Protein 4ROP (pdb70)

Foldseek 3Di:
DQQFWADKAKDWDAFLVRFTAIKIWTAGNVRQIFIDTAFDDAQDDDQFQHADFQCPCVPRNRRTRVQLRVLLVVLCVQRGGPGLLPLVVSLVSLCVSCPDQNSNRNGLRSLANCSRRSLRSNCVVVVHDSLCSQAPDLLFAFAFEFAWAEADFPQADAQEQFGTKTKTQLQDQALVVRLVLQLLLNVLLLVVCVVVVWDADATLQRYDYTHDNYNVRVLVSSCSSSVSSPHDEQNGMDMETERQQQSQADPCWGQHNNDIDHLVRLLVVVVVCVVVGRYQYYECSDHLPPLVSLLVSCVPCVVPHFYEYCSVCLLGQVSVVVCLVSSGTQEYEQRCSRNRHPVSSLVSLVSSVVSNHQYEHEDDSGAHLGQVSLSVCSSSVSNHYYQYHSDDNSRVSNSVVSVVSNVVCPPSHGYSSVVVSHSD

B-factor: mean 38.68, std 9.66, range [23.88, 93.46]

Solvent-accessible surface area: 15626 Å² total; per-residue (Å²): 108,27,29,72,2,32,78,5,51,17,92,46,37,85,8,30,88,42,106,1,2,0,18,0,28,0,44,4,108,76,56,12,63,2,72,0,12,1,16,8,22,31,60,100,30,125,91,30,7,36,15,41,25,12,112,54,118,99,73,97,61,7,92,0,0,92,109,0,33,129,34,2,62,41,0,40,112,43,0,90,38,77,39,0,76,78,21,78,25,2,0,114,30,0,53,78,77,6,62,36,136,34,7,50,92,12,0,0,2,0,0,0,0,0,0,3,0,0,1,41,0,0,4,78,27,86,133,64,54,10,13,99,41,37,28,24,114,112,3,16,0,0,0,0,1,4,0,2,0,0,10,0,27,71,80,29,142,28,99,4,38,0,22,6,0,1,0,0,0,23,38,2,95,28,0,133,43,0,27,110,22,0,28,60,0,10,113,18,0,27,131,20,0,86,104,130,70,47,72,52,61,66,34,68,12,0,1,5,36,0,110,5,44,30,3,87,80,0,0,80,8,1,35,62,0,0,109,71,28,62,24,109,40,22,116,37,1,0,0,1,1,3,0,7,0,29,110,30,60,126,126,32,73,0,65,1,74,80,84,64,33,122,22,79,29,0,4,28,40,0,26,90,10,29,99,108,6,40,9,22,2,0,2,4,1,1,30,60,94,16,44,92,39,0,112,56,0,22,84,103,16,18,115,91,12,6,0,1,0,14,51,0,0,15,1,22,50,102,29,0,68,38,0,42,123,78,33,0,3,33,0,0,2,1,23,11,7,10,18,0,0,0,13,29,0,47,109,0,5,74,20,0,84,172,42,60,20,71,3,0,0,5,8,33,39,0,8,3,117,18,30,2,14,0,3,0,0,0,7,30,77,8,0,0,0,10,1,1,0,16,31,73,83,21,0,41,21,2,0,55,48,0,55,133,2,23,80,78,26,39,180,98,27,68,6,0,25,70,74,46,42,4,17,102

Radius of gyration: 21.02 Å; Cα contacts (8 Å, |Δi|>4): 1043; chains: 1; bounding box: 64×45×50 Å

CATH classification: 3.30.390.10 (+1 more: 3.20.20.120)

InterPro domains:
  IPR000941 Enolase [MF_00318] (7-413)
  IPR000941 Enolase [PIRSF001400] (8-421)
  IPR000941 Enolase [PR00148] (42-56)
  IPR000941 Enolase [PR00148] (111-127)
  IPR000941 Enolase [PR00148] (165-178)
  IPR000941 Enolase [PR00148] (313-324)
  IPR000941 Enolase [PR00148] (336-350)
  IPR000941 Enolase [PR00148] (365-382)
  IPR000941 Enolase [PTHR11902] (8-422)
  IPR000941 Enolase [SFLDF00002] (9-413)
  IPR000941 Enolase [TIGR01060] (9-422)
  IPR000941 Enolase [cd03313] (11-410)
  IPR020809 Enolase, conserved site [PS00164] (336-349)
  IPR020810 Enolase, C-terminal TIM barrel domain [PF00113] (144-422)
  IPR020810 Enolase, C-terminal TIM barrel domain [SM01192] (143-427)
  IPR020811 Enolase, N-terminal [PF03952] (9-138)
  IPR020811 Enolase, N-terminal [SM01193] (9-138)
  IPR029017 Enolase-like, N-terminal [G3DSA:3.30.390.10] (8-131)
  IPR029017 Enolase-like, N-terminal [SSF54826] (8-142)
  IPR036849 Enolase-like, C-terminal domain superfamily [G3DSA:3.20.20.120] (132-429)

Sequence (424 aa):
YGTQIAEITARREILDSRRGRPTVEAEVHLEDGSVGLAQVPSGASTGTFEAHELRDDDPSRYGGKGVQKAVENVSAIEDALIGLSALDQEGLDKAMIALDGTPNNKKNLGANAILAVSLATAHAAATSLNLPLYRYLGGPLANVLPVPMMNVINGGAHADNNVDFQEFMIMPVGAPSFKEALRWGAEVFHALAKVLKDKGLATGVGDEGGFAPNLGSNKEALELLLTAIEAAGYKPGEQVALAMDVASSEFYKNGLYTCDGVSHEPAGMIGILADLVSQYPIVSIEDGLQEDDWSNWKTLTQQLGSTVQLVGDDLFVTNPDRLQSGIEQGVGNAVLIKLNQIGTLTETLRTIDLATRSGYRSVISHRSGETEDTTIADLAVATRAGQIKTGSLSRSERIAKYNRLLRIEAALGENALYAGAIGLGPK

Structure (mmCIF, N/CA/C/O backbone):
data_4ROP
#
_entry.id   4ROP
#
_cell.length_a   164.282
_cell.length_b   164.282
_cell.length_c   75.500
_cell.angle_alpha   90.00
_cell.angle_beta   90.00
_cell.angle_gamma   90.00
#
_symmetry.space_group_name_H-M   'I 4 2 2'
#
loop_
_entity.id
_entity.type
_entity.pdbx_description
1 polymer Enolase
2 non-polymer 'CALCIUM ION'
3 water water
#
loop_
_atom_site.group_PDB
_atom_site.id
_atom_site.type_symbol
_atom_site.label_atom_id
_atom_site.label_alt_id
_atom_site.label_comp_id
_atom_site.label_asym_id
_atom_site.label_entity_id
_atom_site.label_seq_id
_atom_site.pdbx_PDB_ins_code
_atom_site.Cartn_x
_atom_site.Cartn_y
_atom_site.Cartn_z
_atom_site.occupancy
_atom_site.B_iso_or_equiv
_atom_site.auth_seq_id
_atom_site.auth_comp_id
_atom_site.auth_asym_id
_atom_site.auth_atom_id
_atom_site.pdbx_PDB_model_num
ATOM 1 N N . TYR A 1 1 ? -7.440 9.742 27.171 1.00 59.71 5 TYR A N 1
ATOM 2 C CA . TYR A 1 1 ? -8.007 8.748 26.204 1.00 55.31 5 TYR A CA 1
ATOM 3 C C . TYR A 1 1 ? -9.246 8.076 26.827 1.00 50.23 5 TYR A C 1
ATOM 4 O O . TYR A 1 1 ? -10.178 7.768 26.071 1.00 46.59 5 TYR A O 1
ATOM 6 N N . GLY A 1 2 ? -9.252 7.915 28.162 1.00 41.15 6 GLY A N 1
ATOM 7 C CA . GLY A 1 2 ? -10.154 7.047 28.934 1.00 43.27 6 GLY A CA 1
ATOM 8 C C . GLY A 1 2 ? -11.609 7.445 28.787 1.00 39.95 6 GLY A C 1
ATOM 9 O O . GLY A 1 2 ? -12.448 6.533 28.780 1.00 38.93 6 GLY A O 1
ATOM 10 N N . THR A 1 3 ? -11.912 8.745 28.694 1.00 35.46 7 THR A N 1
ATOM 11 C CA . THR A 1 3 ? -13.312 9.232 28.593 1.00 35.59 7 THR A CA 1
ATOM 12 C C . THR A 1 3 ? -13.764 9.183 27.132 1.00 36.74 7 THR A C 1
ATOM 13 O O . THR A 1 3 ? -14.927 9.504 26.881 1.00 36.45 7 THR A O 1
ATOM 17 N N . GLN A 1 4 ? -12.900 8.786 26.199 1.00 36.22 8 GLN A N 1
ATOM 18 C CA . GLN A 1 4 ? -13.304 8.718 24.772 1.00 41.62 8 GLN A CA 1
ATOM 19 C C . GLN A 1 4 ? -14.334 7.605 24.569 1.00 37.37 8 GLN A C 1
ATOM 20 O O . GLN A 1 4 ? -14.207 6.550 25.195 1.00 38.91 8 GLN A O 1
ATOM 26 N N . ILE A 1 5 ? -15.320 7.851 23.706 1.00 36.16 9 ILE A N 1
ATOM 27 C CA . ILE A 1 5 ? -16.370 6.856 23.363 1.00 35.63 9 ILE A CA 1
ATOM 28 C C . ILE A 1 5 ? -15.738 5.760 22.513 1.00 37.53 9 ILE A C 1
ATOM 29 O O . ILE A 1 5 ? -15.154 6.070 21.448 1.00 35.20 9 ILE A O 1
ATOM 34 N N . ALA A 1 6 ? -15.918 4.533 22.991 1.00 38.01 10 ALA A N 1
ATOM 35 C CA . ALA A 1 6 ? -15.428 3.279 22.383 1.00 39.13 10 ALA A CA 1
ATOM 36 C C . ALA A 1 6 ? -16.591 2.595 21.669 1.00 38.52 10 ALA A C 1
ATOM 37 O O . ALA A 1 6 ? -16.399 2.099 20.572 1.00 40.22 10 ALA A O 1
ATOM 39 N N . GLU A 1 7 ? -17.771 2.595 22.269 1.00 39.77 11 GLU A N 1
ATOM 40 C CA . GLU A 1 7 ? -18.917 1.858 21.696 1.00 40.93 11 GLU A CA 1
ATOM 41 C C . GLU A 1 7 ? -20.225 2.532 22.089 1.00 34.58 11 GLU A C 1
ATOM 42 O O . GLU A 1 7 ? -20.363 2.914 23.250 1.00 34.90 11 GLU A O 1
ATOM 48 N N . ILE A 1 8 ? -21.178 2.547 21.174 1.00 33.56 12 ILE A N 1
ATOM 49 C CA . ILE A 1 8 ? -22.580 2.978 21.454 1.00 38.18 12 ILE A CA 1
ATOM 50 C C . ILE A 1 8 ? -23.530 1.944 20.853 1.00 38.62 12 ILE A C 1
ATOM 51 O O . ILE A 1 8 ? -23.572 1.841 19.627 1.00 43.01 12 ILE A O 1
ATOM 56 N N . THR A 1 9 ? -24.291 1.263 21.702 1.00 37.83 13 THR A N 1
ATOM 57 C CA . THR A 1 9 ? -25.292 0.230 21.331 1.00 41.58 13 THR A CA 1
ATOM 58 C C . THR A 1 9 ? -26.696 0.711 21.713 1.00 36.14 13 THR A C 1
ATOM 59 O O . THR A 1 9 ? -26.822 1.430 22.691 1.00 36.43 13 THR A O 1
ATOM 63 N N . ALA A 1 10 ? -27.726 0.279 20.997 1.00 33.89 14 ALA A N 1
ATOM 64 C CA . ALA A 1 10 ? -29.121 0.506 21.421 1.00 36.27 14 ALA A CA 1
ATOM 65 C C . ALA A 1 10 ? -29.924 -0.780 21.244 1.00 32.22 14 ALA A C 1
ATOM 66 O O . ALA A 1 10 ? -29.502 -1.647 20.510 1.00 32.57 14 ALA A O 1
ATOM 68 N N A ARG A 1 11 ? -30.998 -0.953 22.005 0.70 33.63 15 ARG A N 1
ATOM 69 N N B ARG A 1 11 ? -31.056 -0.857 21.943 0.30 31.82 15 ARG A N 1
ATOM 70 C CA A ARG A 1 11 ? -31.965 -2.045 21.740 0.70 36.75 15 ARG A CA 1
ATOM 71 C CA B ARG A 1 11 ? -31.953 -2.038 21.975 0.30 31.99 15 ARG A CA 1
ATOM 72 C C A ARG A 1 11 ? -33.378 -1.547 22.024 0.70 32.21 15 ARG A C 1
ATOM 73 C C B ARG A 1 11 ? -33.400 -1.556 22.096 0.30 31.06 15 ARG A C 1
ATOM 74 O O A ARG A 1 11 ? -33.551 -0.477 22.630 0.70 33.84 15 ARG A O 1
ATOM 75 O O B ARG A 1 11 ? -33.630 -0.509 22.729 0.30 31.91 15 ARG A O 1
ATOM 90 N N . GLU A 1 12 ? -34.329 -2.286 21.481 1.00 32.63 16 GLU A N 1
ATOM 91 C CA . GLU A 1 12 ? -35.778 -2.104 21.668 1.00 31.17 16 GLU A CA 1
ATOM 92 C C . GLU A 1 12 ? -36.152 -2.793 22.982 1.00 34.85 16 GLU A C 1
ATOM 93 O O . GLU A 1 12 ? -35.960 -3.994 23.041 1.00 34.20 16 GLU A O 1
ATOM 99 N N . ILE A 1 13 ? -36.639 -2.040 23.969 1.00 30.56 17 ILE A N 1
ATOM 100 C CA . ILE A 1 13 ? -37.179 -2.557 25.251 1.00 28.61 17 ILE A CA 1
ATOM 101 C C . ILE A 1 13 ? -38.639 -2.118 25.331 1.00 30.77 17 ILE A C 1
ATOM 102 O O . ILE A 1 13 ? -39.142 -1.513 24.331 1.00 30.83 17 ILE A O 1
ATOM 107 N N . LEU A 1 14 ? -39.251 -2.319 26.501 1.00 26.95 18 LEU A N 1
ATOM 108 C CA . LEU A 1 14 ? -40.636 -1.939 26.788 1.00 27.60 18 LEU A CA 1
ATOM 109 C C . LEU A 1 14 ? -40.652 -0.895 27.893 1.00 29.27 18 LEU A C 1
ATOM 110 O O . LEU A 1 14 ? -39.865 -0.971 28.829 1.00 25.96 18 LEU A O 1
ATOM 115 N N . ASP A 1 15 ? -41.565 0.059 27.747 1.00 29.27 19 ASP A N 1
ATOM 116 C CA . ASP A 1 15 ? -41.902 1.047 28.778 1.00 29.72 19 ASP A CA 1
ATOM 117 C C . ASP A 1 15 ? -42.952 0.436 29.695 1.00 28.17 19 ASP A C 1
ATOM 118 O O . ASP A 1 15 ? -43.384 -0.682 29.425 1.00 26.73 19 ASP A O 1
ATOM 123 N N . SER A 1 16 ? -43.373 1.229 30.675 1.00 30.55 20 SER A N 1
ATOM 124 C CA . SER A 1 16 ? -44.306 0.879 31.770 1.00 29.96 20 SER A CA 1
ATOM 125 C C . SER A 1 16 ? -45.713 0.586 31.230 1.00 31.32 20 SER A C 1
ATOM 126 O O . SER A 1 16 ? -46.536 0.118 32.026 1.00 30.17 20 SER A O 1
ATOM 129 N N . ARG A 1 17 ? -45.991 0.871 29.957 1.00 30.24 21 ARG A N 1
ATOM 130 C CA A ARG A 1 17 ? -47.328 0.592 29.356 0.60 33.63 21 ARG A CA 1
ATOM 131 C CA B ARG A 1 17 ? -47.314 0.627 29.315 0.40 32.54 21 ARG A CA 1
ATOM 132 C C . ARG A 1 17 ? -47.239 -0.597 28.395 1.00 32.09 21 ARG A C 1
ATOM 133 O O . ARG A 1 17 ? -48.217 -0.881 27.721 1.00 32.48 21 ARG A O 1
ATOM 148 N N . GLY A 1 18 ? -46.100 -1.267 28.344 1.00 32.77 22 GLY A N 1
ATOM 149 C CA . GLY A 1 18 ? -45.912 -2.409 27.442 1.00 31.04 22 GLY A CA 1
ATOM 150 C C . GLY A 1 18 ? -45.760 -1.970 25.994 1.00 33.36 22 GLY A C 1
ATOM 151 O O . GLY A 1 18 ? -46.053 -2.805 25.120 1.00 33.38 22 GLY A O 1
ATOM 152 N N . ARG A 1 19 ? -45.192 -0.779 25.739 1.00 32.25 23 ARG A N 1
ATOM 153 C CA . ARG A 1 19 ? -44.957 -0.284 24.356 1.00 32.12 23 ARG A CA 1
ATOM 154 C C . ARG A 1 19 ? -43.474 -0.154 24.098 1.00 28.58 23 ARG A C 1
ATOM 155 O O . ARG A 1 19 ? -42.728 0.265 24.975 1.00 29.80 23 ARG A O 1
ATOM 163 N N . PRO A 1 20 ? -42.980 -0.443 22.880 1.00 28.88 24 PRO A N 1
ATOM 164 C CA . PRO A 1 20 ? -41.549 -0.309 22.630 1.00 29.69 24 PRO A CA 1
ATOM 165 C C . PRO A 1 20 ? -41.019 1.088 22.980 1.00 30.23 24 PRO A C 1
ATOM 166 O O . PRO A 1 20 ? -41.733 2.091 22.854 1.00 33.75 24 PRO A O 1
ATOM 170 N N . THR A 1 21 ? -39.770 1.116 23.446 1.00 30.13 25 THR A N 1
ATOM 171 C CA . THR A 1 21 ? -38.931 2.334 23.503 1.00 27.09 25 THR A CA 1
ATOM 172 C C . THR A 1 21 ? -37.450 1.953 23.370 1.00 27.40 25 THR A C 1
ATOM 173 O O . THR A 1 21 ? -37.132 0.761 23.282 1.00 27.31 25 THR A O 1
ATOM 177 N N . VAL A 1 22 ? -36.584 2.966 23.345 1.00 30.14 26 VAL A N 1
ATOM 178 C CA . VAL A 1 22 ? -35.134 2.856 23.088 1.00 28.59 26 VAL A CA 1
ATOM 179 C C . VAL A 1 22 ? -34.378 2.897 24.427 1.00 32.22 26 VAL A C 1
ATOM 180 O O . VAL A 1 22 ? -34.671 3.754 25.299 1.00 28.07 26 VAL A O 1
ATOM 184 N N . GLU A 1 23 ? -33.369 2.043 24.536 1.00 28.37 27 GLU A N 1
ATOM 185 C CA . GLU A 1 23 ? -32.285 2.225 25.505 1.00 32.80 27 GLU A CA 1
ATOM 186 C C . GLU A 1 23 ? -30.981 2.210 24.735 1.00 31.09 27 GLU A C 1
ATOM 187 O O . GLU A 1 23 ? -30.867 1.482 23.719 1.00 32.55 27 GLU A O 1
ATOM 193 N N . ALA A 1 24 ? -30.030 2.977 25.238 1.00 31.21 28 ALA A N 1
ATOM 194 C CA . ALA A 1 24 ? -28.674 3.087 24.672 1.00 32.87 28 ALA A CA 1
ATOM 195 C C . ALA A 1 24 ? -27.659 2.763 25.774 1.00 32.95 28 ALA A C 1
ATOM 196 O O . ALA A 1 24 ? -27.899 3.013 26.993 1.00 30.15 28 ALA A O 1
ATOM 198 N N . GLU A 1 25 ? -26.538 2.243 25.337 1.00 30.08 29 GLU A N 1
ATOM 199 C CA . GLU A 1 25 ? -25.448 1.832 26.224 1.00 34.55 29 GLU A CA 1
ATOM 200 C C . GLU A 1 25 ? -24.180 2.421 25.618 1.00 33.83 29 GLU A C 1
ATOM 201 O O . GLU A 1 25 ? -23.939 2.230 24.406 1.00 32.73 29 GLU A O 1
ATOM 207 N N . VAL A 1 26 ? -23.468 3.212 26.405 1.00 31.97 30 VAL A N 1
ATOM 208 C CA . VAL A 1 26 ? -22.230 3.896 25.962 1.00 31.97 30 VAL A CA 1
ATOM 209 C C . VAL A 1 26 ? -21.092 3.320 26.803 1.00 33.26 30 VAL A C 1
ATOM 210 O O . VAL A 1 26 ? -21.237 3.249 28.064 1.00 30.69 30 VAL A O 1
ATOM 214 N N . HIS A 1 27 ? -20.077 2.809 26.109 1.00 30.08 31 HIS A N 1
ATOM 215 C CA . HIS A 1 27 ? -18.812 2.302 26.683 1.00 34.12 31 HIS A CA 1
ATOM 216 C C . HIS A 1 27 ? -17.716 3.322 26.373 1.00 31.75 31 HIS A C 1
ATOM 217 O O . HIS A 1 27 ? -17.556 3.690 25.189 1.00 33.90 31 HIS A O 1
ATOM 224 N N . LEU A 1 28 ? -16.951 3.699 27.391 1.00 30.58 32 LEU A N 1
ATOM 225 C CA . LEU A 1 28 ? -15.760 4.566 27.254 1.00 31.55 32 LEU A CA 1
ATOM 226 C C . LEU A 1 28 ? -14.506 3.687 27.202 1.00 35.23 32 LEU A C 1
ATOM 227 O O . LEU A 1 28 ? -14.560 2.543 27.688 1.00 36.05 32 LEU A O 1
ATOM 232 N N . GLU A 1 29 ? -13.392 4.234 26.712 1.00 37.00 33 GLU A N 1
ATOM 233 C CA . GLU A 1 29 ? -12.121 3.480 26.599 1.00 36.82 33 GLU A CA 1
ATOM 234 C C . GLU A 1 29 ? -11.715 3.026 28.003 1.00 38.51 33 GLU A C 1
ATOM 235 O O . GLU A 1 29 ? -11.087 1.991 28.076 1.00 38.87 33 GLU A O 1
ATOM 241 N N . ASP A 1 30 ? -12.086 3.717 29.088 1.00 34.63 34 ASP A N 1
ATOM 242 C CA . ASP A 1 30 ? -11.674 3.282 30.458 1.00 33.76 34 ASP A CA 1
ATOM 243 C C . ASP A 1 30 ? -12.614 2.205 31.030 1.00 33.27 34 ASP A C 1
ATOM 244 O O . ASP A 1 30 ? -12.477 1.914 32.231 1.00 40.70 34 ASP A O 1
ATOM 249 N N . GLY A 1 31 ? -13.556 1.645 30.254 1.00 35.21 35 GLY A N 1
ATOM 250 C CA . GLY A 1 31 ? -14.474 0.585 30.724 1.00 36.01 35 GLY A CA 1
ATOM 251 C C . GLY A 1 31 ? -15.759 1.107 31.370 1.00 37.21 35 GLY A C 1
ATOM 252 O O . GLY A 1 31 ? -16.592 0.266 31.717 1.00 38.10 35 GLY A O 1
ATOM 253 N N . SER A 1 32 ? -15.894 2.424 31.580 1.00 34.63 36 SER A N 1
ATOM 254 C CA . SER A 1 32 ? -17.130 3.089 32.077 1.00 33.59 36 SER A CA 1
ATOM 255 C C . SER A 1 32 ? -18.293 2.727 31.157 1.00 31.81 36 SER A C 1
ATOM 256 O O . SER A 1 32 ? -18.138 2.878 29.927 1.00 32.04 36 SER A O 1
ATOM 259 N N . VAL A 1 33 ? -19.422 2.295 31.719 1.00 31.78 37 VAL A N 1
ATOM 260 C CA . VAL A 1 33 ? -20.658 2.030 30.928 1.00 32.99 37 VAL A CA 1
ATOM 261 C C . VAL A 1 33 ? -21.764 2.948 31.441 1.00 31.28 37 VAL A C 1
ATOM 262 O O . VAL A 1 33 ? -21.921 3.094 32.643 1.00 31.47 37 VAL A O 1
ATOM 266 N N . GLY A 1 34 ? -22.436 3.634 30.544 1.00 29.79 38 GLY A N 1
ATOM 267 C CA . GLY A 1 34 ? -23.650 4.383 30.880 1.00 28.89 38 GLY A CA 1
ATOM 268 C C . GLY A 1 34 ? -24.798 3.748 30.140 1.00 30.69 38 GLY A C 1
ATOM 269 O O . GLY A 1 34 ? -24.627 3.382 28.933 1.00 28.62 38 GLY A O 1
ATOM 270 N N . LEU A 1 35 ? -25.884 3.507 30.857 1.00 28.36 39 LEU A N 1
ATOM 271 C CA . LEU A 1 35 ? -27.120 2.962 30.245 1.00 33.89 39 LEU A CA 1
ATOM 272 C C . LEU A 1 35 ? -28.248 3.949 30.530 1.00 33.26 39 LEU A C 1
ATOM 273 O O . LEU A 1 35 ? -28.320 4.410 31.663 1.00 35.65 39 LEU A O 1
ATOM 278 N N . ALA A 1 36 ? -29.029 4.292 29.521 1.00 27.65 40 ALA A N 1
ATOM 279 C CA . ALA A 1 36 ? -30.226 5.131 29.665 1.00 29.58 40 ALA A CA 1
ATOM 280 C C . ALA A 1 36 ? -31.364 4.574 28.807 1.00 29.23 40 ALA A C 1
ATOM 281 O O . ALA A 1 36 ? -31.104 4.128 27.661 1.00 29.90 40 ALA A O 1
ATOM 283 N N . GLN A 1 37 ? -32.584 4.699 29.341 1.00 28.33 41 GLN A N 1
ATOM 284 C CA . GLN A 1 37 ? -33.850 4.438 28.630 1.00 33.86 41 GLN A CA 1
ATOM 285 C C . GLN A 1 37 ? -34.654 5.716 28.493 1.00 33.54 41 GLN A C 1
ATOM 286 O O . GLN A 1 37 ? -34.659 6.548 29.413 1.00 33.45 41 GLN A O 1
ATOM 292 N N . VAL A 1 38 ? -35.377 5.776 27.397 1.00 31.73 42 VAL A N 1
ATOM 293 C CA . VAL A 1 38 ? -36.200 6.941 27.006 1.00 35.32 42 VAL A CA 1
ATOM 294 C C . VAL A 1 38 ? -37.660 6.622 27.287 1.00 30.89 42 VAL A C 1
ATOM 295 O O . VAL A 1 38 ? -38.136 5.536 26.976 1.00 33.58 42 VAL A O 1
ATOM 299 N N . PRO A 1 39 ? -38.432 7.566 27.861 1.00 32.36 43 PRO A N 1
ATOM 300 C CA . PRO A 1 39 ? -39.880 7.386 27.995 1.00 33.91 43 PRO A CA 1
ATOM 301 C C . PRO A 1 39 ? -40.586 7.658 26.652 1.00 37.32 43 PRO A C 1
ATOM 302 O O . PRO A 1 39 ? -39.939 8.216 25.817 1.00 34.81 43 PRO A O 1
ATOM 306 N N . SER A 1 40 ? -41.848 7.215 26.523 1.00 43.90 44 SER A N 1
ATOM 307 C CA . SER A 1 40 ? -42.869 7.482 25.471 1.00 47.13 44 SER A CA 1
ATOM 308 C C . SER A 1 40 ? -42.862 8.956 25.128 1.00 48.51 44 SER A C 1
ATOM 309 O O . SER A 1 40 ? -42.887 9.741 26.068 1.00 46.66 44 SER A O 1
ATOM 312 N N . GLY A 1 41 ? -42.917 9.293 23.843 1.00 51.75 45 GLY A N 1
ATOM 313 C CA . GLY A 1 41 ? -42.935 10.697 23.382 1.00 53.54 45 GLY A CA 1
ATOM 314 C C . GLY A 1 41 ? -44.114 10.959 22.475 1.00 53.34 45 GLY A C 1
ATOM 315 O O . GLY A 1 41 ? -45.201 10.411 22.737 1.00 55.81 45 GLY A O 1
ATOM 316 N N . ALA A 1 42 ? -43.913 11.787 21.456 1.00 53.18 46 ALA A N 1
ATOM 317 C CA . ALA A 1 42 ? -44.883 12.006 20.359 1.00 56.48 46 ALA A CA 1
ATOM 318 C C . ALA A 1 42 ? -44.138 12.018 19.014 1.00 54.23 46 ALA A C 1
ATOM 319 O O . ALA A 1 42 ? -42.958 12.457 18.949 1.00 50.01 46 ALA A O 1
ATOM 321 N N . SER A 1 43 ? -44.804 11.531 17.972 1.00 54.93 47 SER A N 1
ATOM 322 C CA . SER A 1 43 ? -44.269 11.472 16.589 1.00 61.49 47 SER A CA 1
ATOM 323 C C . SER A 1 43 ? -44.751 12.710 15.823 1.00 58.37 47 SER A C 1
ATOM 324 O O . SER A 1 43 ? -44.522 12.789 14.611 1.00 57.89 47 SER A O 1
ATOM 327 N N . THR A 1 44 ? -45.360 13.659 16.537 1.00 65.62 48 THR A N 1
ATOM 328 C CA . THR A 1 44 ? -46.174 14.757 15.956 1.00 64.71 48 THR A CA 1
ATOM 329 C C . THR A 1 44 ? -46.059 15.990 16.868 1.00 59.07 48 THR A C 1
ATOM 330 O O . THR A 1 44 ? -45.808 15.815 18.080 1.00 53.32 48 THR A O 1
ATOM 334 N N . GLY A 1 45 ? -46.230 17.186 16.297 1.00 56.05 49 GLY A N 1
ATOM 335 C CA . GLY A 1 45 ? -46.268 18.461 17.035 1.00 54.07 49 GLY A CA 1
ATOM 336 C C . GLY A 1 45 ? -45.195 19.408 16.545 1.00 55.46 49 GLY A C 1
ATOM 337 O O . GLY A 1 45 ? -44.023 18.983 16.415 1.00 66.29 49 GLY A O 1
ATOM 338 N N . THR A 1 46 ? -45.559 20.667 16.333 1.00 48.61 50 THR A N 1
ATOM 339 C CA . THR A 1 46 ? -44.723 21.680 15.642 1.00 54.56 50 THR A CA 1
ATOM 340 C C . THR A 1 46 ? -43.448 21.996 16.449 1.00 50.21 50 THR A C 1
ATOM 341 O O . THR A 1 46 ? -42.356 22.131 15.860 1.00 47.92 50 THR A O 1
ATOM 345 N N . PHE A 1 47 ? -43.601 22.162 17.752 1.00 45.56 51 PHE A N 1
ATOM 346 C CA . PHE A 1 47 ? -42.541 22.665 18.660 1.00 53.83 51 PHE A CA 1
ATOM 347 C C . PHE A 1 47 ? -41.965 21.510 19.505 1.00 49.18 51 PHE A C 1
ATOM 348 O O . PHE A 1 47 ? -41.199 21.804 20.459 1.00 49.43 51 PHE A O 1
ATOM 356 N N . GLU A 1 48 ? -42.298 20.253 19.185 1.00 45.36 52 GLU A N 1
ATOM 357 C CA . GLU A 1 48 ? -41.797 19.069 19.938 1.00 45.67 52 GLU A CA 1
ATOM 358 C C . GLU A 1 48 ? -40.852 18.229 19.088 1.00 42.77 52 GLU A C 1
ATOM 359 O O . GLU A 1 48 ? -41.148 18.016 17.891 1.00 36.86 52 GLU A O 1
ATOM 365 N N . ALA A 1 49 ? -39.808 17.672 19.708 1.00 37.95 53 ALA A N 1
ATOM 366 C CA . ALA A 1 49 ? -38.953 16.650 19.068 1.00 38.26 53 ALA A CA 1
ATOM 367 C C . ALA A 1 49 ? -39.814 15.416 18.717 1.00 35.66 53 ALA A C 1
ATOM 368 O O . ALA A 1 49 ? -40.765 15.076 19.494 1.00 32.36 53 ALA A O 1
ATOM 370 N N . HIS A 1 50 ? -39.597 14.818 17.543 1.00 35.05 54 HIS A N 1
ATOM 371 C CA . HIS A 1 50 ? -40.440 13.699 17.041 1.00 35.90 54 HIS A CA 1
ATOM 372 C C . HIS A 1 50 ? -39.746 12.385 17.376 1.00 34.19 54 HIS A C 1
ATOM 373 O O . HIS A 1 50 ? -38.622 12.180 16.938 1.00 28.98 54 HIS A O 1
ATOM 380 N N . GLU A 1 51 ? -40.364 11.526 18.172 1.00 37.10 55 GLU A N 1
ATOM 381 C CA . GLU A 1 51 ? -39.775 10.178 18.343 1.00 40.48 55 GLU A CA 1
ATOM 382 C C . GLU A 1 51 ? -40.082 9.404 17.057 1.00 34.52 55 GLU A C 1
ATOM 383 O O . GLU A 1 51 ? -41.085 9.717 16.399 1.00 34.66 55 GLU A O 1
ATOM 389 N N . LEU A 1 52 ? -39.205 8.492 16.681 1.00 31.07 56 LEU A N 1
ATOM 390 C CA . LEU A 1 52 ? -39.334 7.682 15.439 1.00 32.33 56 LEU A CA 1
ATOM 391 C C . LEU A 1 52 ? -39.957 6.330 15.811 1.00 33.84 56 LEU A C 1
ATOM 392 O O . LEU A 1 52 ? -39.348 5.549 16.633 1.00 33.52 56 LEU A O 1
ATOM 397 N N . ARG A 1 53 ? -41.155 6.083 15.264 1.00 31.69 57 ARG A N 1
ATOM 398 C CA . ARG A 1 53 ? -41.874 4.796 15.339 1.00 31.51 57 ARG A CA 1
ATOM 399 C C . ARG A 1 53 ? -41.749 4.097 13.977 1.00 39.49 57 ARG A C 1
ATOM 400 O O . ARG A 1 53 ? -41.529 4.797 12.967 1.00 38.68 57 ARG A O 1
ATOM 408 N N . ASP A 1 54 ? -41.847 2.772 13.949 1.00 37.52 58 ASP A N 1
ATOM 409 C CA . ASP A 1 54 ? -41.608 1.966 12.722 1.00 42.31 58 ASP A CA 1
ATOM 410 C C . ASP A 1 54 ? -42.842 1.975 11.814 1.00 42.57 58 ASP A C 1
ATOM 411 O O . ASP A 1 54 ? -42.662 1.841 10.568 1.00 41.01 58 ASP A O 1
ATOM 416 N N . ASP A 1 55 ? -44.031 2.083 12.412 1.00 41.66 59 ASP A N 1
ATOM 417 C CA . ASP A 1 55 ? -45.324 2.177 11.700 1.00 49.57 59 ASP A CA 1
ATOM 418 C C . ASP A 1 55 ? -45.548 0.873 10.935 1.00 51.80 59 ASP A C 1
ATOM 419 O O . ASP A 1 55 ? -46.333 0.898 9.995 1.00 48.20 59 ASP A O 1
ATOM 424 N N . ASP A 1 56 ? -44.896 -0.215 11.355 1.00 50.22 60 ASP A N 1
ATOM 425 C CA . ASP A 1 56 ? -45.113 -1.576 10.805 1.00 49.36 60 ASP A CA 1
ATOM 426 C C . ASP A 1 56 ? -46.314 -2.198 11.519 1.00 51.55 60 ASP A C 1
ATOM 427 O O . ASP A 1 56 ? -46.186 -2.650 12.653 1.00 48.30 60 ASP A O 1
ATOM 432 N N . PRO A 1 57 ? -47.510 -2.293 10.883 1.00 56.82 61 PRO A N 1
ATOM 433 C CA . PRO A 1 57 ? -48.738 -2.649 11.606 1.00 54.49 61 PRO A CA 1
ATOM 434 C C . PRO A 1 57 ? -48.727 -4.083 12.156 1.00 49.48 61 PRO A C 1
ATOM 435 O O . PRO A 1 57 ? -49.505 -4.403 12.998 1.00 51.37 61 PRO A O 1
ATOM 439 N N . SER A 1 58 ? -47.838 -4.922 11.643 1.00 52.21 62 SER A N 1
ATOM 440 C CA . SER A 1 58 ? -47.693 -6.338 12.061 1.00 57.54 62 SER A CA 1
ATOM 441 C C . SER A 1 58 ? -46.705 -6.486 13.230 1.00 51.20 62 SER A C 1
ATOM 442 O O . SER A 1 58 ? -46.362 -7.628 13.530 1.00 48.95 62 SER A O 1
ATOM 445 N N . ARG A 1 59 ? -46.185 -5.397 13.807 1.00 44.39 63 ARG A N 1
ATOM 446 C CA . ARG A 1 59 ? -45.318 -5.458 15.020 1.00 41.82 63 ARG A CA 1
ATOM 447 C C . ARG A 1 59 ? -45.750 -4.367 15.981 1.00 35.51 63 ARG A C 1
ATOM 448 O O . ARG A 1 59 ? -45.579 -3.167 15.616 1.00 36.56 63 ARG A O 1
ATOM 456 N N . TYR A 1 60 ? -46.211 -4.763 17.172 1.00 34.74 64 TYR A N 1
ATOM 457 C CA . TYR A 1 60 ? -46.360 -3.859 18.332 1.00 33.12 64 TYR A CA 1
ATOM 458 C C . TYR A 1 60 ? -47.341 -2.773 17.918 1.00 35.29 64 TYR A C 1
ATOM 459 O O . TYR A 1 60 ? -47.149 -1.619 18.289 1.00 37.95 64 TYR A O 1
ATOM 468 N N . GLY A 1 61 ? -48.332 -3.150 17.103 1.00 40.15 65 GLY A N 1
ATOM 469 C CA . GLY A 1 61 ? -49.363 -2.231 16.590 1.00 39.06 65 GLY A CA 1
ATOM 470 C C . GLY A 1 61 ? -48.750 -1.019 15.919 1.00 35.36 65 GLY A C 1
ATOM 471 O O . GLY A 1 61 ? -49.307 0.044 16.085 1.00 38.73 65 GLY A O 1
ATOM 472 N N . GLY A 1 62 ? -47.625 -1.201 15.222 1.00 34.99 66 GLY A N 1
ATOM 473 C CA . GLY A 1 62 ? -46.855 -0.167 14.510 1.00 35.15 66 GLY A CA 1
ATOM 474 C C . GLY A 1 62 ? -46.027 0.718 15.422 1.00 37.10 66 GLY A C 1
ATOM 475 O O . GLY A 1 62 ? -45.539 1.739 14.921 1.00 36.60 66 GLY A O 1
ATOM 476 N N . LYS A 1 63 ? -45.861 0.387 16.712 1.00 37.03 67 LYS A N 1
ATOM 477 C CA . LYS A 1 63 ? -45.100 1.248 17.666 1.00 35.24 67 LYS A CA 1
ATOM 478 C C . LYS A 1 63 ? -43.673 0.702 17.887 1.00 32.37 67 LYS A C 1
ATOM 479 O O . LYS A 1 63 ? -43.018 1.098 18.888 1.00 35.40 67 LYS A O 1
ATOM 485 N N . GLY A 1 64 ? -43.200 -0.199 17.034 1.00 28.06 68 GLY A N 1
ATOM 486 C CA . GLY A 1 64 ? -41.822 -0.700 17.066 1.00 30.77 68 GLY A CA 1
ATOM 487 C C . GLY A 1 64 ? -40.853 0.463 16.992 1.00 31.38 68 GLY A C 1
ATOM 488 O O . GLY A 1 64 ? -41.281 1.573 16.586 1.00 31.54 68 GLY A O 1
ATOM 489 N N . VAL A 1 65 ? -39.626 0.276 17.468 1.00 30.58 69 VAL A N 1
ATOM 490 C CA . VAL A 1 65 ? -38.574 1.329 17.376 1.00 32.34 69 VAL A CA 1
ATOM 491 C C . VAL A 1 65 ? -37.301 0.706 16.808 1.00 29.09 69 VAL A C 1
ATOM 492 O O . VAL A 1 65 ? -36.217 1.194 17.133 1.00 31.29 69 VAL A O 1
ATOM 496 N N . GLN A 1 66 ? -37.427 -0.274 15.921 1.00 32.71 70 GLN A N 1
ATOM 497 C CA . GLN A 1 66 ? -36.262 -0.868 15.199 1.00 34.52 70 GLN A CA 1
ATOM 498 C C . GLN A 1 66 ? -35.507 0.210 14.409 1.00 29.22 70 GLN A C 1
ATOM 499 O O . GLN A 1 66 ? -34.262 0.190 14.451 1.00 27.67 70 GLN A O 1
ATOM 505 N N . LYS A 1 67 ? -36.194 1.171 13.797 1.00 31.75 71 LYS A N 1
ATOM 506 C CA . LYS A 1 67 ? -35.511 2.202 12.957 1.00 34.95 71 LYS A CA 1
ATOM 507 C C . LYS A 1 67 ? -34.681 3.142 13.826 1.00 31.98 71 LYS A C 1
ATOM 508 O O . LYS A 1 67 ? -33.517 3.412 13.454 1.00 30.64 71 LYS A O 1
ATOM 514 N N . ALA A 1 68 ? -35.236 3.578 14.958 1.00 30.84 72 ALA A N 1
ATOM 515 C CA . ALA A 1 68 ? -34.538 4.447 15.939 1.00 30.91 72 ALA A CA 1
ATOM 516 C C . ALA A 1 68 ? -33.313 3.693 16.458 1.00 31.31 72 ALA A C 1
ATOM 517 O O . ALA A 1 68 ? -32.188 4.275 16.502 1.00 29.34 72 ALA A O 1
ATOM 519 N N . VAL A 1 69 ? -33.516 2.425 16.832 1.00 31.57 73 VAL A N 1
ATOM 520 C CA . VAL A 1 69 ? -32.402 1.558 17.304 1.00 30.76 73 VAL A CA 1
ATOM 521 C C . VAL A 1 69 ? -31.347 1.460 16.191 1.00 34.23 73 VAL A C 1
ATOM 522 O O . VAL A 1 69 ? -30.164 1.702 16.479 1.00 30.07 73 VAL A O 1
ATOM 526 N N . GLU A 1 70 ? -31.738 1.270 14.930 1.00 35.78 74 GLU A N 1
ATOM 527 C CA . GLU A 1 70 ? -30.724 1.177 13.850 1.00 34.31 74 GLU A CA 1
ATOM 528 C C . GLU A 1 70 ? -29.987 2.519 13.716 1.00 33.59 74 GLU A C 1
ATOM 529 O O . GLU A 1 70 ? -28.752 2.481 13.583 1.00 31.29 74 GLU A O 1
ATOM 535 N N . ASN A 1 71 ? -30.679 3.661 13.838 1.00 30.86 75 ASN A N 1
ATOM 536 C CA . ASN A 1 71 ? -30.083 5.010 13.673 1.00 31.95 75 ASN A CA 1
ATOM 537 C C . ASN A 1 71 ? -28.958 5.237 14.703 1.00 36.49 75 ASN A C 1
ATOM 538 O O . ASN A 1 71 ? -28.027 6.067 14.451 1.00 32.34 75 ASN A O 1
ATOM 543 N N . VAL A 1 72 ? -29.015 4.557 15.847 1.00 30.80 76 VAL A N 1
ATOM 544 C CA . VAL A 1 72 ? -27.949 4.689 16.877 1.00 34.96 76 VAL A CA 1
ATOM 545 C C . VAL A 1 72 ? -26.615 4.208 16.302 1.00 35.28 76 VAL A C 1
ATOM 546 O O . VAL A 1 72 ? -25.588 4.713 16.761 1.00 33.23 76 VAL A O 1
ATOM 550 N N . SER A 1 73 ? -26.650 3.310 15.306 1.00 35.39 77 SER A N 1
ATOM 551 C CA . SER A 1 73 ? -25.457 2.817 14.581 1.00 38.26 77 SER A CA 1
ATOM 552 C C . SER A 1 73 ? -24.778 3.995 13.865 1.00 35.60 77 SER A C 1
ATOM 553 O O . SER A 1 73 ? -23.533 4.110 13.962 1.00 36.51 77 SER A O 1
ATOM 556 N N . ALA A 1 74 ? -25.566 4.873 13.231 1.00 36.90 78 ALA A N 1
ATOM 557 C CA . ALA A 1 74 ? -25.114 6.111 12.528 1.00 37.34 78 ALA A CA 1
ATOM 558 C C . ALA A 1 74 ? -24.594 7.165 13.529 1.00 36.05 78 ALA A C 1
ATOM 559 O O . ALA A 1 74 ? -23.598 7.857 13.256 1.00 35.65 78 ALA A O 1
ATOM 561 N N . ILE A 1 75 ? -25.200 7.247 14.705 1.00 32.43 79 ILE A N 1
ATOM 562 C CA . ILE A 1 75 ? -24.675 8.097 15.804 1.00 32.56 79 ILE A CA 1
ATOM 563 C C . ILE A 1 75 ? -23.333 7.527 16.276 1.00 32.13 79 ILE A C 1
ATOM 564 O O . ILE A 1 75 ? -22.385 8.321 16.500 1.00 34.08 79 ILE A O 1
ATOM 569 N N . GLU A 1 76 ? -23.208 6.215 16.424 1.00 34.54 80 GLU A N 1
ATOM 570 C CA . GLU A 1 76 ? -21.914 5.647 16.880 1.00 34.55 80 GLU A CA 1
ATOM 571 C C . GLU A 1 76 ? -20.809 6.051 15.879 1.00 36.24 80 GLU A C 1
ATOM 572 O O . GLU A 1 76 ? -19.743 6.489 16.330 1.00 34.39 80 GLU A O 1
ATOM 578 N N . ASP A 1 77 ? -21.067 5.948 14.570 1.00 37.55 81 ASP A N 1
ATOM 579 C CA . ASP A 1 77 ? -20.078 6.312 13.527 1.00 40.30 81 ASP A CA 1
ATOM 580 C C . ASP A 1 77 ? -19.649 7.754 13.770 1.00 39.82 81 ASP A C 1
ATOM 581 O O . ASP A 1 77 ? -18.457 8.006 13.672 1.00 38.42 81 ASP A O 1
ATOM 586 N N . ALA A 1 78 ? -20.589 8.641 14.111 1.00 39.27 82 ALA A N 1
ATOM 587 C CA . ALA A 1 78 ? -20.338 10.085 14.248 1.00 38.13 82 ALA A CA 1
ATOM 588 C C . ALA A 1 78 ? -19.586 10.377 15.548 1.00 39.42 82 ALA A C 1
ATOM 589 O O . ALA A 1 78 ? -18.816 11.321 15.555 1.00 45.72 82 ALA A O 1
ATOM 591 N N . LEU A 1 79 ? -19.760 9.597 16.610 1.00 38.79 83 LEU A N 1
ATOM 592 C CA . LEU A 1 79 ? -19.332 10.041 17.963 1.00 34.36 83 LEU A CA 1
ATOM 593 C C . LEU A 1 79 ? -18.155 9.214 18.473 1.00 39.32 83 LEU A C 1
ATOM 594 O O . LEU A 1 79 ? -17.564 9.594 19.529 1.00 38.93 83 LEU A O 1
ATOM 599 N N . ILE A 1 80 ? -17.844 8.085 17.842 1.00 38.57 84 ILE A N 1
ATOM 600 C CA . ILE A 1 80 ? -16.756 7.218 18.366 1.00 40.90 84 ILE A CA 1
ATOM 601 C C . ILE A 1 80 ? -15.479 8.071 18.436 1.00 39.21 84 ILE A C 1
ATOM 602 O O . ILE A 1 80 ? -15.211 8.832 17.507 1.00 38.18 84 ILE A O 1
ATOM 607 N N . GLY A 1 81 ? -14.763 8.038 19.549 1.00 37.92 85 GLY A N 1
ATOM 608 C CA . GLY A 1 81 ? -13.523 8.819 19.700 1.00 39.11 85 GLY A CA 1
ATOM 609 C C . GLY A 1 81 ? -13.711 10.139 20.430 1.00 41.35 85 GLY A C 1
ATOM 610 O O . GLY A 1 81 ? -12.703 10.621 20.967 1.00 43.56 85 GLY A O 1
ATOM 611 N N . LEU A 1 82 ? -14.922 10.713 20.476 1.00 35.42 86 LEU A N 1
ATOM 612 C CA . LEU A 1 82 ? -15.148 11.983 21.197 1.00 34.47 86 LEU A CA 1
ATOM 613 C C . LEU A 1 82 ? -15.144 11.700 22.709 1.00 34.41 86 LEU A C 1
ATOM 614 O O . LEU A 1 82 ? -15.603 10.631 23.129 1.00 31.62 86 LEU A O 1
ATOM 619 N N . SER A 1 83 ? -14.620 12.626 23.507 1.00 34.40 87 SER A N 1
ATOM 620 C CA . SER A 1 83 ? -14.729 12.607 24.988 1.00 36.42 87 SER A CA 1
ATOM 621 C C . SER A 1 83 ? -16.207 12.627 25.388 1.00 33.64 87 SER A C 1
ATOM 622 O O . SER A 1 83 ? -16.949 13.491 24.932 1.00 33.98 87 SER A O 1
ATOM 625 N N . ALA A 1 84 ? -16.614 11.707 26.241 1.00 33.75 88 ALA A N 1
ATOM 626 C CA . ALA A 1 84 ? -17.963 11.683 26.835 1.00 32.03 88 ALA A CA 1
ATOM 627 C C . ALA A 1 84 ? -18.168 12.892 27.764 1.00 30.54 88 ALA A C 1
ATOM 628 O O . ALA A 1 84 ? -19.314 13.178 28.087 1.00 31.38 88 ALA A O 1
ATOM 630 N N . LEU A 1 85 ? -17.097 13.579 28.181 1.00 33.95 89 LEU A N 1
ATOM 631 C CA . LEU A 1 85 ? -17.159 14.747 29.094 1.00 32.28 89 LEU A CA 1
ATOM 632 C C . LEU A 1 85 ? -17.761 15.948 28.345 1.00 32.27 89 LEU A C 1
ATOM 633 O O . LEU A 1 85 ? -18.321 16.830 28.998 1.00 28.70 89 LEU A O 1
ATOM 638 N N . ASP A 1 86 ? -17.644 15.974 27.016 1.00 30.00 90 ASP A N 1
ATOM 639 C CA . ASP A 1 86 ? -18.052 17.121 26.175 1.00 33.76 90 ASP A CA 1
ATOM 640 C C . ASP A 1 86 ? -19.509 16.928 25.741 1.00 34.32 90 ASP A C 1
ATOM 641 O O . ASP A 1 86 ? -19.784 16.624 24.525 1.00 28.44 90 ASP A O 1
ATOM 646 N N . GLN A 1 87 ? -20.402 17.040 26.714 1.00 29.70 91 GLN A N 1
ATOM 647 C CA . GLN A 1 87 ? -21.847 16.743 26.544 1.00 32.86 91 GLN A CA 1
ATOM 648 C C . GLN A 1 87 ? -22.397 17.633 25.427 1.00 30.89 91 GLN A C 1
ATOM 649 O O . GLN A 1 87 ? -23.108 17.124 24.534 1.00 28.02 91 GLN A O 1
ATOM 655 N N . GLU A 1 88 ? -22.069 18.920 25.474 1.00 31.34 92 GLU A N 1
ATOM 656 C CA . GLU A 1 88 ? -22.582 19.897 24.489 1.00 34.51 92 GLU A CA 1
ATOM 657 C C . GLU A 1 88 ? -22.066 19.535 23.089 1.00 32.97 92 GLU A C 1
ATOM 658 O O . GLU A 1 88 ? -22.886 19.555 22.145 1.00 31.54 92 GLU A O 1
ATOM 664 N N . GLY A 1 89 ? -20.782 19.189 22.944 1.00 31.73 93 GLY A N 1
ATOM 665 C CA . GLY A 1 89 ? -20.209 18.803 21.633 1.00 32.72 93 GLY A CA 1
ATOM 666 C C . GLY A 1 89 ? -20.901 17.575 21.069 1.00 31.55 93 GLY A C 1
ATOM 667 O O . GLY A 1 89 ? -21.271 17.534 19.885 1.00 30.70 93 GLY A O 1
ATOM 668 N N . LEU A 1 90 ? -21.112 16.599 21.939 1.00 31.75 94 LEU A N 1
ATOM 669 C CA . LEU A 1 90 ? -21.792 15.341 21.604 1.00 34.97 94 LEU A CA 1
ATOM 670 C C . LEU A 1 90 ? -23.213 15.664 21.145 1.00 34.18 94 LEU A C 1
ATOM 671 O O . LEU A 1 90 ? -23.606 15.175 20.063 1.00 34.52 94 LEU A O 1
ATOM 676 N N . ASP A 1 91 ? -23.959 16.462 21.923 1.00 30.17 95 ASP A N 1
ATOM 677 C CA . ASP A 1 91 ? -25.382 16.770 21.624 1.00 29.77 95 ASP A CA 1
ATOM 678 C C . ASP A 1 91 ? -25.467 17.546 20.299 1.00 30.09 95 ASP A C 1
ATOM 679 O O . ASP A 1 91 ? -26.372 17.245 19.506 1.00 28.66 95 ASP A O 1
ATOM 684 N N . LYS A 1 92 ? -24.559 18.501 20.061 1.00 31.98 96 LYS A N 1
ATOM 685 C CA . LYS A 1 92 ? -24.529 19.328 18.820 1.00 34.51 96 LYS A CA 1
ATOM 686 C C . LYS A 1 92 ? -24.201 18.418 17.641 1.00 32.79 96 LYS A C 1
ATOM 687 O O . LYS A 1 92 ? -24.837 18.603 16.613 1.00 38.46 96 LYS A O 1
ATOM 693 N N . ALA A 1 93 ? -23.269 17.459 17.818 1.00 32.35 97 ALA A N 1
ATOM 694 C CA . ALA A 1 93 ? -22.877 16.485 16.774 1.00 35.11 97 ALA A CA 1
ATOM 695 C C . ALA A 1 93 ? -24.111 15.693 16.347 1.00 38.12 97 ALA A C 1
ATOM 696 O O . ALA A 1 93 ? -24.294 15.521 15.132 1.00 35.36 97 ALA A O 1
ATOM 698 N N . MET A 1 94 ? -24.961 15.256 17.293 1.00 34.23 98 MET A N 1
ATOM 699 C CA . MET A 1 94 ? -26.163 14.465 16.927 1.00 32.67 98 MET A CA 1
ATOM 700 C C . MET A 1 94 ? -27.176 15.399 16.258 1.00 34.10 98 MET A C 1
ATOM 701 O O . MET A 1 94 ? -27.759 15.006 15.256 1.00 35.33 98 MET A O 1
ATOM 706 N N . ILE A 1 95 ? -27.347 16.615 16.757 1.00 33.35 99 ILE A N 1
ATOM 707 C CA . ILE A 1 95 ? -28.311 17.582 16.151 1.00 35.02 99 ILE A CA 1
ATOM 708 C C . ILE A 1 95 ? -27.923 17.800 14.667 1.00 37.57 99 ILE A C 1
ATOM 709 O O . ILE A 1 95 ? -28.817 17.764 13.783 1.00 36.53 99 ILE A O 1
ATOM 714 N N . ALA A 1 96 ? -26.636 17.980 14.371 1.00 37.77 100 ALA A N 1
ATOM 715 C CA . ALA A 1 96 ? -26.156 18.257 12.987 1.00 38.17 100 ALA A CA 1
ATOM 716 C C . ALA A 1 96 ? -26.323 17.001 12.138 1.00 40.04 100 ALA A C 1
ATOM 717 O O . ALA A 1 96 ? -26.840 17.133 11.004 1.00 43.38 100 ALA A O 1
ATOM 719 N N . LEU A 1 97 ? -25.964 15.831 12.683 1.00 38.97 101 LEU A N 1
ATOM 720 C CA . LEU A 1 97 ? -26.109 14.531 11.975 1.00 39.61 101 LEU A CA 1
ATOM 721 C C . LEU A 1 97 ? -27.568 14.356 11.549 1.00 38.96 101 LEU A C 1
ATOM 722 O O . LEU A 1 97 ? -27.815 13.858 10.431 1.00 40.53 101 LEU A O 1
ATOM 727 N N . ASP A 1 98 ? -28.507 14.736 12.412 1.00 37.51 102 ASP A N 1
ATOM 728 C CA . ASP A 1 98 ? -29.949 14.596 12.119 1.00 37.93 102 ASP A CA 1
ATOM 729 C C . ASP A 1 98 ? -30.340 15.629 11.053 1.00 38.33 102 ASP A C 1
ATOM 730 O O . ASP A 1 98 ? -31.127 15.278 10.179 1.00 36.84 102 ASP A O 1
ATOM 735 N N . GLY A 1 99 ? -29.893 16.871 11.239 1.00 39.01 103 GLY A N 1
ATOM 736 C CA . GLY A 1 99 ? -30.065 18.004 10.308 1.00 42.91 103 GLY A CA 1
ATOM 737 C C . GLY A 1 99 ? -31.501 18.473 10.152 1.00 41.98 103 GLY A C 1
ATOM 738 O O . GLY A 1 99 ? -31.753 19.168 9.188 1.00 44.61 103 GLY A O 1
ATOM 739 N N . THR A 1 100 ? -32.442 18.043 10.992 1.00 44.52 104 THR A N 1
ATOM 740 C CA . THR A 1 100 ? -33.847 18.524 10.942 1.00 43.38 104 THR A CA 1
ATOM 741 C C . THR A 1 100 ? -34.139 19.217 12.260 1.00 45.58 104 THR A C 1
ATOM 742 O O . THR A 1 100 ? -33.568 18.834 13.280 1.00 54.56 104 THR A O 1
ATOM 746 N N . PRO A 1 101 ? -35.041 20.222 12.287 1.00 44.47 105 PRO A N 1
ATOM 747 C CA . PRO A 1 101 ? -35.338 20.947 13.532 1.00 43.57 105 PRO A CA 1
ATOM 748 C C . PRO A 1 101 ? -35.964 20.092 14.657 1.00 42.90 105 PRO A C 1
ATOM 749 O O . PRO A 1 101 ? -35.604 20.282 15.805 1.00 45.40 105 PRO A O 1
ATOM 753 N N . ASN A 1 102 ? -36.832 19.133 14.307 1.00 38.92 106 ASN A N 1
ATOM 754 C CA A ASN A 1 102 ? -37.614 18.314 15.277 0.50 36.81 106 ASN A CA 1
ATOM 755 C CA B ASN A 1 102 ? -37.643 18.301 15.242 0.50 38.41 106 ASN A CA 1
ATOM 756 C C . ASN A 1 102 ? -37.028 16.893 15.383 1.00 37.23 106 ASN A C 1
ATOM 757 O O . ASN A 1 102 ? -37.756 15.962 15.844 1.00 34.71 106 ASN A O 1
ATOM 766 N N . LYS A 1 103 ? -35.784 16.711 14.935 1.00 38.51 107 LYS A N 1
ATOM 767 C CA . LYS A 1 103 ? -35.018 15.429 15.036 1.00 39.25 107 LYS A CA 1
ATOM 768 C C . LYS A 1 103 ? -35.825 14.273 14.403 1.00 38.98 107 LYS A C 1
ATOM 769 O O . LYS A 1 103 ? -35.746 13.130 14.936 1.00 34.23 107 LYS A O 1
ATOM 775 N N . LYS A 1 104 ? -36.563 14.549 13.307 1.00 37.89 108 LYS A N 1
ATOM 776 C CA . LYS A 1 104 ? -37.404 13.595 12.515 1.00 38.91 108 LYS A CA 1
ATOM 777 C C . LYS A 1 104 ? -36.534 12.509 11.874 1.00 37.78 108 LYS A C 1
ATOM 778 O O . LYS A 1 104 ? -37.016 11.438 11.571 1.00 42.72 108 LYS A O 1
ATOM 780 N N . ASN A 1 105 ? -35.277 12.786 11.635 1.00 38.75 109 ASN A N 1
ATOM 781 C CA . ASN A 1 105 ? -34.433 11.928 10.779 1.00 41.80 109 ASN A CA 1
ATOM 782 C C . ASN A 1 105 ? -33.939 10.716 11.581 1.00 41.78 109 ASN A C 1
ATOM 783 O O . ASN A 1 105 ? -34.313 9.576 11.234 1.00 41.75 109 ASN A O 1
ATOM 788 N N . LEU A 1 106 ? -33.129 10.957 12.615 1.00 38.83 110 LEU A N 1
ATOM 789 C CA . LEU A 1 106 ? -32.544 9.899 13.475 1.00 37.56 110 LEU A CA 1
ATOM 790 C C . LEU A 1 106 ? -33.610 9.442 14.474 1.00 35.07 110 LEU A C 1
ATOM 791 O O . LEU A 1 106 ? -33.620 8.259 14.805 1.00 31.54 110 LEU A O 1
ATOM 796 N N . GLY A 1 107 ? -34.496 10.355 14.877 1.00 31.70 111 GLY A N 1
ATOM 797 C CA . GLY A 1 107 ? -35.466 10.147 15.960 1.00 34.72 111 GLY A CA 1
ATOM 798 C C . GLY A 1 107 ? -34.982 10.810 17.244 1.00 28.62 111 GLY A C 1
ATOM 799 O O . GLY A 1 107 ? -33.798 10.559 17.647 1.00 31.15 111 GLY A O 1
ATOM 800 N N . ALA A 1 108 ? -35.867 11.561 17.894 1.00 28.95 112 ALA A N 1
ATOM 801 C CA . ALA A 1 108 ? -35.620 12.142 19.237 1.00 30.80 112 ALA A CA 1
ATOM 802 C C . ALA A 1 108 ? -35.286 11.027 20.251 1.00 28.80 112 ALA A C 1
ATOM 803 O O . ALA A 1 108 ? -34.494 11.264 21.218 1.00 34.44 112 ALA A O 1
ATOM 805 N N . ASN A 1 109 ? -35.903 9.865 20.066 1.00 28.85 113 ASN A N 1
ATOM 806 C CA . ASN A 1 109 ? -35.822 8.735 21.004 1.00 30.69 113 ASN A CA 1
ATOM 807 C C . ASN A 1 109 ? -34.401 8.153 20.887 1.00 31.39 113 ASN A C 1
ATOM 808 O O . ASN A 1 109 ? -33.775 7.949 21.946 1.00 32.74 113 ASN A O 1
ATOM 813 N N . ALA A 1 110 ? -33.856 8.033 19.670 1.00 27.91 114 ALA A N 1
ATOM 814 C CA . ALA A 1 110 ? -32.463 7.623 19.401 1.00 26.85 114 ALA A CA 1
ATOM 815 C C . ALA A 1 110 ? -31.481 8.646 19.955 1.00 27.36 114 ALA A C 1
ATOM 816 O O . ALA A 1 110 ? -30.528 8.258 20.644 1.00 29.95 114 ALA A O 1
ATOM 818 N N . ILE A 1 111 ? -31.709 9.919 19.671 1.00 27.91 115 ILE A N 1
ATOM 819 C CA . ILE A 1 111 ? -30.786 11.002 20.079 1.00 26.66 115 ILE A CA 1
ATOM 820 C C . ILE A 1 111 ? -30.833 11.116 21.602 1.00 27.81 115 ILE A C 1
ATOM 821 O O . ILE A 1 111 ? -29.747 11.175 22.209 1.00 26.21 115 ILE A O 1
ATOM 826 N N . LEU A 1 112 ? -32.014 11.151 22.212 1.00 29.01 116 LEU A N 1
ATOM 827 C CA . LEU A 1 112 ? -31.995 11.363 23.688 1.00 29.86 116 LEU A CA 1
ATOM 828 C C . LEU A 1 112 ? -31.355 10.138 24.352 1.00 29.49 116 LEU A C 1
ATOM 829 O O . LEU A 1 112 ? -30.642 10.330 25.370 1.00 27.58 116 LEU A O 1
ATOM 834 N N . ALA A 1 113 ? -31.538 8.928 23.810 1.00 28.89 117 ALA A N 1
ATOM 835 C CA . ALA A 1 113 ? -31.036 7.716 24.511 1.00 29.58 117 ALA A CA 1
ATOM 836 C C . ALA A 1 113 ? -29.503 7.820 24.633 1.00 26.52 117 ALA A C 1
ATOM 837 O O . ALA A 1 113 ? -28.922 7.660 25.736 1.00 25.29 117 ALA A O 1
ATOM 839 N N . VAL A 1 114 ? -28.853 8.214 23.551 1.00 26.56 118 VAL A N 1
ATOM 840 C CA . VAL A 1 114 ? -27.374 8.384 23.507 1.00 27.79 118 VAL A CA 1
ATOM 841 C C . VAL A 1 114 ? -26.956 9.577 24.376 1.00 25.72 118 VAL A C 1
ATOM 842 O O . VAL A 1 114 ? -25.947 9.479 25.084 1.00 27.97 118 VAL A O 1
ATOM 846 N N . SER A 1 115 ? -27.713 10.664 24.337 1.00 26.46 119 SER A N 1
ATOM 847 C CA . SER A 1 115 ? -27.458 11.887 25.112 1.00 26.93 119 SER A CA 1
ATOM 848 C C . SER A 1 115 ? -27.380 11.537 26.616 1.00 27.70 119 SER A C 1
ATOM 849 O O . SER A 1 115 ? -26.432 12.007 27.293 1.00 28.09 119 SER A O 1
ATOM 852 N N . LEU A 1 116 ? -28.345 10.793 27.145 1.00 25.98 120 LEU A N 1
ATOM 853 C CA . LEU A 1 116 ? -28.365 10.453 28.606 1.00 27.92 120 LEU A CA 1
ATOM 854 C C . LEU A 1 116 ? -27.301 9.385 28.917 1.00 27.36 120 LEU A C 1
ATOM 855 O O . LEU A 1 116 ? -26.638 9.505 29.956 1.00 30.02 120 LEU A O 1
ATOM 860 N N . ALA A 1 117 ? -27.163 8.363 28.068 1.00 29.99 121 ALA A N 1
ATOM 861 C CA . ALA A 1 117 ? -26.248 7.227 28.293 1.00 28.93 121 ALA A CA 1
ATOM 862 C C . ALA A 1 117 ? -24.809 7.765 28.328 1.00 29.05 121 ALA A C 1
ATOM 863 O O . ALA A 1 117 ? -24.024 7.335 29.198 1.00 27.45 121 ALA A O 1
ATOM 865 N N . THR A 1 118 ? -24.502 8.731 27.474 1.00 25.75 122 THR A N 1
ATOM 866 C CA . THR A 1 118 ? -23.202 9.419 27.497 1.00 27.86 122 THR A CA 1
ATOM 867 C C . THR A 1 118 ? -22.972 10.096 28.852 1.00 30.14 122 THR A C 1
ATOM 868 O O . THR A 1 118 ? -21.889 9.922 29.413 1.00 28.43 122 THR A O 1
ATOM 872 N N . ALA A 1 119 ? -23.958 10.839 29.360 1.00 30.20 123 ALA A N 1
ATOM 873 C CA . ALA A 1 119 ? -23.838 11.591 30.626 1.00 28.20 123 ALA A CA 1
ATOM 874 C C . ALA A 1 119 ? -23.616 10.612 31.793 1.00 28.72 123 ALA A C 1
ATOM 875 O O . ALA A 1 119 ? -22.806 10.935 32.697 1.00 26.57 123 ALA A O 1
ATOM 877 N N . HIS A 1 120 ? -24.361 9.499 31.822 1.00 26.81 124 HIS A N 1
ATOM 878 C CA . HIS A 1 120 ? -24.217 8.435 32.844 1.00 28.51 124 HIS A CA 1
ATOM 879 C C . HIS A 1 120 ? -22.800 7.855 32.722 1.00 28.26 124 HIS A C 1
ATOM 880 O O . HIS A 1 120 ? -22.123 7.716 33.745 1.00 31.51 124 HIS A O 1
ATOM 887 N N . ALA A 1 121 ? -22.332 7.590 31.506 1.00 28.27 125 ALA A N 1
ATOM 888 C CA . ALA A 1 121 ? -20.989 7.016 31.265 1.00 31.17 125 ALA A CA 1
ATOM 889 C C . ALA A 1 121 ? -19.926 7.943 31.879 1.00 32.24 125 ALA A C 1
ATOM 890 O O . ALA A 1 121 ? -18.984 7.439 32.513 1.00 33.13 125 ALA A O 1
ATOM 892 N N . ALA A 1 122 ? -20.073 9.251 31.670 1.00 32.28 126 ALA A N 1
ATOM 893 C CA . ALA A 1 122 ? -19.096 10.313 32.011 1.00 30.51 126 ALA A CA 1
ATOM 894 C C . ALA A 1 122 ? -19.049 10.494 33.520 1.00 29.77 126 ALA A C 1
ATOM 895 O O . ALA A 1 122 ? -17.971 10.533 34.073 1.00 29.14 126 ALA A O 1
ATOM 897 N N . ALA A 1 123 ? -20.199 10.580 34.161 1.00 30.88 127 ALA A N 1
ATOM 898 C CA . ALA A 1 123 ? -20.277 10.629 35.634 1.00 29.27 127 ALA A CA 1
ATOM 899 C C . ALA A 1 123 ? -19.614 9.368 36.234 1.00 31.52 127 ALA A C 1
ATOM 900 O O . ALA A 1 123 ? -18.813 9.517 37.189 1.00 30.06 127 ALA A O 1
ATOM 902 N N . THR A 1 124 ? -19.901 8.166 35.719 1.00 33.06 128 THR A N 1
ATOM 903 C CA . THR A 1 124 ? -19.227 6.921 36.192 1.00 35.09 128 THR A CA 1
ATOM 904 C C . THR A 1 124 ? -17.709 7.020 35.978 1.00 33.01 128 THR A C 1
ATOM 905 O O . THR A 1 124 ? -16.993 6.743 36.926 1.00 28.54 128 THR A O 1
ATOM 909 N N . SER A 1 125 ? -17.255 7.442 34.796 1.00 32.63 129 SER A N 1
ATOM 910 C CA . SER A 1 125 ? -15.827 7.727 34.509 1.00 34.94 129 SER A CA 1
ATOM 911 C C . SER A 1 125 ? -15.218 8.593 35.610 1.00 36.29 129 SER A C 1
ATOM 912 O O . SER A 1 125 ? -14.153 8.210 36.101 1.00 35.37 129 SER A O 1
ATOM 915 N N . LEU A 1 126 ? -15.868 9.689 36.012 1.00 33.50 130 LEU A N 1
ATOM 916 C CA . LEU A 1 126 ? -15.278 10.619 37.013 1.00 35.95 130 LEU A CA 1
ATOM 917 C C . LEU A 1 126 ? -15.579 10.116 38.422 1.00 32.17 130 LEU A C 1
ATOM 918 O O . LEU A 1 126 ? -15.123 10.763 39.343 1.00 35.02 130 LEU A O 1
ATOM 923 N N . ASN A 1 127 ? -16.298 8.995 38.558 1.00 32.63 131 ASN A N 1
ATOM 924 C CA . ASN A 1 127 ? -16.815 8.455 39.842 1.00 31.92 131 ASN A CA 1
ATOM 925 C C . ASN A 1 127 ? -17.661 9.507 40.579 1.00 34.88 131 ASN A C 1
ATOM 926 O O . ASN A 1 127 ? -17.569 9.589 41.846 1.00 30.50 131 ASN A O 1
ATOM 931 N N . LEU A 1 128 ? -18.493 10.259 39.851 1.00 30.78 132 LEU A N 1
ATOM 932 C CA . LEU A 1 128 ? -19.441 11.232 40.447 1.00 33.02 132 LEU A CA 1
ATOM 933 C C . LEU A 1 128 ? -20.869 10.745 40.254 1.00 30.42 132 LEU A C 1
ATOM 934 O O . LEU A 1 128 ? -21.212 10.184 39.218 1.00 39.29 132 LEU A O 1
ATOM 939 N N . PRO A 1 129 ? -21.756 10.947 41.237 1.00 30.41 133 PRO A N 1
ATOM 940 C CA . PRO A 1 129 ? -23.173 10.667 41.021 1.00 31.64 133 PRO A CA 1
ATOM 941 C C . PRO A 1 129 ? -23.647 11.673 39.963 1.00 28.68 133 PRO A C 1
ATOM 942 O O . PRO A 1 129 ? -23.002 12.684 39.804 1.00 27.60 133 PRO A O 1
ATOM 946 N N . LEU A 1 130 ? -24.673 11.322 39.198 1.00 27.86 134 LEU A N 1
ATOM 947 C CA . LEU A 1 130 ? -25.053 12.093 37.984 1.00 30.67 134 LEU A CA 1
ATOM 948 C C . LEU A 1 130 ? -25.469 13.518 38.399 1.00 30.66 134 LEU A C 1
ATOM 949 O O . LEU A 1 130 ? -25.132 14.472 37.664 1.00 26.10 134 LEU A O 1
ATOM 954 N N . TYR A 1 131 ? -26.149 13.675 39.543 1.00 27.23 135 TYR A N 1
ATOM 955 C CA . TYR A 1 131 ? -26.637 15.010 39.968 1.00 28.98 135 TYR A CA 1
ATOM 956 C C . TYR A 1 131 ? -25.436 15.967 40.136 1.00 30.01 135 TYR A C 1
ATOM 957 O O . TYR A 1 131 ? -25.580 17.129 39.807 1.00 29.76 135 TYR A O 1
ATOM 966 N N . ARG A 1 132 ? -24.318 15.470 40.676 1.00 3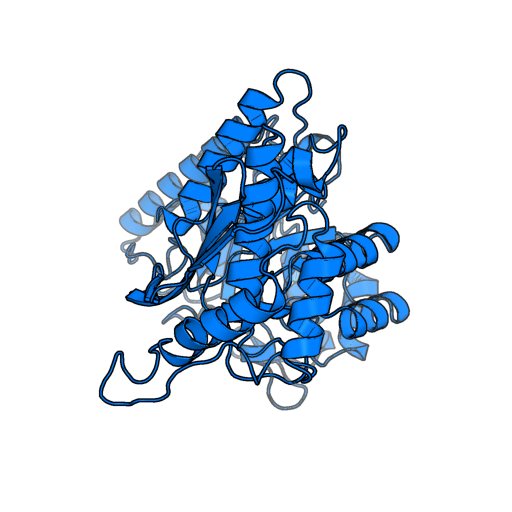0.47 136 ARG A N 1
ATOM 967 C CA . ARG A 1 132 ? -23.082 16.233 40.995 1.00 28.76 136 ARG A CA 1
ATOM 968 C C . ARG A 1 132 ? -22.352 16.461 39.676 1.00 28.65 136 ARG A C 1
ATOM 969 O O . ARG A 1 132 ? -22.017 17.583 39.391 1.00 25.61 136 ARG A O 1
ATOM 977 N N . TYR A 1 133 ? -22.221 15.434 38.851 1.00 32.47 137 TYR A N 1
ATOM 978 C CA . TYR A 1 133 ? -21.648 15.555 37.483 1.00 33.19 137 TYR A CA 1
ATOM 979 C C . TYR A 1 133 ? -22.294 16.741 36.748 1.00 33.94 137 TYR A C 1
ATOM 980 O O . TYR A 1 133 ? -21.554 17.550 36.162 1.00 35.63 137 TYR A O 1
ATOM 989 N N . LEU A 1 134 ? -23.622 16.830 36.746 1.00 30.32 138 LEU A N 1
ATOM 990 C CA . LEU A 1 134 ? -24.358 17.867 35.978 1.00 28.90 138 LEU A CA 1
ATOM 991 C C . LEU A 1 134 ? -24.429 19.188 36.744 1.00 28.83 138 LEU A C 1
ATOM 992 O O . LEU A 1 134 ? -24.369 20.216 36.078 1.00 30.43 138 LEU A O 1
ATOM 997 N N . GLY A 1 135 ? -24.469 19.201 38.083 1.00 28.06 139 GLY A N 1
ATOM 998 C CA . GLY A 1 135 ? -24.867 20.413 38.827 1.00 26.86 139 GLY A CA 1
ATOM 999 C C . GLY A 1 135 ? -23.744 21.074 39.601 1.00 31.19 139 GLY A C 1
ATOM 1000 O O . GLY A 1 135 ? -23.922 22.209 40.063 1.00 28.73 139 GLY A O 1
ATOM 1001 N N . GLY A 1 136 ? -22.599 20.424 39.735 1.00 31.08 140 GLY A N 1
ATOM 1002 C CA . GLY A 1 136 ? -21.485 21.006 40.482 1.00 31.12 140 GLY A CA 1
ATOM 1003 C C . GLY A 1 136 ? -21.773 20.945 41.977 1.00 31.43 140 GLY A C 1
ATOM 1004 O O . GLY A 1 136 ? -22.722 20.295 42.388 1.00 30.38 140 GLY A O 1
ATOM 1005 N N . PRO A 1 137 ? -20.897 21.530 42.817 1.00 32.51 141 PRO A N 1
ATOM 1006 C CA . PRO A 1 137 ? -20.957 21.310 44.262 1.00 36.39 141 PRO A CA 1
ATOM 1007 C C . PRO A 1 137 ? -22.132 21.905 45.045 1.00 37.25 141 PRO A C 1
ATOM 1008 O O . PRO A 1 137 ? -22.185 21.631 46.228 1.00 38.11 141 PRO A O 1
ATOM 1012 N N . LEU A 1 138 ? -22.970 22.737 44.424 1.00 36.10 142 LEU A N 1
ATOM 1013 C CA . LEU A 1 138 ? -24.209 23.258 45.067 1.00 39.29 142 LEU A CA 1
ATOM 1014 C C . LEU A 1 138 ? -25.433 22.413 44.666 1.00 36.21 142 LEU A C 1
ATOM 1015 O O . LEU A 1 138 ? -26.542 22.858 44.940 1.00 37.02 142 LEU A O 1
ATOM 1020 N N . ALA A 1 139 ? -25.291 21.296 43.955 1.00 35.05 143 ALA A N 1
ATOM 1021 C CA . ALA A 1 139 ? -26.451 20.447 43.584 1.00 34.27 143 ALA A CA 1
ATOM 1022 C C . ALA A 1 139 ? -26.921 19.684 44.840 1.00 31.79 143 ALA A C 1
ATOM 1023 O O . ALA A 1 139 ? -26.513 18.530 44.989 1.00 29.70 143 ALA A O 1
ATOM 1025 N N . ASN A 1 140 ? -27.722 20.314 45.714 1.00 29.06 144 ASN A N 1
ATOM 1026 C CA . ASN A 1 140 ? -27.978 19.799 47.087 1.00 32.75 144 ASN A CA 1
ATOM 1027 C C . ASN A 1 140 ? -29.457 19.936 47.467 1.00 31.94 144 ASN A C 1
ATOM 1028 O O . ASN A 1 140 ? -29.780 19.738 48.670 1.00 25.95 144 ASN A O 1
ATOM 1033 N N . VAL A 1 141 ? -30.334 20.224 46.496 1.00 30.70 145 VAL A N 1
ATOM 1034 C CA . VAL A 1 141 ? -31.777 20.503 46.772 1.00 30.86 145 VAL A CA 1
ATOM 1035 C C . VAL A 1 141 ? -32.649 19.341 46.273 1.00 29.75 145 VAL A C 1
ATOM 1036 O O . VAL A 1 141 ? -32.768 19.137 45.042 1.00 27.45 145 VAL A O 1
ATOM 1040 N N . LEU A 1 142 ? -33.311 18.679 47.216 1.00 29.01 146 LEU A N 1
ATOM 1041 C CA . LEU A 1 142 ? -34.333 17.639 46.972 1.00 27.15 146 LEU A CA 1
ATOM 1042 C C . LEU A 1 142 ? -35.614 18.348 46.584 1.00 29.04 146 LEU A C 1
ATOM 1043 O O . LEU A 1 142 ? -36.052 19.292 47.257 1.00 28.61 146 LEU A O 1
ATOM 1048 N N . PRO A 1 143 ? -36.260 17.935 45.474 1.00 31.47 147 PRO A N 1
ATOM 1049 C CA . PRO A 1 143 ? -37.486 18.591 45.038 1.00 30.98 147 PRO A CA 1
ATOM 1050 C C . PRO A 1 143 ? -38.709 18.174 45.871 1.00 31.25 147 PRO A C 1
ATOM 1051 O O . PRO A 1 143 ? -38.765 17.063 46.383 1.00 30.80 147 PRO A O 1
ATOM 1055 N N . VAL A 1 144 ? -39.658 19.105 45.988 1.00 32.43 148 VAL A N 1
ATOM 1056 C CA . VAL A 1 144 ? -41.068 18.831 46.357 1.00 29.99 148 VAL A CA 1
ATOM 1057 C C . VAL A 1 144 ? -41.696 18.021 45.231 1.00 30.32 148 VAL A C 1
ATOM 1058 O O . VAL A 1 144 ? -41.721 18.455 44.070 1.00 27.63 148 VAL A O 1
ATOM 1062 N N . PRO A 1 145 ? -42.171 16.805 45.571 1.00 28.45 149 PRO A N 1
ATOM 1063 C CA . PRO A 1 145 ? -42.843 15.936 44.609 1.00 31.68 149 PRO A CA 1
ATOM 1064 C C . PRO A 1 145 ? -44.296 16.368 44.398 1.00 35.25 149 PRO A C 1
ATOM 1065 O O . PRO A 1 145 ? -44.991 16.641 45.389 1.00 32.90 149 PRO A O 1
ATOM 1069 N N . MET A 1 146 ? -44.728 16.469 43.141 1.00 35.13 150 MET A N 1
ATOM 1070 C CA . MET A 1 146 ? -46.173 16.624 42.887 1.00 34.82 150 MET A CA 1
ATOM 1071 C C . MET A 1 146 ? -46.728 15.259 42.471 1.00 33.21 150 MET A C 1
ATOM 1072 O O . MET A 1 146 ? -46.371 14.730 41.418 1.00 32.22 150 MET A O 1
ATOM 1077 N N . MET A 1 147 ? -47.523 14.684 43.373 1.00 30.49 151 MET A N 1
ATOM 1078 C CA . MET A 1 147 ? -47.836 13.242 43.387 1.00 31.71 151 MET A CA 1
ATOM 1079 C C . MET A 1 147 ? -49.264 13.034 42.913 1.00 34.45 151 MET A C 1
ATOM 1080 O O . MET A 1 147 ? -50.195 13.439 43.620 1.00 32.45 151 MET A O 1
ATOM 1085 N N . ASN A 1 148 ? -49.394 12.425 41.744 1.00 31.33 152 ASN A N 1
ATOM 1086 C CA . ASN A 1 148 ? -50.693 12.055 41.154 1.00 34.28 152 ASN A CA 1
ATOM 1087 C C . ASN A 1 148 ? -51.498 11.237 42.181 1.00 35.96 152 ASN A C 1
ATOM 1088 O O . ASN A 1 148 ? -50.893 10.403 42.868 1.00 35.37 152 ASN A O 1
ATOM 1093 N N . VAL A 1 149 ? -52.794 11.505 42.362 1.00 34.10 153 VAL A N 1
ATOM 1094 C CA . VAL A 1 149 ? -53.675 10.551 43.098 1.00 33.56 153 VAL A CA 1
ATOM 1095 C C . VAL A 1 149 ? -55.035 10.385 42.413 1.00 32.62 153 VAL A C 1
ATOM 1096 O O . VAL A 1 149 ? -55.620 9.299 42.585 1.00 37.27 153 VAL A O 1
ATOM 1100 N N . ILE A 1 150 ? -55.577 11.383 41.719 1.00 32.23 154 ILE A N 1
ATOM 1101 C CA . ILE A 1 150 ? -56.913 11.227 41.073 1.00 37.11 154 ILE A CA 1
ATOM 1102 C C . ILE A 1 150 ? -56.824 11.764 39.650 1.00 34.69 154 ILE A C 1
ATOM 1103 O O . ILE A 1 150 ? -56.200 12.834 39.461 1.00 35.44 154 ILE A O 1
ATOM 1108 N N . ASN A 1 151 ? -57.446 11.052 38.719 1.00 31.28 155 ASN A N 1
ATOM 1109 C CA . ASN A 1 151 ? -57.388 11.356 37.268 1.00 33.86 155 ASN A CA 1
ATOM 1110 C C . ASN A 1 151 ? -58.788 11.609 36.720 1.00 34.78 155 ASN A C 1
ATOM 1111 O O . ASN A 1 151 ? -59.724 10.966 37.211 1.00 31.63 155 ASN A O 1
ATOM 1116 N N . GLY A 1 152 ? -58.890 12.498 35.725 1.00 33.31 156 GLY A N 1
ATOM 1117 C CA . GLY A 1 152 ? -60.151 12.853 35.052 1.00 36.65 156 GLY A CA 1
ATOM 1118 C C . GLY A 1 152 ? -59.905 13.099 33.574 1.00 36.20 156 GLY A C 1
ATOM 1119 O O . GLY A 1 152 ? -58.848 12.694 33.095 1.00 33.26 156 GLY A O 1
ATOM 1120 N N . GLY A 1 153 ? -60.848 13.751 32.888 1.00 36.69 157 GLY A N 1
ATOM 1121 C CA . GLY A 1 153 ? -60.668 14.192 31.494 1.00 36.43 157 GLY A CA 1
ATOM 1122 C C . GLY A 1 153 ? -60.280 13.017 30.633 1.00 37.47 157 GLY A C 1
ATOM 1123 O O . GLY A 1 153 ? -60.892 11.943 30.785 1.00 37.65 157 GLY A O 1
ATOM 1124 N N . ALA A 1 154 ? -59.256 13.163 29.802 1.00 39.96 158 ALA A N 1
ATOM 1125 C CA . ALA A 1 154 ? -58.917 12.134 28.792 1.00 41.25 158 ALA A CA 1
ATOM 1126 C C . ALA A 1 154 ? -58.205 10.951 29.472 1.00 45.43 158 ALA A C 1
ATOM 1127 O O . ALA A 1 154 ? -58.001 9.927 28.794 1.00 46.67 158 ALA A O 1
ATOM 1129 N N . HIS A 1 155 ? -57.891 11.046 30.769 1.00 42.80 159 HIS A N 1
ATOM 1130 C CA . HIS A 1 155 ? -57.095 10.018 31.501 1.00 41.27 159 HIS A CA 1
ATOM 1131 C C . HIS A 1 155 ? -58.034 9.165 32.367 1.00 43.18 159 HIS A C 1
ATOM 1132 O O . HIS A 1 155 ? -57.521 8.426 33.237 1.00 41.76 159 HIS A O 1
ATOM 1139 N N . ALA A 1 156 ? -59.355 9.265 32.161 1.00 40.73 160 ALA A N 1
ATOM 1140 C CA . ALA A 1 156 ? -60.376 8.555 32.969 1.00 44.78 160 ALA A CA 1
ATOM 1141 C C . ALA A 1 156 ? -61.653 8.280 32.160 1.00 48.99 160 ALA A C 1
ATOM 1142 O O . ALA A 1 156 ? -61.798 8.798 31.045 1.00 51.23 160 ALA A O 1
ATOM 1144 N N . ASP A 1 157 ? -62.522 7.442 32.718 1.00 55.18 161 ASP A N 1
ATOM 1145 C CA . ASP A 1 157 ? -63.932 7.239 32.292 1.00 56.88 161 ASP A CA 1
ATOM 1146 C C . ASP A 1 157 ? -64.809 7.731 33.451 1.00 53.30 161 ASP A C 1
ATOM 1147 O O . ASP A 1 157 ? -65.198 6.911 34.290 1.00 55.51 161 ASP A O 1
ATOM 1152 N N . ASN A 1 158 ? -65.007 9.042 33.568 1.00 44.98 162 ASN A N 1
ATOM 1153 C CA . ASN A 1 158 ? -65.776 9.626 34.688 1.00 40.19 162 ASN A CA 1
ATOM 1154 C C . ASN A 1 158 ? -66.236 11.016 34.260 1.00 41.68 162 ASN A C 1
ATOM 1155 O O . ASN A 1 158 ? -66.025 11.366 33.085 1.00 36.72 162 ASN A O 1
ATOM 1160 N N . ASN A 1 159 ? -66.844 11.778 35.170 1.00 41.56 163 ASN A N 1
ATOM 1161 C CA . ASN A 1 159 ? -67.381 13.121 34.840 1.00 44.48 163 ASN A CA 1
ATOM 1162 C C . ASN A 1 159 ? -66.479 14.195 35.440 1.00 44.20 163 ASN A C 1
ATOM 1163 O O . ASN A 1 159 ? -66.961 15.296 35.676 1.00 39.41 163 ASN A O 1
ATOM 1168 N N . VAL A 1 160 ? -65.213 13.870 35.691 1.00 46.86 164 VAL A N 1
ATOM 1169 C CA . VAL A 1 160 ? -64.211 14.866 36.149 1.00 41.68 164 VAL A CA 1
ATOM 1170 C C . VAL A 1 160 ? -63.597 15.475 34.887 1.00 39.36 164 VAL A C 1
ATOM 1171 O O . VAL A 1 160 ? -63.168 14.701 33.979 1.00 41.28 164 VAL A O 1
ATOM 1175 N N . ASP A 1 161 ? -63.619 16.806 34.799 1.00 38.92 165 ASP A N 1
ATOM 1176 C CA . ASP A 1 161 ? -63.202 17.552 33.580 1.00 42.64 165 ASP A CA 1
ATOM 1177 C C . ASP A 1 161 ? -61.673 17.731 33.602 1.00 36.12 165 ASP A C 1
ATOM 1178 O O . ASP A 1 161 ? -61.019 17.555 32.557 1.00 33.38 165 ASP A O 1
ATOM 1183 N N . PHE A 1 162 ? -61.123 18.064 34.763 1.00 32.66 166 PHE A N 1
ATOM 1184 C CA . PHE A 1 162 ? -59.661 18.263 34.908 1.00 37.01 166 PHE A CA 1
ATOM 1185 C C . PHE A 1 162 ? -58.990 16.887 34.822 1.00 38.73 166 PHE A C 1
ATOM 1186 O O . PHE A 1 162 ? -59.661 15.852 35.116 1.00 41.41 166 PHE A O 1
ATOM 1194 N N . GLN A 1 163 ? -57.722 16.885 34.397 1.00 36.49 167 GLN A N 1
ATOM 1195 C CA . GLN A 1 163 ? -56.970 15.667 33.987 1.00 32.90 167 GLN A CA 1
ATOM 1196 C C . GLN A 1 163 ? -56.258 15.028 35.189 1.00 33.24 167 GLN A C 1
ATOM 1197 O O . GLN A 1 163 ? -56.349 13.807 35.318 1.00 31.03 167 GLN A O 1
ATOM 1203 N N . GLU A 1 164 ? -55.607 15.815 36.053 1.00 37.06 168 GLU A N 1
ATOM 1204 C CA . GLU A 1 164 ? -54.805 15.270 37.181 1.00 36.39 168 GLU A CA 1
ATOM 1205 C C . GLU A 1 164 ? -55.055 16.103 38.439 1.00 34.05 168 GLU A C 1
ATOM 1206 O O . GLU A 1 164 ? -55.048 17.321 38.385 1.00 35.45 168 GLU A O 1
ATOM 1212 N N . PHE A 1 165 ? -55.270 15.431 39.549 1.00 31.90 169 PHE A N 1
ATOM 1213 C CA . PHE A 1 165 ? -55.265 16.041 40.891 1.00 33.86 169 PHE A CA 1
ATOM 1214 C C . PHE A 1 165 ? -54.097 15.411 41.654 1.00 32.52 169 PHE A C 1
ATOM 1215 O O . PHE A 1 165 ? -54.066 14.165 41.792 1.00 32.53 169 PHE A O 1
ATOM 1223 N N . MET A 1 166 ? -53.245 16.267 42.216 1.00 32.73 170 MET A N 1
ATOM 1224 C CA . MET A 1 166 ? -51.962 15.908 42.848 1.00 31.18 170 MET A CA 1
ATOM 1225 C C . MET A 1 166 ? -51.948 16.438 44.276 1.00 33.95 170 MET A C 1
ATOM 1226 O O . MET A 1 166 ? -52.644 17.452 44.580 1.00 32.82 170 MET A O 1
ATOM 1231 N N . ILE A 1 167 ? -51.212 15.740 45.128 1.00 32.07 171 ILE A N 1
ATOM 1232 C CA . ILE A 1 167 ? -50.788 16.262 46.454 1.00 32.64 171 ILE A CA 1
ATOM 1233 C C . ILE A 1 167 ? -49.304 16.633 46.377 1.00 32.60 171 ILE A C 1
ATOM 1234 O O . ILE A 1 167 ? -48.536 16.015 45.597 1.00 33.62 171 ILE A O 1
ATOM 1239 N N . MET A 1 168 ? -48.907 17.614 47.172 1.00 33.18 172 MET A N 1
ATOM 1240 C CA . MET A 1 168 ? -47.514 18.078 47.260 1.00 32.20 172 MET A CA 1
ATOM 1241 C C . MET A 1 168 ? -47.207 18.274 48.736 1.00 35.71 172 MET A C 1
ATOM 1242 O O . MET A 1 168 ? -47.769 19.173 49.353 1.00 37.44 172 MET A O 1
ATOM 1247 N N . PRO A 1 169 ? -46.323 17.433 49.328 1.00 35.39 173 PRO A N 1
ATOM 1248 C CA . PRO A 1 169 ? -45.881 17.604 50.724 1.00 35.68 173 PRO A CA 1
ATOM 1249 C C . PRO A 1 169 ? -44.902 18.777 50.960 1.00 35.66 173 PRO A C 1
ATOM 1250 O O . PRO A 1 169 ? -43.739 18.582 51.358 1.00 39.64 173 PRO A O 1
ATOM 1254 N N . VAL A 1 170 ? -45.422 19.983 50.766 1.00 32.43 174 VAL A N 1
ATOM 1255 C CA . VAL A 1 170 ? -44.679 21.272 50.810 1.00 35.61 174 VAL A CA 1
ATOM 1256 C C . VAL A 1 170 ? -44.127 21.503 52.217 1.00 35.36 174 VAL A C 1
ATOM 1257 O O . VAL A 1 170 ? -43.125 22.215 52.332 1.00 39.57 174 VAL A O 1
ATOM 1261 N N . GLY A 1 171 ? -44.735 20.925 53.246 1.00 35.33 175 GLY A N 1
ATOM 1262 C CA . GLY A 1 171 ? -44.418 21.313 54.636 1.00 33.51 175 GLY A CA 1
ATOM 1263 C C . GLY A 1 171 ? -43.464 20.370 55.315 1.00 33.52 175 GLY A C 1
ATOM 1264 O O . GLY A 1 171 ? -43.153 20.620 56.482 1.00 35.39 175 GLY A O 1
ATOM 1265 N N . ALA A 1 172 ? -42.983 19.336 54.624 1.00 34.36 176 ALA A N 1
ATOM 1266 C CA . ALA A 1 172 ? -42.107 18.296 55.219 1.00 37.21 176 ALA A CA 1
ATOM 1267 C C . ALA A 1 172 ? -40.700 18.848 55.471 1.00 37.38 176 ALA A C 1
ATOM 1268 O O . ALA A 1 172 ? -40.229 19.738 54.764 1.00 37.25 176 ALA A O 1
ATOM 1270 N N . PRO A 1 173 ? -39.984 18.329 56.496 1.00 34.50 177 PRO A N 1
ATOM 1271 C CA . PRO A 1 173 ? -38.619 18.756 56.769 1.00 35.67 177 PRO A CA 1
ATOM 1272 C C . PRO A 1 173 ? -37.548 18.182 55.837 1.00 38.00 177 PRO A C 1
ATOM 1273 O O . PRO A 1 173 ? -36.494 18.708 55.853 1.00 40.24 177 PRO A O 1
ATOM 1277 N N . SER A 1 174 ? -37.856 17.137 55.073 1.00 33.79 178 SER A N 1
ATOM 1278 C CA . SER A 1 174 ? -36.908 16.352 54.248 1.00 36.46 178 SER A CA 1
ATOM 1279 C C . SER A 1 174 ? -37.708 15.664 53.138 1.00 33.94 178 SER A C 1
ATOM 1280 O O . SER A 1 174 ? -38.902 15.469 53.314 1.00 33.20 178 SER A O 1
ATOM 1283 N N . PHE A 1 175 ? -37.059 15.248 52.066 1.00 32.52 179 PHE A N 1
ATOM 1284 C CA . PHE A 1 175 ? -37.677 14.411 51.014 1.00 30.94 179 PHE A CA 1
ATOM 1285 C C . PHE A 1 175 ? -38.107 13.057 51.593 1.00 30.22 179 PHE A C 1
ATOM 1286 O O . PHE A 1 175 ? -39.165 12.548 51.227 1.00 32.12 179 PHE A O 1
ATOM 1294 N N . LYS A 1 176 ? -37.292 12.469 52.465 1.00 32.04 180 LYS A N 1
ATOM 1295 C CA . LYS A 1 176 ? -37.604 11.182 53.138 1.00 31.07 180 LYS A CA 1
ATOM 1296 C C . LYS A 1 176 ? -38.949 11.318 53.878 1.00 28.80 180 LYS A C 1
ATOM 1297 O O . LYS A 1 176 ? -39.781 10.435 53.772 1.00 30.50 180 LYS A O 1
ATOM 1303 N N . GLU A 1 177 ? -39.176 12.405 54.594 1.00 34.35 181 GLU A N 1
ATOM 1304 C CA . GLU A 1 177 ? -40.469 12.596 55.302 1.00 32.12 181 GLU A CA 1
ATOM 1305 C C . GLU A 1 177 ? -41.556 12.928 54.271 1.00 29.07 181 GLU A C 1
ATOM 1306 O O . GLU A 1 177 ? -42.643 12.358 54.316 1.00 28.18 181 GLU A O 1
ATOM 1312 N N . ALA A 1 178 ? -41.279 13.809 53.332 1.00 28.94 182 ALA A N 1
ATOM 1313 C CA . ALA A 1 178 ? -42.239 14.195 52.260 1.00 28.17 182 ALA A CA 1
ATOM 1314 C C . ALA A 1 178 ? -42.788 12.959 51.549 1.00 27.11 182 ALA A C 1
ATOM 1315 O O . ALA A 1 178 ? -44.010 12.902 51.277 1.00 29.81 182 ALA A O 1
ATOM 1317 N N . LEU A 1 179 ? -41.921 11.986 51.275 1.00 27.06 183 LEU A N 1
ATOM 1318 C CA . LEU A 1 179 ? -42.301 10.745 50.579 1.00 30.41 183 LEU A CA 1
ATOM 1319 C C . LEU A 1 179 ? -43.218 9.953 51.497 1.00 28.90 183 LEU A C 1
ATOM 1320 O O . LEU A 1 179 ? -44.217 9.419 50.993 1.00 28.71 183 LEU A O 1
ATOM 1325 N N . ARG A 1 180 ? -42.882 9.840 52.789 1.00 30.32 184 ARG A N 1
ATOM 1326 C CA . ARG A 1 180 ? -43.755 9.101 53.730 1.00 28.81 184 ARG A CA 1
ATOM 1327 C C . ARG A 1 180 ? -45.127 9.788 53.810 1.00 25.57 184 ARG A C 1
ATOM 1328 O O . ARG A 1 180 ? -46.149 9.090 53.732 1.00 32.25 184 ARG A O 1
ATOM 1336 N N . TRP A 1 181 ? -45.180 11.100 53.959 1.00 26.74 185 TRP A N 1
ATOM 1337 C CA . TRP A 1 181 ? -46.486 11.825 53.979 1.00 32.12 185 TRP A CA 1
ATOM 1338 C C . TRP A 1 181 ? -47.322 11.462 52.725 1.00 30.99 185 TRP A C 1
ATOM 1339 O O . TRP A 1 181 ? -48.534 11.125 52.842 1.00 28.91 185 TRP A O 1
ATOM 1350 N N . GLY A 1 182 ? -46.702 11.519 51.538 1.00 34.01 186 GLY A N 1
ATOM 1351 C CA . GLY A 1 182 ? -47.352 11.139 50.260 1.00 30.61 186 GLY A CA 1
ATOM 1352 C C . GLY A 1 182 ? -47.948 9.739 50.336 1.00 32.23 186 GLY A C 1
ATOM 1353 O O . GLY A 1 182 ? -49.127 9.570 50.012 1.00 31.79 186 GLY A O 1
ATOM 1354 N N . ALA A 1 183 ? -47.145 8.758 50.726 1.00 30.38 187 ALA A N 1
ATOM 1355 C CA . ALA A 1 183 ? -47.535 7.334 50.754 1.00 33.32 187 ALA A CA 1
ATOM 1356 C C . ALA A 1 183 ? -48.719 7.129 51.725 1.00 36.45 187 ALA A C 1
ATOM 1357 O O . ALA A 1 183 ? -49.628 6.371 51.389 1.00 29.72 187 ALA A O 1
ATOM 1359 N N . GLU A 1 184 ? -48.657 7.729 52.921 1.00 35.75 188 GLU A N 1
ATOM 1360 C CA . GLU A 1 184 ? -49.715 7.627 53.953 1.00 33.68 188 GLU A CA 1
ATOM 1361 C C . GLU A 1 184 ? -50.981 8.281 53.400 1.00 33.10 188 GLU A C 1
ATOM 1362 O O . GLU A 1 184 ? -52.072 7.676 53.516 1.00 37.51 188 GLU A O 1
ATOM 1368 N N . VAL A 1 185 ? -50.881 9.432 52.743 1.00 33.07 189 VAL A N 1
ATOM 1369 C CA . VAL A 1 185 ? -52.113 10.040 52.167 1.00 35.34 189 VAL A CA 1
ATOM 1370 C C . VAL A 1 185 ? -52.679 9.120 51.075 1.00 35.89 189 VAL A C 1
ATOM 1371 O O . VAL A 1 185 ? -53.915 8.884 51.075 1.00 36.83 189 VAL A O 1
ATOM 1375 N N . PHE A 1 186 ? -51.825 8.559 50.224 1.00 32.68 190 PHE A N 1
ATOM 1376 C CA . PHE A 1 186 ? -52.236 7.628 49.140 1.00 33.83 190 PHE A CA 1
ATOM 1377 C C . PHE A 1 186 ? -52.939 6.395 49.738 1.00 36.45 190 PHE A C 1
ATOM 1378 O O . PHE A 1 186 ? -53.983 6.040 49.203 1.00 32.41 190 PHE A O 1
ATOM 1386 N N . HIS A 1 187 ? -52.445 5.817 50.840 1.00 35.87 191 HIS A N 1
ATOM 1387 C CA . HIS A 1 187 ? -53.067 4.609 51.444 1.00 38.45 191 HIS A CA 1
ATOM 1388 C C . HIS A 1 187 ? -54.391 4.972 52.135 1.00 36.49 191 HIS A C 1
ATOM 1389 O O . HIS A 1 187 ? -55.362 4.212 51.972 1.00 35.48 191 HIS A O 1
ATOM 1396 N N . ALA A 1 188 ? -54.455 6.117 52.814 1.00 37.40 192 ALA A N 1
ATOM 1397 C CA . ALA A 1 188 ? -55.719 6.669 53.359 1.00 36.42 192 ALA A CA 1
ATOM 1398 C C . ALA A 1 188 ? -56.697 6.880 52.205 1.00 34.27 192 ALA A C 1
ATOM 1399 O O . ALA A 1 188 ? -57.821 6.425 52.327 1.00 34.71 192 ALA A O 1
ATOM 1401 N N . LEU A 1 189 ? -56.256 7.426 51.063 1.00 34.68 193 LEU A N 1
ATOM 1402 C CA . LEU A 1 189 ? -57.168 7.634 49.890 1.00 35.08 193 LEU A CA 1
ATOM 1403 C C . LEU A 1 189 ? -57.751 6.305 49.411 1.00 36.74 193 LEU A C 1
ATOM 1404 O O . LEU A 1 189 ? -58.955 6.256 49.148 1.00 38.70 193 LEU A O 1
ATOM 1409 N N . ALA A 1 190 ? -56.913 5.286 49.212 1.00 37.36 194 ALA A N 1
ATOM 1410 C CA . ALA A 1 190 ? -57.347 3.939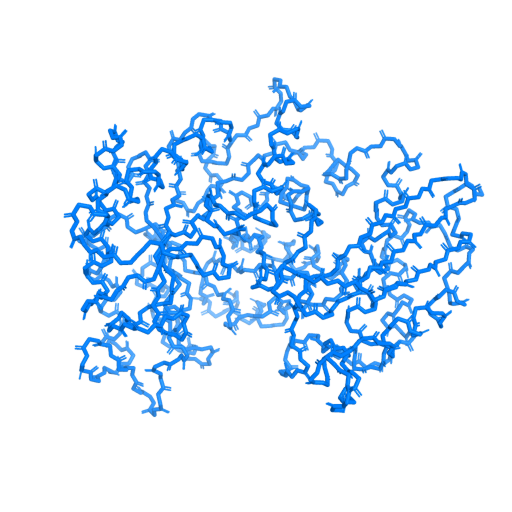 48.798 1.00 37.97 194 ALA A CA 1
ATOM 1411 C C . ALA A 1 190 ? -58.483 3.428 49.711 1.00 36.75 194 ALA A C 1
ATOM 1412 O O . ALA A 1 190 ? -59.441 2.836 49.198 1.00 35.72 194 ALA A O 1
ATOM 1414 N N . LYS A 1 191 ? -58.304 3.556 51.022 1.00 40.08 195 LYS A N 1
ATOM 1415 C CA . LYS A 1 191 ? -59.253 3.092 52.066 1.00 42.63 195 LYS A CA 1
ATOM 1416 C C . LYS A 1 191 ? -60.586 3.847 51.885 1.00 42.86 195 LYS A C 1
ATOM 1417 O O . LYS A 1 191 ? -61.648 3.189 51.847 1.00 38.25 195 LYS A O 1
ATOM 1423 N N . VAL A 1 192 ? -60.549 5.174 51.709 1.00 39.52 196 VAL A N 1
ATOM 1424 C CA . VAL A 1 192 ? -61.770 6.012 51.514 1.00 39.88 196 VAL A CA 1
ATOM 1425 C C . VAL A 1 192 ? -62.497 5.504 50.278 1.00 46.74 196 VAL A C 1
ATOM 1426 O O . VAL A 1 192 ? -63.726 5.351 50.359 1.00 40.62 196 VAL A O 1
ATOM 1430 N N . LEU A 1 193 ? -61.770 5.214 49.191 1.00 45.40 197 LEU A N 1
ATOM 1431 C CA . LEU A 1 193 ? -62.414 4.765 47.930 1.00 43.47 197 LEU A CA 1
ATOM 1432 C C . LEU A 1 193 ? -63.102 3.424 48.207 1.00 47.58 197 LEU A C 1
ATOM 1433 O O . LEU A 1 193 ? -64.279 3.285 47.805 1.00 44.85 197 LEU A O 1
ATOM 1438 N N . LYS A 1 194 ? -62.401 2.481 48.854 1.00 45.03 198 LYS A N 1
ATOM 1439 C CA . LYS A 1 194 ? -62.929 1.111 49.109 1.00 49.79 198 LYS A CA 1
ATOM 1440 C C . LYS A 1 194 ? -64.225 1.294 49.926 1.00 52.35 198 LYS A C 1
ATOM 1441 O O . LYS A 1 194 ? -65.310 0.893 49.434 1.00 44.27 198 LYS A O 1
ATOM 1444 N N . ASP A 1 195 ? -64.131 1.995 51.060 1.00 48.13 199 ASP A N 1
ATOM 1445 C CA . ASP A 1 195 ? -65.261 2.308 51.973 1.00 47.88 199 ASP A CA 1
ATOM 1446 C C . ASP A 1 195 ? -66.428 2.976 51.215 1.00 49.66 199 ASP A C 1
ATOM 1447 O O . ASP A 1 195 ? -67.580 2.680 51.575 1.00 53.95 199 ASP A O 1
ATOM 1452 N N . LYS A 1 196 ? -66.201 3.775 50.167 1.00 44.67 200 LYS A N 1
ATOM 1453 C CA . LYS A 1 196 ? -67.319 4.367 49.380 1.00 40.76 200 LYS A CA 1
ATOM 1454 C C . LYS A 1 196 ? -67.713 3.444 48.218 1.00 37.24 200 LYS A C 1
ATOM 1455 O O . LYS A 1 196 ? -68.582 3.821 47.469 1.00 41.58 200 LYS A O 1
ATOM 1461 N N . GLY A 1 197 ? -67.113 2.265 48.078 1.00 38.65 201 GLY A N 1
ATOM 1462 C CA . GLY A 1 197 ? -67.383 1.328 46.960 1.00 38.29 201 GLY A CA 1
ATOM 1463 C C . GLY A 1 197 ? -66.974 1.875 45.592 1.00 37.71 201 GLY A C 1
ATOM 1464 O O . GLY A 1 197 ? -67.638 1.561 44.593 1.00 43.59 201 GLY A O 1
ATOM 1465 N N . LEU A 1 198 ? -65.926 2.688 45.525 1.00 40.51 202 LEU A N 1
ATOM 1466 C CA . LEU A 1 198 ? -65.367 3.240 44.260 1.00 44.90 202 LEU A CA 1
ATOM 1467 C C . LEU A 1 198 ? -64.183 2.375 43.823 1.00 42.13 202 LEU A C 1
ATOM 1468 O O . LEU A 1 198 ? -63.573 1.738 44.709 1.00 40.95 202 LEU A O 1
ATOM 1473 N N . ALA A 1 199 ? -63.928 2.297 42.512 1.00 39.07 203 ALA A N 1
ATOM 1474 C CA . ALA A 1 199 ? -62.891 1.423 41.913 1.00 45.43 203 ALA A CA 1
ATOM 1475 C C . ALA A 1 199 ? -61.509 1.898 42.368 1.00 45.87 203 ALA A C 1
ATOM 1476 O O . ALA A 1 199 ? -61.289 3.132 42.395 1.00 48.86 203 ALA A O 1
ATOM 1478 N N . THR A 1 200 ? -60.604 0.966 42.683 1.00 48.37 204 THR A N 1
ATOM 1479 C CA . THR A 1 200 ? -59.225 1.286 43.151 1.00 48.36 204 THR A CA 1
ATOM 1480 C C . THR A 1 200 ? -58.166 0.649 42.233 1.00 40.51 204 THR A C 1
ATOM 1481 O O . THR A 1 200 ? -57.004 0.634 42.638 1.00 40.85 204 THR A O 1
ATOM 1485 N N . GLY A 1 201 ? -58.533 0.202 41.031 1.00 39.03 205 GLY A N 1
ATOM 1486 C CA . GLY A 1 201 ? -57.574 -0.097 39.953 1.00 39.17 205 GLY A CA 1
ATOM 1487 C C . GLY A 1 201 ? -56.808 1.175 39.610 1.00 39.39 205 GLY A C 1
ATOM 1488 O O . GLY A 1 201 ? -57.403 2.263 39.780 1.00 35.38 205 GLY A O 1
ATOM 1489 N N . VAL A 1 202 ? -55.528 1.091 39.211 1.00 33.11 206 VAL A N 1
ATOM 1490 C CA . VAL A 1 202 ? -54.727 2.325 39.010 1.00 30.87 206 VAL A CA 1
ATOM 1491 C C . VAL A 1 202 ? -54.545 2.521 37.510 1.00 33.38 206 VAL A C 1
ATOM 1492 O O . VAL A 1 202 ? -54.709 1.544 36.783 1.00 33.55 206 VAL A O 1
ATOM 1496 N N . GLY A 1 203 ? -54.246 3.758 37.091 1.00 33.27 207 GLY A N 1
ATOM 1497 C CA . GLY A 1 203 ? -53.974 4.093 35.681 1.00 33.13 207 GLY A CA 1
ATOM 1498 C C . GLY A 1 203 ? -52.478 4.160 35.417 1.00 33.60 207 GLY A C 1
ATOM 1499 O O . GLY A 1 203 ? -51.703 3.634 36.266 1.00 31.20 207 GLY A O 1
ATOM 1500 N N . ASP A 1 204 ? -52.090 4.712 34.263 1.00 31.28 208 ASP A N 1
ATOM 1501 C CA . ASP A 1 204 ? -50.688 4.776 33.789 1.00 34.30 208 ASP A CA 1
ATOM 1502 C C . ASP A 1 204 ? -49.750 5.233 34.913 1.00 33.94 208 ASP A C 1
ATOM 1503 O O . ASP A 1 204 ? -48.637 4.695 34.980 1.00 28.75 208 ASP A O 1
ATOM 1508 N N . GLU A 1 205 ? -50.134 6.234 35.708 1.00 28.97 209 GLU A N 1
ATOM 1509 C CA . GLU A 1 205 ? -49.207 6.949 36.619 1.00 31.71 209 GLU A CA 1
ATOM 1510 C C . GLU A 1 205 ? -49.270 6.373 38.030 1.00 29.09 209 GLU A C 1
ATOM 1511 O O . GLU A 1 205 ? -48.541 6.888 38.889 1.00 30.85 209 GLU A O 1
ATOM 1517 N N . GLY A 1 206 ? -50.107 5.361 38.267 1.00 33.23 210 GLY A N 1
ATOM 1518 C CA . GLY A 1 206 ? -50.209 4.675 39.571 1.00 33.05 210 GLY A CA 1
ATOM 1519 C C . GLY A 1 206 ? -51.242 5.340 40.477 1.00 33.33 210 GLY A C 1
ATOM 1520 O O . GLY A 1 206 ? -51.300 4.989 41.683 1.00 31.77 210 GLY A O 1
ATOM 1521 N N . GLY A 1 207 ? -52.062 6.241 39.928 1.00 33.94 211 GLY A N 1
ATOM 1522 C CA . GLY A 1 207 ? -53.188 6.851 40.668 1.00 38.51 211 GLY A CA 1
ATOM 1523 C C . GLY A 1 207 ? -54.530 6.203 40.350 1.00 37.79 211 GLY A C 1
ATOM 1524 O O . GLY A 1 207 ? -54.583 5.256 39.544 1.00 32.43 211 GLY A O 1
ATOM 1525 N N . PHE A 1 208 ? -55.590 6.725 40.967 1.00 36.67 212 PHE A N 1
ATOM 1526 C CA . PHE A 1 208 ? -56.965 6.197 40.897 1.00 34.75 212 PHE A CA 1
ATOM 1527 C C . PHE A 1 208 ? -57.749 7.064 39.926 1.00 36.44 212 PHE A C 1
ATOM 1528 O O . PHE A 1 208 ? -57.443 8.262 39.770 1.00 34.90 212 PHE A O 1
ATOM 1536 N N . ALA A 1 209 ? -58.749 6.472 39.283 1.00 35.38 213 ALA A N 1
ATOM 1537 C CA . ALA A 1 209 ? -59.667 7.199 38.377 1.00 37.49 213 ALA A CA 1
ATOM 1538 C C . ALA A 1 209 ? -61.079 6.717 38.679 1.00 37.29 213 ALA A C 1
ATOM 1539 O O . ALA A 1 209 ? -61.741 6.166 37.827 1.00 37.81 213 ALA A O 1
ATOM 1541 N N . PRO A 1 210 ? -61.582 6.882 39.914 1.00 38.48 214 PRO A N 1
ATOM 1542 C CA . PRO A 1 210 ? -62.933 6.433 40.253 1.00 44.47 214 PRO A CA 1
ATOM 1543 C C . PRO A 1 210 ? -63.983 7.264 39.500 1.00 45.38 214 PRO A C 1
ATOM 1544 O O . PRO A 1 210 ? -63.661 8.366 39.059 1.00 40.16 214 PRO A O 1
ATOM 1548 N N . ASN A 1 211 ? -65.188 6.713 39.369 1.00 45.56 215 ASN A N 1
ATOM 1549 C CA . ASN A 1 211 ? -66.298 7.341 38.618 1.00 51.43 215 ASN A CA 1
ATOM 1550 C C . ASN A 1 211 ? -66.876 8.472 39.471 1.00 54.97 215 ASN A C 1
ATOM 1551 O O . ASN A 1 211 ? -67.892 8.233 40.123 1.00 62.06 215 ASN A O 1
ATOM 1556 N N . LEU A 1 212 ? -66.205 9.633 39.490 1.00 51.24 216 LEU A N 1
ATOM 1557 C CA . LEU A 1 212 ? -66.633 10.830 40.243 1.00 45.35 216 LEU A CA 1
ATOM 1558 C C . LEU A 1 212 ? -67.387 11.762 39.300 1.00 43.96 216 LEU A C 1
ATOM 1559 O O . LEU A 1 212 ? -67.185 11.670 38.058 1.00 45.80 216 LEU A O 1
ATOM 1564 N N . GLY A 1 213 ? -68.183 12.656 39.887 1.00 45.44 217 GLY A N 1
ATOM 1565 C CA . GLY A 1 213 ? -69.207 13.460 39.194 1.00 45.65 217 GLY A CA 1
ATOM 1566 C C . GLY A 1 213 ? -68.706 14.832 38.796 1.00 47.17 217 GLY A C 1
ATOM 1567 O O . GLY A 1 213 ? -69.327 15.405 37.905 1.00 46.33 217 GLY A O 1
ATOM 1568 N N . SER A 1 214 ? -67.623 15.328 39.415 1.00 44.41 218 SER A N 1
ATOM 1569 C CA . SER A 1 214 ? -67.139 16.724 39.245 1.00 44.92 218 SER A CA 1
ATOM 1570 C C . SER A 1 214 ? -65.688 16.891 39.720 1.00 45.10 218 SER A C 1
ATOM 1571 O O . SER A 1 214 ? -65.196 16.052 40.496 1.00 49.21 218 SER A O 1
ATOM 1574 N N . ASN A 1 215 ? -65.063 18.002 39.329 1.00 42.63 219 ASN A N 1
ATOM 1575 C CA . ASN A 1 215 ? -63.720 18.417 39.808 1.00 40.01 219 ASN A CA 1
ATOM 1576 C C . ASN A 1 215 ? -63.795 18.603 41.326 1.00 43.80 219 ASN A C 1
ATOM 1577 O O . ASN A 1 215 ? -62.827 18.235 42.028 1.00 36.55 219 ASN A O 1
ATOM 1582 N N . LYS A 1 216 ? -64.916 19.139 41.813 1.00 40.24 220 LYS A N 1
ATOM 1583 C CA . LYS A 1 216 ? -65.127 19.426 43.251 1.00 45.97 220 LYS A CA 1
ATOM 1584 C C . LYS A 1 216 ? -65.016 18.128 44.046 1.00 38.65 220 LYS A C 1
ATOM 1585 O O . LYS A 1 216 ? -64.339 18.131 45.084 1.00 41.94 220 LYS A O 1
ATOM 1591 N N . GLU A 1 217 ? -65.662 17.065 43.570 1.00 41.43 221 GLU A N 1
ATOM 1592 C CA . GLU A 1 217 ? -65.677 15.732 44.236 1.00 47.70 221 GLU A CA 1
ATOM 1593 C C . GLU A 1 217 ? -64.234 15.240 44.388 1.00 45.83 221 GLU A C 1
ATOM 1594 O O . GLU A 1 217 ? -63.894 14.748 45.471 1.00 39.50 221 GLU A O 1
ATOM 1600 N N . ALA A 1 218 ? -63.418 15.413 43.342 1.00 44.69 222 ALA A N 1
ATOM 1601 C CA . ALA A 1 218 ? -61.984 15.049 43.327 1.00 42.38 222 ALA A CA 1
ATOM 1602 C C . ALA A 1 218 ? -61.264 15.820 44.443 1.00 41.33 222 ALA A C 1
ATOM 1603 O O . ALA A 1 218 ? -60.625 15.176 45.295 1.00 39.45 222 ALA A O 1
ATOM 1605 N N . LEU A 1 219 ? -61.425 17.139 44.497 1.00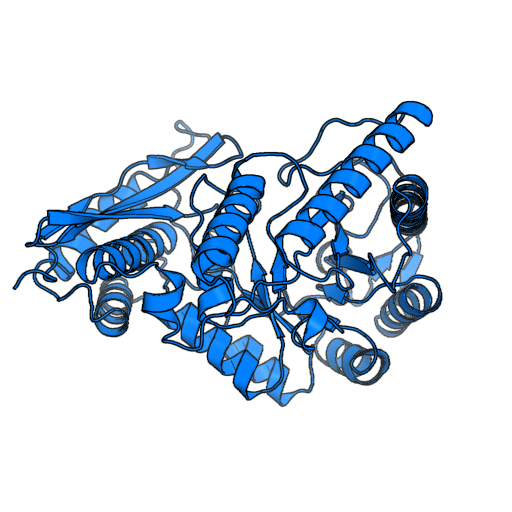 38.20 223 LEU A N 1
ATOM 1606 C CA . LEU A 1 219 ? -60.723 17.984 45.499 1.00 38.98 223 LEU A CA 1
ATOM 1607 C C . LEU A 1 219 ? -61.175 17.567 46.915 1.00 40.71 223 LEU A C 1
ATOM 1608 O O . LEU A 1 219 ? -60.316 17.465 47.826 1.00 40.33 223 LEU A O 1
ATOM 1613 N N . GLU A 1 220 ? -62.468 17.276 47.101 1.00 46.04 224 GLU A N 1
ATOM 1614 C CA . GLU A 1 220 ? -63.048 16.931 48.431 1.00 44.17 224 GLU A CA 1
ATOM 1615 C C . GLU A 1 220 ? -62.467 15.583 48.881 1.00 40.79 224 GLU A C 1
ATOM 1616 O O . GLU A 1 220 ? -62.082 15.454 50.041 1.00 37.75 224 GLU A O 1
ATOM 1622 N N . LEU A 1 221 ? -62.416 14.608 47.979 1.00 37.13 225 LEU A N 1
ATOM 1623 C CA . LEU A 1 221 ? -61.724 13.304 48.182 1.00 42.37 225 LEU A CA 1
ATOM 1624 C C . LEU A 1 221 ? -60.283 13.510 48.676 1.00 41.48 225 LEU A C 1
ATOM 1625 O O . LEU A 1 221 ? -59.908 12.873 49.697 1.00 35.87 225 LEU A O 1
ATOM 1630 N N . LEU A 1 222 ? -59.479 14.344 48.003 1.00 39.38 226 LEU A N 1
ATOM 1631 C CA . LEU A 1 222 ? -58.064 14.534 48.435 1.00 36.20 226 LEU A CA 1
ATOM 1632 C C . LEU A 1 222 ? -58.036 15.130 49.849 1.00 37.98 226 LEU A C 1
ATOM 1633 O O . LEU A 1 222 ? -57.178 14.672 50.656 1.00 34.86 226 LEU A O 1
ATOM 1638 N N . LEU A 1 223 ? -58.934 16.080 50.168 1.00 39.83 227 LEU A N 1
ATOM 1639 C CA . LEU A 1 223 ? -58.998 16.718 51.519 1.00 38.16 227 LEU A CA 1
ATOM 1640 C C . LEU A 1 223 ? -59.333 15.669 52.584 1.00 34.65 227 LEU A C 1
ATOM 1641 O O . LEU A 1 223 ? -58.701 15.699 53.657 1.00 37.31 227 LEU A O 1
ATOM 1646 N N . THR A 1 224 ? -60.299 14.790 52.321 1.00 37.89 228 THR A N 1
ATOM 1647 C CA . THR A 1 224 ? -60.664 13.684 53.234 1.00 39.27 228 THR A CA 1
ATOM 1648 C C . THR A 1 224 ? -59.436 12.803 53.461 1.00 42.05 228 THR A C 1
ATOM 1649 O O . THR A 1 224 ? -59.159 12.403 54.622 1.00 36.66 228 THR A O 1
ATOM 1653 N N . ALA A 1 225 ? -58.740 12.474 52.375 1.00 40.90 229 ALA A N 1
ATOM 1654 C CA . ALA A 1 225 ? -57.592 11.538 52.404 1.00 39.37 229 ALA A CA 1
ATOM 1655 C C . ALA A 1 225 ? -56.520 12.177 53.280 1.00 37.38 229 ALA A C 1
ATOM 1656 O O . ALA A 1 225 ? -56.054 11.519 54.236 1.00 36.52 229 ALA A O 1
ATOM 1658 N N . ILE A 1 226 ? -56.205 13.446 53.013 1.00 32.51 230 ILE A N 1
ATOM 1659 C CA . ILE A 1 226 ? -55.124 14.158 53.749 1.00 34.19 230 ILE A CA 1
ATOM 1660 C C . ILE A 1 226 ? -55.451 14.107 55.251 1.00 36.36 230 ILE A C 1
ATOM 1661 O O . ILE A 1 226 ? -54.586 13.705 56.043 1.00 37.75 230 ILE A O 1
ATOM 1666 N N . GLU A 1 227 ? -56.683 14.467 55.616 1.00 36.51 231 GLU A N 1
ATOM 1667 C CA . GLU A 1 227 ? -57.148 14.572 57.021 1.00 40.92 231 GLU A CA 1
ATOM 1668 C C . GLU A 1 227 ? -57.180 13.190 57.694 1.00 35.44 231 GLU A C 1
ATOM 1669 O O . GLU A 1 227 ? -56.650 13.073 58.777 1.00 37.63 231 GLU A O 1
ATOM 1675 N N . ALA A 1 228 ? -57.753 12.174 57.054 1.00 39.25 232 ALA A N 1
ATOM 1676 C CA . ALA A 1 228 ? -57.714 10.758 57.497 1.00 40.79 232 ALA A CA 1
ATOM 1677 C C . ALA A 1 228 ? -56.268 10.286 57.727 1.00 44.91 232 ALA A C 1
ATOM 1678 O O . ALA A 1 228 ? -56.055 9.533 58.668 1.00 38.23 232 ALA A O 1
ATOM 1680 N N . ALA A 1 229 ? -55.280 10.726 56.943 1.00 46.27 233 ALA A N 1
ATOM 1681 C CA . ALA A 1 229 ? -53.869 10.334 57.174 1.00 42.53 233 ALA A CA 1
ATOM 1682 C C . ALA A 1 229 ? -53.304 11.156 58.332 1.00 38.83 233 ALA A C 1
ATOM 1683 O O . ALA A 1 229 ? -52.185 10.869 58.779 1.00 37.38 233 ALA A O 1
ATOM 1685 N N . GLY A 1 230 ? -54.031 12.177 58.773 1.00 37.66 234 GLY A N 1
ATOM 1686 C CA . GLY A 1 230 ? -53.658 13.001 59.945 1.00 38.78 234 GLY A CA 1
ATOM 1687 C C . GLY A 1 230 ? -52.814 14.203 59.559 1.00 39.35 234 GLY A C 1
ATOM 1688 O O . GLY A 1 230 ? -52.099 14.680 60.413 1.00 38.89 234 GLY A O 1
ATOM 1689 N N . TYR A 1 231 ? -52.851 14.691 58.312 1.00 38.14 235 TYR A N 1
ATOM 1690 C CA . TYR A 1 231 ? -51.994 15.842 57.907 1.00 40.03 235 TYR A CA 1
ATOM 1691 C C . TYR A 1 231 ? -52.889 17.059 57.728 1.00 38.87 235 TYR A C 1
ATOM 1692 O O . TYR A 1 231 ? -54.079 16.855 57.488 1.00 42.97 235 TYR A O 1
ATOM 1701 N N . LYS A 1 232 ? -52.304 18.251 57.794 1.00 40.13 236 LYS A N 1
ATOM 1702 C CA . LYS A 1 232 ? -53.012 19.542 57.577 1.00 43.58 236 LYS A CA 1
ATOM 1703 C C . LYS A 1 232 ? -52.959 19.931 56.103 1.00 39.05 236 LYS A C 1
ATOM 1704 O O . LYS A 1 232 ? -51.870 20.175 55.574 1.00 42.91 236 LYS A O 1
ATOM 1710 N N . PRO A 1 233 ? -54.113 19.994 55.393 1.00 40.74 237 PRO A N 1
ATOM 1711 C CA . PRO A 1 233 ? -54.137 20.415 53.987 1.00 40.67 237 PRO A CA 1
ATOM 1712 C C . PRO A 1 233 ? -53.533 21.822 53.889 1.00 43.98 237 PRO A C 1
ATOM 1713 O O . PRO A 1 233 ? -53.714 22.556 54.829 1.00 44.63 237 PRO A O 1
ATOM 1717 N N . GLY A 1 234 ? -52.779 22.140 52.829 1.00 40.01 238 GLY A N 1
ATOM 1718 C CA . GLY A 1 234 ? -52.159 23.465 52.672 1.00 37.51 238 GLY A CA 1
ATOM 1719 C C . GLY A 1 234 ? -50.839 23.583 53.404 1.00 41.40 238 GLY A C 1
ATOM 1720 O O . GLY A 1 234 ? -49.803 23.592 52.749 1.00 40.07 238 GLY A O 1
ATOM 1721 N N . GLU A 1 235 ? -50.865 23.663 54.734 1.00 42.14 239 GLU A N 1
ATOM 1722 C CA . GLU A 1 235 ? -49.644 23.850 55.566 1.00 44.25 239 GLU A CA 1
ATOM 1723 C C . GLU A 1 235 ? -48.676 22.661 55.385 1.00 39.10 239 GLU A C 1
ATOM 1724 O O . GLU A 1 235 ? -47.457 22.902 55.301 1.00 40.92 239 GLU A O 1
ATOM 1730 N N . GLN A 1 236 ? -49.194 21.424 55.382 1.00 37.45 240 GLN A N 1
ATOM 1731 C CA . GLN A 1 236 ? -48.371 20.188 55.335 1.00 36.61 240 GLN A CA 1
ATOM 1732 C C . GLN A 1 236 ? -48.436 19.583 53.927 1.00 36.63 240 GLN A C 1
ATOM 1733 O O . GLN A 1 236 ? -47.359 19.466 53.297 1.00 35.45 240 GLN A O 1
ATOM 1739 N N . VAL A 1 237 ? -49.643 19.239 53.481 1.00 33.27 241 VAL A N 1
ATOM 1740 C CA . VAL A 1 237 ? -49.931 18.641 52.147 1.00 35.53 241 VAL A CA 1
ATOM 1741 C C . VAL A 1 237 ? -50.882 19.582 51.410 1.00 35.35 241 VAL A C 1
ATOM 1742 O O . VAL A 1 237 ? -52.034 19.730 51.823 1.00 46.86 241 VAL A O 1
ATOM 1746 N N . ALA A 1 238 ? -50.411 20.182 50.340 1.00 35.10 242 ALA A N 1
ATOM 1747 C CA . ALA A 1 238 ? -51.187 21.084 49.478 1.00 33.22 242 ALA A CA 1
ATOM 1748 C C . ALA A 1 238 ? -51.664 20.304 48.256 1.00 35.67 242 ALA A C 1
ATOM 1749 O O . ALA A 1 238 ? -51.292 19.106 48.089 1.00 32.41 242 ALA A O 1
ATOM 1751 N N . LEU A 1 239 ? -52.483 20.954 47.434 1.00 33.31 243 LEU A N 1
ATOM 1752 C CA . LEU A 1 239 ? -53.110 20.337 46.246 1.00 31.48 243 LEU A CA 1
ATOM 1753 C C . LEU A 1 239 ? -52.482 20.953 44.994 1.00 30.67 243 LEU A C 1
ATOM 1754 O O . LEU A 1 239 ? -52.092 22.116 45.014 1.00 31.87 243 LEU A O 1
ATOM 1759 N N . ALA A 1 240 ? -52.446 20.226 43.894 1.00 31.64 244 ALA A N 1
ATOM 1760 C CA . ALA A 1 240 ? -52.115 20.818 42.576 1.00 30.12 244 ALA A CA 1
ATOM 1761 C C . ALA A 1 240 ? -53.021 20.196 41.531 1.00 30.23 244 ALA A C 1
ATOM 1762 O O . ALA A 1 240 ? -53.518 19.105 41.805 1.00 32.83 244 ALA A O 1
ATOM 1764 N N . MET A 1 241 ? -53.199 20.849 40.382 1.00 30.67 245 MET A N 1
ATOM 1765 C CA . MET A 1 241 ? -54.105 20.347 39.318 1.00 34.92 245 MET A CA 1
ATOM 1766 C C . MET A 1 241 ? -53.434 20.443 37.949 1.00 32.09 245 MET A C 1
ATOM 1767 O O . MET A 1 241 ? -52.688 21.408 37.755 1.00 34.99 245 MET A O 1
ATOM 1772 N N . ASP A 1 242 ? -53.631 19.427 37.096 1.00 33.44 246 ASP A N 1
ATOM 1773 C CA . ASP A 1 242 ? -53.413 19.516 35.626 1.00 33.53 246 ASP A CA 1
ATOM 1774 C C . ASP A 1 242 ? -54.804 19.615 35.019 1.00 30.26 246 ASP A C 1
ATOM 1775 O O . ASP A 1 242 ? -55.505 18.597 34.928 1.00 32.69 246 ASP A O 1
ATOM 1780 N N . VAL A 1 243 ? -55.188 20.836 34.678 1.00 35.60 247 VAL A N 1
ATOM 1781 C CA . VAL A 1 243 ? -56.497 21.181 34.061 1.00 36.13 247 VAL A CA 1
ATOM 1782 C C . VAL A 1 243 ? -56.533 20.588 32.636 1.00 34.40 247 VAL A C 1
ATOM 1783 O O . VAL A 1 243 ? -57.599 20.117 32.213 1.00 38.27 247 VAL A O 1
ATOM 1787 N N . ALA A 1 244 ? -55.396 20.536 31.952 1.00 30.32 248 ALA A N 1
ATOM 1788 C CA . ALA A 1 244 ? -55.297 20.221 30.495 1.00 34.15 248 ALA A CA 1
ATOM 1789 C C . ALA A 1 244 ? -56.514 20.812 29.773 1.00 31.93 248 ALA A C 1
ATOM 1790 O O . ALA A 1 244 ? -57.317 20.027 29.199 1.00 35.86 248 ALA A O 1
ATOM 1792 N N . SER A 1 245 ? -56.699 22.123 29.877 1.00 36.37 249 SER A N 1
ATOM 1793 C CA . SER A 1 245 ? -57.863 22.853 29.284 1.00 37.94 249 SER A CA 1
ATOM 1794 C C . SER A 1 245 ? -57.946 22.601 27.779 1.00 40.55 249 SER A C 1
ATOM 1795 O O . SER A 1 245 ? -59.078 22.568 27.286 1.00 42.72 249 SER A O 1
ATOM 1798 N N . SER A 1 246 ? -56.822 22.363 27.083 1.00 39.28 250 SER A N 1
ATOM 1799 C CA . SER A 1 246 ? -56.847 22.084 25.614 1.00 41.63 250 SER A CA 1
ATOM 1800 C C . SER A 1 246 ? -57.890 21.009 25.311 1.00 43.21 250 SER A C 1
ATOM 1801 O O . SER A 1 246 ? -58.510 21.091 24.256 1.00 46.03 250 SER A O 1
ATOM 1804 N N . GLU A 1 247 ? -58.106 20.072 26.239 1.00 43.24 251 GLU A N 1
ATOM 1805 C CA . GLU A 1 247 ? -58.988 18.891 26.041 1.00 45.22 251 GLU A CA 1
ATOM 1806 C C . GLU A 1 247 ? -60.451 19.308 25.953 1.00 44.19 251 GLU A C 1
ATOM 1807 O O . GLU A 1 247 ? -61.215 18.526 25.422 1.00 53.41 251 GLU A O 1
ATOM 1813 N N . PHE A 1 248 ? -60.836 20.446 26.526 1.00 46.70 252 PHE A N 1
ATOM 1814 C CA . PHE A 1 248 ? -62.256 20.856 26.610 1.00 42.90 252 PHE A CA 1
ATOM 1815 C C . PHE A 1 248 ? -62.384 22.307 26.146 1.00 46.46 252 PHE A C 1
ATOM 1816 O O . PHE A 1 248 ? -63.264 23.051 26.651 1.00 46.20 252 PHE A O 1
ATOM 1824 N N . TYR A 1 249 ? -61.578 22.677 25.151 1.00 43.59 253 TYR A N 1
ATOM 1825 C CA . TYR A 1 249 ? -61.610 24.013 24.513 1.00 41.58 253 TYR A CA 1
ATOM 1826 C C . TYR A 1 249 ? -61.957 23.818 23.040 1.00 46.06 253 TY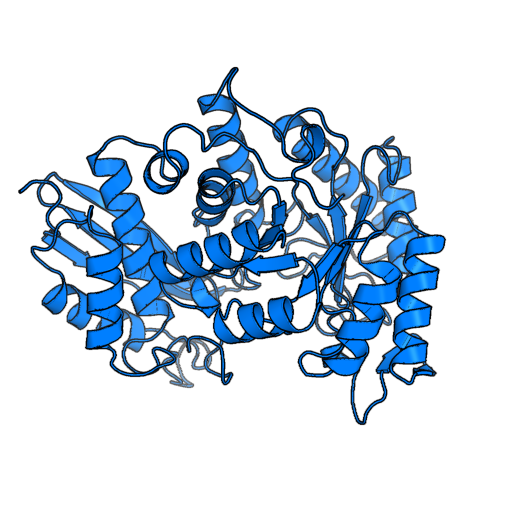R A C 1
ATOM 1827 O O . TYR A 1 249 ? -61.289 22.970 22.425 1.00 38.74 253 TYR A O 1
ATOM 1836 N N . LYS A 1 250 ? -62.974 24.508 22.506 1.00 49.45 254 LYS A N 1
ATOM 1837 C CA . LYS A 1 250 ? -63.435 24.230 21.113 1.00 57.50 254 LYS A CA 1
ATOM 1838 C C . LYS A 1 250 ? -63.410 25.514 20.268 1.00 71.74 254 LYS A C 1
ATOM 1839 O O . LYS A 1 250 ? -62.650 25.529 19.271 1.00 89.10 254 LYS A O 1
ATOM 1843 N N . ASN A 1 251 ? -64.195 26.546 20.590 1.00 62.23 255 ASN A N 1
ATOM 1844 C CA . ASN A 1 251 ? -64.249 27.756 19.717 1.00 58.01 255 ASN A CA 1
ATOM 1845 C C . ASN A 1 251 ? -64.287 28.977 20.626 1.00 45.93 255 ASN A C 1
ATOM 1846 O O . ASN A 1 251 ? -65.355 29.539 20.827 1.00 45.13 255 ASN A O 1
ATOM 1851 N N . GLY A 1 252 ? -63.139 29.307 21.204 1.00 48.06 256 GLY A N 1
ATOM 1852 C CA . GLY A 1 252 ? -62.985 30.324 22.255 1.00 46.40 256 GLY A CA 1
ATOM 1853 C C . GLY A 1 252 ? -63.762 29.969 23.506 1.00 43.66 256 GLY A C 1
ATOM 1854 O O . GLY A 1 252 ? -63.831 30.829 24.397 1.00 47.86 256 GLY A O 1
ATOM 1855 N N . LEU A 1 253 ? -64.315 28.751 23.587 1.00 44.80 257 LEU A N 1
ATOM 1856 C CA . LEU A 1 253 ? -65.114 28.322 24.757 1.00 46.84 257 LEU A CA 1
ATOM 1857 C C . LEU A 1 253 ? -64.491 27.079 25.415 1.00 49.52 257 LEU A C 1
ATOM 1858 O O . LEU A 1 253 ? -64.015 26.145 24.704 1.00 47.25 257 LEU A O 1
ATOM 1863 N N . TYR A 1 254 ? -64.549 27.075 26.742 1.00 43.58 258 TYR A N 1
ATOM 1864 C CA . TYR A 1 254 ? -64.095 25.985 27.634 1.00 45.78 258 TYR A CA 1
ATOM 1865 C C . TYR A 1 254 ? -65.324 25.355 28.299 1.00 42.97 258 TYR A C 1
ATOM 1866 O O . TYR A 1 254 ? -65.985 26.050 29.118 1.00 44.07 258 TYR A O 1
ATOM 1875 N N . THR A 1 255 ? -65.588 24.072 28.041 1.00 43.29 259 THR A N 1
ATOM 1876 C CA . THR A 1 255 ? -66.704 23.328 28.677 1.00 45.82 259 THR A CA 1
ATOM 1877 C C . THR A 1 255 ? -66.208 22.666 29.966 1.00 44.24 259 THR A C 1
ATOM 1878 O O . THR A 1 255 ? -65.278 21.820 29.950 1.00 38.19 259 THR A O 1
ATOM 1882 N N . CYS A 1 256 ? -66.820 23.055 31.062 1.00 45.60 260 CYS A N 1
ATOM 1883 C CA . CYS A 1 256 ? -66.338 22.727 32.412 1.00 53.59 260 CYS A CA 1
ATOM 1884 C C . CYS A 1 256 ? -67.536 22.631 33.362 1.00 55.88 260 CYS A C 1
ATOM 1885 O O . CYS A 1 256 ? -68.244 23.656 33.531 1.00 55.76 260 CYS A O 1
ATOM 1888 N N . ASP A 1 257 ? -67.773 21.429 33.896 1.00 59.19 261 ASP A N 1
ATOM 1889 C CA . ASP A 1 257 ? -68.905 21.077 34.794 1.00 63.05 261 ASP A CA 1
ATOM 1890 C C . ASP A 1 257 ? -70.232 21.351 34.065 1.00 60.77 261 ASP A C 1
ATOM 1891 O O . ASP A 1 257 ? -71.065 22.068 34.642 1.00 64.14 261 ASP A O 1
ATOM 1896 N N . GLY A 1 258 ? -70.384 20.850 32.829 1.00 55.37 262 GLY A N 1
ATOM 1897 C CA . GLY A 1 258 ? -71.621 20.903 32.021 1.00 60.99 262 GLY A CA 1
ATOM 1898 C C . GLY A 1 258 ? -71.870 22.227 31.292 1.00 63.26 262 GLY A C 1
ATOM 1899 O O . GLY A 1 258 ? -72.677 22.223 30.353 1.00 63.27 262 GLY A O 1
ATOM 1900 N N . VAL A 1 259 ? -71.228 23.323 31.702 1.00 67.78 263 VAL A N 1
ATOM 1901 C CA . VAL A 1 259 ? -71.439 24.706 31.175 1.00 65.31 263 VAL A CA 1
ATOM 1902 C C . VAL A 1 259 ? -70.290 25.069 30.232 1.00 67.85 263 VAL A C 1
ATOM 1903 O O . VAL A 1 259 ? -69.154 24.594 30.461 1.00 62.80 263 VAL A O 1
ATOM 1907 N N . SER A 1 260 ? -70.565 25.919 29.241 1.00 64.46 264 SER A N 1
ATOM 1908 C CA . SER A 1 260 ? -69.537 26.583 28.402 1.00 61.49 264 SER A CA 1
ATOM 1909 C C . SER A 1 260 ? -69.163 27.937 29.004 1.00 61.58 264 SER A C 1
ATOM 1910 O O . SER A 1 260 ? -70.050 28.653 29.504 1.00 64.76 264 SER A O 1
ATOM 1913 N N . HIS A 1 261 ? -67.870 28.252 28.980 1.00 51.57 265 HIS A N 1
ATOM 1914 C CA . HIS A 1 261 ? -67.308 29.491 29.555 1.00 51.71 265 HIS A CA 1
ATOM 1915 C C . HIS A 1 261 ? -66.463 30.172 28.480 1.00 50.81 265 HIS A C 1
ATOM 1916 O O . HIS A 1 261 ? -65.903 29.473 27.625 1.00 49.50 265 HIS A O 1
ATOM 1923 N N . GLU A 1 262 ? -66.469 31.497 28.489 1.00 51.72 266 GLU A N 1
ATOM 1924 C CA . GLU A 1 262 ? -65.454 32.342 27.815 1.00 56.69 266 GLU A CA 1
ATOM 1925 C C . GLU A 1 262 ? -64.204 32.343 28.692 1.00 55.55 266 GLU A C 1
ATOM 1926 O O . GLU A 1 262 ? -64.303 32.083 29.902 1.00 47.90 266 GLU A O 1
ATOM 1932 N N . PRO A 1 263 ? -63.010 32.620 28.115 1.00 50.87 267 PRO A N 1
ATOM 1933 C CA . PRO A 1 263 ? -61.768 32.663 28.887 1.00 49.65 267 PRO A CA 1
ATOM 1934 C C . PRO A 1 263 ? -61.973 33.264 30.286 1.00 49.11 267 PRO A C 1
ATOM 1935 O O . PRO A 1 263 ? -61.629 32.588 31.241 1.00 48.26 267 PRO A O 1
ATOM 1939 N N . ALA A 1 264 ? -62.627 34.429 30.375 1.00 43.51 268 ALA A N 1
ATOM 1940 C CA . ALA A 1 264 ? -62.866 35.182 31.631 1.00 45.07 268 ALA A CA 1
ATOM 1941 C C . ALA A 1 264 ? -63.662 34.319 32.632 1.00 45.89 268 ALA A C 1
ATOM 1942 O O . ALA A 1 264 ? -63.423 34.437 33.851 1.00 50.53 268 ALA A O 1
ATOM 1944 N N . GLY A 1 265 ? -64.555 33.463 32.137 1.00 44.67 269 GLY A N 1
ATOM 1945 C CA . GLY A 1 265 ? -65.316 32.484 32.935 1.00 46.54 269 GLY A CA 1
ATOM 1946 C C . GLY A 1 265 ? -64.391 31.405 33.484 1.00 49.51 269 GLY A C 1
ATOM 1947 O O . GLY A 1 265 ? -64.383 31.153 34.725 1.00 40.18 269 GLY A O 1
ATOM 1948 N N . MET A 1 266 ? -63.613 30.790 32.599 1.00 48.08 270 MET A N 1
ATOM 1949 C CA . MET A 1 266 ? -62.641 29.737 32.993 1.00 47.25 270 MET A CA 1
ATOM 1950 C C . MET A 1 266 ? -61.690 30.329 34.041 1.00 41.61 270 MET A C 1
ATOM 1951 O O . MET A 1 266 ? -61.557 29.743 35.117 1.00 43.29 270 MET A O 1
ATOM 1956 N N . ILE A 1 267 ? -61.113 31.499 33.776 1.00 42.78 271 ILE A N 1
ATOM 1957 C CA . ILE A 1 267 ? -60.245 32.195 34.772 1.00 39.22 271 ILE A CA 1
ATOM 1958 C C . ILE A 1 267 ? -60.978 32.259 36.119 1.00 44.20 271 ILE A C 1
A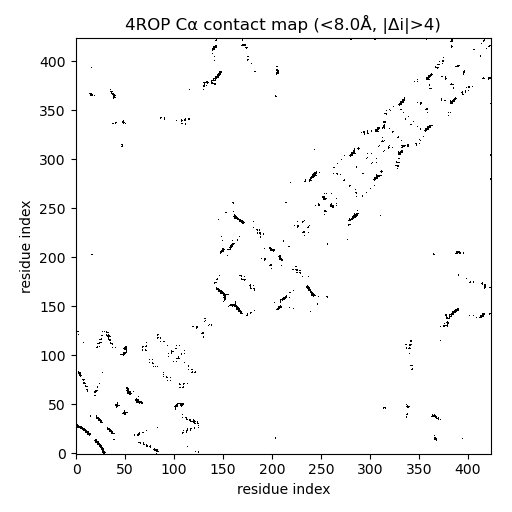TOM 1959 O O . ILE A 1 267 ? -60.376 31.891 37.168 1.00 40.66 271 ILE A O 1
ATOM 1964 N N . GLY A 1 268 ? -62.235 32.721 36.111 1.00 45.40 272 GLY A N 1
ATOM 1965 C CA . GLY A 1 268 ? -63.044 32.853 37.336 1.00 38.81 272 GLY A CA 1
ATOM 1966 C C . GLY A 1 268 ? -63.190 31.519 38.057 1.00 43.23 272 GLY A C 1
ATOM 1967 O O . GLY A 1 268 ? -63.083 31.513 39.304 1.00 45.48 272 GLY A O 1
ATOM 1968 N N . ILE A 1 269 ? -63.468 30.434 37.323 1.00 40.14 273 ILE A N 1
ATOM 1969 C CA . ILE A 1 269 ? -63.525 29.042 37.860 1.00 41.73 273 ILE A CA 1
ATOM 1970 C C . ILE A 1 269 ? -62.205 28.768 38.599 1.00 44.02 273 ILE A C 1
ATOM 1971 O O . ILE A 1 269 ? -62.238 28.254 39.754 1.00 41.36 273 ILE A O 1
ATOM 1976 N N . LEU A 1 270 ? -61.074 29.100 37.972 1.00 40.52 274 LEU A N 1
ATOM 1977 C CA . LEU A 1 270 ? -59.747 28.760 38.556 1.00 41.58 274 LEU A CA 1
ATOM 1978 C C . LEU A 1 270 ? -59.574 29.577 39.837 1.00 45.82 274 LEU A C 1
ATOM 1979 O O . LEU A 1 270 ? -59.157 28.967 40.837 1.00 41.27 274 LEU A O 1
ATOM 1984 N N . ALA A 1 271 ? -59.978 30.862 39.827 1.00 46.32 275 ALA A N 1
ATOM 1985 C CA . ALA A 1 271 ? -59.836 31.813 40.957 1.00 41.30 275 ALA A CA 1
ATOM 1986 C C . ALA A 1 271 ? -60.692 31.373 42.158 1.00 41.96 275 ALA A C 1
ATOM 1987 O O . ALA A 1 271 ? -60.215 31.493 43.316 1.00 40.85 275 ALA A O 1
ATOM 1989 N N . ASP A 1 272 ? -61.902 30.870 41.906 1.00 42.16 276 ASP A N 1
ATOM 1990 C CA . ASP A 1 272 ? -62.833 30.347 42.942 1.00 46.23 276 ASP A CA 1
ATOM 1991 C C . ASP A 1 272 ? -62.226 29.097 43.578 1.00 43.27 276 ASP A C 1
ATOM 1992 O O . ASP A 1 272 ? -62.240 28.972 44.839 1.00 45.20 276 ASP A O 1
ATOM 1997 N N . LEU A 1 273 ? -61.747 28.177 42.736 1.00 43.82 277 LEU A N 1
ATOM 1998 C CA . LEU A 1 273 ? -61.062 26.945 43.209 1.00 38.14 277 LEU A CA 1
ATOM 1999 C C . LEU A 1 273 ? -59.878 27.317 44.112 1.00 35.28 277 LEU A C 1
ATOM 2000 O O . LEU A 1 273 ? -59.891 26.852 45.271 1.00 38.20 277 LEU A O 1
ATOM 2005 N N . VAL A 1 274 ? -58.967 28.217 43.724 1.00 39.49 278 VAL A N 1
ATOM 2006 C CA . VAL A 1 274 ? -57.802 28.518 44.618 1.00 43.43 278 VAL A CA 1
ATOM 2007 C C . VAL A 1 274 ? -58.265 29.251 45.890 1.00 45.95 278 VAL A C 1
ATOM 2008 O O . VAL A 1 274 ? -57.544 29.141 46.903 1.00 36.54 278 VAL A O 1
ATOM 2012 N N . SER A 1 275 ? -59.421 29.938 45.872 1.00 50.31 279 SER A N 1
ATOM 2013 C CA . SER A 1 275 ? -60.066 30.555 47.072 1.00 50.12 279 SER A CA 1
ATOM 2014 C C . SER A 1 275 ? -60.540 29.486 48.063 1.00 45.67 279 SER A C 1
ATOM 2015 O O . SER A 1 275 ? -60.406 29.678 49.294 1.00 42.55 279 SER A O 1
ATOM 2018 N N . GLN A 1 276 ? -61.202 28.461 47.540 1.00 47.05 280 GLN A N 1
ATOM 2019 C CA . GLN A 1 276 ? -61.977 27.486 48.348 1.00 49.24 280 GLN A CA 1
ATOM 2020 C C . GLN A 1 276 ? -61.032 26.379 48.819 1.00 47.92 280 GLN A C 1
ATOM 2021 O O . GLN A 1 276 ? -61.246 25.863 49.924 1.00 43.57 280 GLN A O 1
ATOM 2027 N N . TYR A 1 277 ? -60.013 26.052 48.009 1.00 44.71 281 TYR A N 1
ATOM 2028 C CA . TYR A 1 277 ? -59.135 24.869 48.192 1.00 43.36 281 TYR A CA 1
ATOM 2029 C C . TYR A 1 277 ? -57.670 25.287 48.308 1.00 42.67 281 TYR A C 1
ATOM 2030 O O . TYR A 1 277 ? -57.253 26.237 47.638 1.00 39.80 281 TYR A O 1
ATOM 2039 N N . PRO A 1 278 ? -56.848 24.565 49.121 1.00 40.54 282 PRO A N 1
ATOM 2040 C CA . PRO A 1 278 ? -55.404 24.826 49.232 1.00 37.90 282 PRO A CA 1
ATOM 2041 C C . PRO A 1 278 ? -54.626 24.335 47.985 1.00 38.06 282 PRO A C 1
ATOM 2042 O O . PRO A 1 278 ? -53.761 23.460 48.063 1.00 35.34 282 PRO A O 1
ATOM 2046 N N . ILE A 1 279 ? -54.965 24.905 46.831 1.00 34.90 283 ILE A N 1
ATOM 2047 C CA . ILE A 1 279 ? -54.321 24.632 45.519 1.00 34.92 283 ILE A CA 1
ATOM 2048 C C . ILE A 1 279 ? -53.107 25.545 45.407 1.00 37.80 283 ILE A C 1
ATOM 2049 O O . ILE A 1 279 ? -53.306 26.760 45.431 1.00 38.35 283 ILE A O 1
ATOM 2054 N N . VAL A 1 280 ? -51.891 24.991 45.329 1.00 34.51 284 VAL A N 1
ATOM 2055 C CA . VAL A 1 280 ? -50.651 25.816 45.235 1.00 31.21 284 VAL A CA 1
ATOM 2056 C C . VAL A 1 280 ? -50.170 25.843 43.781 1.00 31.11 284 VAL A C 1
ATOM 2057 O O . VAL A 1 280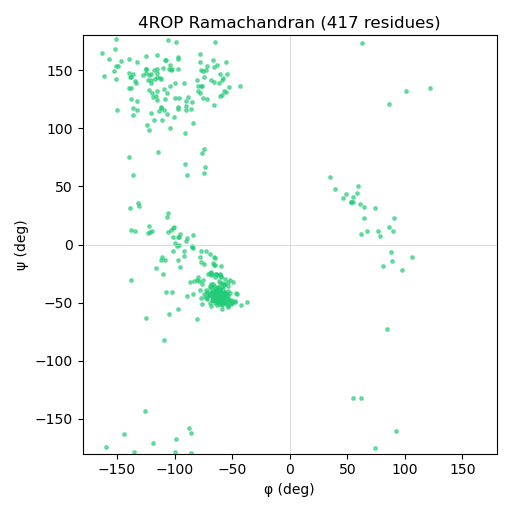 ? -49.237 26.617 43.487 1.00 31.94 284 VAL A O 1
ATOM 2061 N N . SER A 1 281 ? -50.794 25.094 42.873 1.00 32.48 285 SER A N 1
ATOM 2062 C CA . SER A 1 281 ? -50.307 25.045 41.465 1.00 32.18 285 SER A CA 1
ATOM 2063 C C . SER A 1 281 ? -51.394 24.532 40.525 1.00 30.36 285 SER A C 1
ATOM 2064 O O . SER A 1 281 ? -52.144 23.585 40.862 1.00 26.84 285 SER A O 1
ATOM 2067 N N . ILE A 1 282 ? -51.385 25.103 39.324 1.00 33.56 286 ILE A N 1
ATOM 2068 C CA . ILE A 1 282 ? -52.350 24.828 38.234 1.00 32.35 286 ILE A CA 1
ATOM 2069 C C . ILE A 1 282 ? -51.561 24.742 36.939 1.00 27.86 286 ILE A C 1
ATOM 2070 O O . ILE A 1 282 ? -50.881 25.716 36.623 1.00 30.64 286 ILE A O 1
ATOM 2075 N N . GLU A 1 283 ? -51.708 23.641 36.212 1.00 33.10 287 GLU A N 1
ATOM 2076 C CA . GLU A 1 283 ? -51.006 23.360 34.941 1.00 32.91 287 GLU A CA 1
ATOM 2077 C C . GLU A 1 283 ? -52.031 23.457 33.816 1.00 30.01 287 GLU A C 1
ATOM 2078 O O . GLU A 1 283 ? -53.100 22.867 33.966 1.00 27.98 287 GLU A O 1
ATOM 2084 N N . ASP A 1 284 ? -51.684 24.151 32.736 1.00 32.91 288 ASP A N 1
ATOM 2085 C CA . ASP A 1 284 ? -52.534 24.262 31.520 1.00 33.79 288 ASP A CA 1
ATOM 2086 C C . ASP A 1 284 ? -53.983 24.645 31.888 1.00 32.17 288 ASP A C 1
ATOM 2087 O O . ASP A 1 284 ? -54.945 24.067 31.354 1.00 29.27 288 ASP A O 1
ATOM 2092 N N . GLY A 1 285 ? -54.133 25.593 32.807 1.00 34.67 289 GLY A N 1
ATOM 2093 C CA . GLY A 1 285 ? -55.434 26.165 33.175 1.00 39.42 289 GLY A CA 1
ATOM 2094 C C . GLY A 1 285 ? -56.154 26.738 31.962 1.00 36.72 289 GLY A C 1
ATOM 2095 O O . GLY A 1 285 ? -57.378 26.690 31.966 1.00 41.98 289 GLY A O 1
ATOM 2096 N N . LEU A 1 286 ? -55.427 27.298 30.994 1.00 35.31 290 LEU A N 1
ATOM 2097 C CA . LEU A 1 286 ? -56.001 27.797 29.717 1.00 35.40 290 LEU A CA 1
ATOM 2098 C C . LEU A 1 286 ? -55.292 27.138 28.535 1.00 40.03 290 LEU A C 1
ATOM 2099 O O . LEU A 1 286 ? -54.206 26.538 28.712 1.00 37.03 290 LEU A O 1
ATOM 2104 N N . GLN A 1 287 ? -55.927 27.206 27.367 1.00 33.75 291 GLN A N 1
ATOM 2105 C CA . GLN A 1 287 ? -55.511 26.436 26.187 1.00 33.32 291 GLN A CA 1
ATOM 2106 C C . GLN A 1 287 ? -54.097 26.862 25.748 1.00 33.64 291 GLN A C 1
ATOM 2107 O O . GLN A 1 287 ? -53.690 27.980 26.019 1.00 30.40 291 GLN A O 1
ATOM 2113 N N . GLU A 1 288 ? -53.394 25.954 25.072 1.00 38.57 292 GLU A N 1
ATOM 2114 C CA . GLU A 1 288 ? -51.969 26.040 24.655 1.00 42.02 292 GLU A CA 1
ATOM 2115 C C . GLU A 1 288 ? -51.727 27.242 23.740 1.00 43.70 292 GLU A C 1
ATOM 2116 O O . GLU A 1 288 ? -50.562 27.639 23.603 1.00 40.91 292 GLU A O 1
ATOM 2122 N N . ASP A 1 289 ? -52.766 27.808 23.137 1.00 39.61 293 ASP A N 1
ATOM 2123 C CA . ASP A 1 289 ? -52.589 28.973 22.233 1.00 43.16 293 ASP A CA 1
ATOM 2124 C C . ASP A 1 289 ? -53.395 30.183 22.719 1.00 41.21 293 ASP A C 1
ATOM 2125 O O . ASP A 1 289 ? -53.364 31.180 22.031 1.00 42.53 293 ASP A O 1
ATOM 2130 N N . ASP A 1 290 ? -53.955 30.156 23.929 1.00 43.12 294 ASP A N 1
ATOM 2131 C CA . ASP A 1 290 ? -54.805 31.244 24.472 1.00 36.50 294 ASP A CA 1
ATOM 2132 C C . ASP A 1 290 ? -53.970 32.287 25.216 1.00 36.25 294 ASP A C 1
ATOM 2133 O O . ASP A 1 290 ? -54.266 32.559 26.411 1.00 35.15 294 ASP A O 1
ATOM 2138 N N . TRP A 1 291 ? -53.025 32.929 24.532 1.00 36.97 295 TRP A N 1
ATOM 2139 C CA . TRP A 1 291 ? -51.945 33.746 25.168 1.00 43.47 295 TRP A CA 1
ATOM 2140 C C . TRP A 1 291 ? -52.462 35.044 25.811 1.00 45.18 295 TRP A C 1
ATOM 2141 O O . TRP A 1 291 ? -52.010 35.339 26.964 1.00 37.41 295 TRP A O 1
ATOM 2152 N N . SER A 1 292 ? -53.359 35.813 25.161 1.00 44.07 296 SER A N 1
ATOM 2153 C CA . SER A 1 292 ? -53.888 37.071 25.772 1.00 45.95 296 SER A CA 1
ATOM 2154 C C . SER A 1 292 ? -54.568 36.730 27.111 1.00 42.40 296 SER A C 1
ATOM 2155 O O . SER A 1 292 ? -54.336 37.467 28.107 1.00 49.01 296 SER A O 1
ATOM 2158 N N . ASN A 1 293 ? -55.325 35.635 27.159 1.00 38.76 297 ASN A N 1
ATOM 2159 C CA . ASN A 1 293 ? -56.082 35.192 28.360 1.00 40.62 297 ASN A CA 1
ATOM 2160 C C . ASN A 1 293 ? -55.128 34.562 29.382 1.00 42.18 297 ASN A C 1
ATOM 2161 O O . ASN A 1 293 ? -55.360 34.758 30.614 1.00 41.35 297 ASN A O 1
ATOM 2166 N N . TRP A 1 294 ? -54.082 33.871 28.907 1.00 40.44 298 TRP A N 1
ATOM 2167 C CA . TRP A 1 294 ? -52.973 33.426 29.789 1.00 42.31 298 TRP A CA 1
ATOM 2168 C C . TRP A 1 294 ? -52.393 34.665 30.483 1.00 36.81 298 TRP A C 1
ATOM 2169 O O . TRP A 1 294 ? -52.150 34.602 31.713 1.00 40.60 298 TRP A O 1
ATOM 2180 N N . LYS A 1 295 ? -52.231 35.775 29.755 1.00 37.69 299 LYS A N 1
ATOM 2181 C CA . LYS A 1 295 ? -51.631 37.012 30.322 1.00 44.06 299 LYS A CA 1
ATOM 2182 C C . LYS A 1 295 ? -52.500 37.542 31.481 1.00 41.22 299 LYS A C 1
ATOM 2183 O O . LYS A 1 295 ? -51.944 37.908 32.542 1.00 45.90 299 LYS A O 1
ATOM 2189 N N . THR A 1 296 ? -53.817 37.527 31.315 1.00 40.39 300 THR A N 1
ATOM 2190 C CA . THR A 1 296 ? -54.810 37.944 32.341 1.00 38.60 300 THR A CA 1
ATOM 2191 C C . THR A 1 296 ? -54.736 36.987 33.528 1.00 38.04 300 THR A C 1
ATOM 2192 O O . THR A 1 296 ? -54.663 37.490 34.658 1.00 39.60 300 THR A O 1
ATOM 2196 N N . LEU A 1 297 ? -54.779 35.673 33.272 1.00 39.42 301 LEU A N 1
ATOM 2197 C CA . LEU A 1 297 ? -54.706 34.629 34.335 1.00 40.12 301 LEU A CA 1
ATOM 2198 C C . LEU A 1 297 ? -53.457 34.873 35.190 1.00 39.73 301 LEU A C 1
ATOM 2199 O O . LEU A 1 297 ? -53.554 34.809 36.420 1.00 43.60 301 LEU A O 1
ATOM 2204 N N . THR A 1 298 ? -52.329 35.165 34.545 1.00 41.58 302 THR A N 1
ATOM 2205 C CA . THR A 1 298 ? -51.017 35.339 35.214 1.00 41.29 302 THR A CA 1
ATOM 2206 C C . THR A 1 298 ? -51.066 36.626 36.027 1.00 42.78 302 THR A C 1
ATOM 2207 O O . THR A 1 298 ? -50.664 36.569 37.213 1.00 38.41 302 THR A O 1
ATOM 2211 N N . GLN A 1 299 ? -51.499 37.727 35.394 1.00 39.68 303 GLN A N 1
ATOM 2212 C CA . GLN A 1 299 ? -51.750 39.030 36.067 1.00 41.13 303 GLN A CA 1
ATOM 2213 C C . GLN A 1 299 ? -52.639 38.776 37.295 1.00 36.21 303 GLN A C 1
ATOM 2214 O O . GLN A 1 299 ? -52.259 39.215 38.348 1.00 42.06 303 GLN A O 1
ATOM 2216 N N . GLN A 1 300 ? -53.744 38.034 37.195 1.00 38.57 304 GLN A N 1
ATOM 2217 C CA . GLN A 1 300 ? -54.712 37.897 38.316 1.00 45.31 304 GLN A CA 1
ATOM 2218 C C . GLN A 1 300 ? -54.223 36.944 39.419 1.00 44.88 304 GLN A C 1
ATOM 2219 O O . GLN A 1 300 ? -54.328 37.337 40.562 1.00 43.25 304 GLN A O 1
ATOM 2225 N N . LEU A 1 301 ? -53.785 35.715 39.114 1.00 47.38 305 LEU A N 1
ATOM 2226 C CA . LEU A 1 301 ? -53.475 34.681 40.159 1.00 47.08 305 LEU A CA 1
ATOM 2227 C C . LEU A 1 301 ? -51.962 34.430 40.315 1.00 44.85 305 LEU A C 1
ATOM 2228 O O . LEU A 1 301 ? -51.565 33.832 41.350 1.00 45.59 305 LEU A O 1
ATOM 2233 N N . GLY A 1 302 ? -51.141 34.909 39.381 1.00 41.74 306 GLY A N 1
ATOM 2234 C CA . GLY A 1 302 ? -49.698 34.596 39.279 1.00 42.87 306 GLY A CA 1
ATOM 2235 C C . GLY A 1 302 ? -48.907 34.814 40.552 1.00 41.80 306 GLY A C 1
ATOM 2236 O O . GLY A 1 302 ? -47.908 34.127 40.741 1.00 40.47 306 GLY A O 1
ATOM 2237 N N . SER A 1 303 ? -49.276 35.757 41.405 1.00 41.18 307 SER A N 1
ATOM 2238 C CA . SER A 1 303 ? -48.465 36.092 42.602 1.00 42.54 307 SER A CA 1
ATOM 2239 C C . SER A 1 303 ? -48.954 35.265 43.788 1.00 45.80 307 SER A C 1
ATOM 2240 O O . SER A 1 303 ? -48.350 35.347 44.852 1.00 62.24 307 SER A O 1
ATOM 2243 N N . THR A 1 304 ? -50.027 34.510 43.607 1.00 50.13 308 THR A N 1
ATOM 2244 C CA . THR A 1 304 ? -50.735 33.785 44.691 1.00 52.52 308 THR A CA 1
ATOM 2245 C C . THR A 1 304 ? -50.631 32.267 44.439 1.00 46.37 308 THR A C 1
ATOM 2246 O O . THR A 1 304 ? -50.857 31.525 45.391 1.00 50.24 308 THR A O 1
ATOM 2250 N N . VAL A 1 305 ? -50.343 31.817 43.210 1.00 39.85 309 VAL A N 1
ATOM 2251 C CA . VAL A 1 305 ? -50.386 30.370 42.816 1.00 41.03 309 VAL A CA 1
ATOM 2252 C C . VAL A 1 305 ? -49.411 30.115 41.659 1.00 37.61 309 VAL A C 1
ATOM 2253 O O . VAL A 1 305 ? -49.199 31.018 40.828 1.00 34.42 309 VAL A O 1
ATOM 2257 N N . GLN A 1 306 ? -48.851 28.908 41.591 1.00 29.58 310 GLN A N 1
ATOM 2258 C CA . GLN A 1 306 ? -47.974 28.527 40.463 1.00 31.38 310 GLN A CA 1
ATOM 2259 C C . GLN A 1 306 ? -48.896 28.252 39.267 1.00 28.14 310 GLN A C 1
ATOM 2260 O O . GLN A 1 306 ? -49.935 27.541 39.446 1.00 29.12 310 GLN A O 1
ATOM 2266 N N . LEU A 1 307 ? -48.486 28.755 38.117 1.00 30.10 311 LEU A N 1
ATOM 2267 C CA . LEU A 1 307 ? -49.158 28.587 36.806 1.00 33.24 311 LEU A CA 1
ATOM 2268 C C . LEU A 1 307 ? -48.150 27.950 35.854 1.00 32.56 311 LEU A C 1
ATOM 2269 O O . LEU A 1 307 ? -47.273 28.672 35.300 1.00 31.65 311 LEU A O 1
ATOM 2274 N N . VAL A 1 308 ? -48.285 26.631 35.714 1.00 32.52 312 VAL A N 1
ATOM 2275 C CA . VAL A 1 308 ? -47.374 25.742 34.964 1.00 30.81 312 VAL A CA 1
ATOM 2276 C C . VAL A 1 308 ? -47.873 25.664 33.516 1.00 31.02 312 VAL A C 1
ATOM 2277 O O . VAL A 1 308 ? -49.020 25.257 33.276 1.00 30.93 312 VAL A O 1
ATOM 2281 N N . GLY A 1 309 ? -47.007 26.015 32.579 1.00 32.84 313 GLY A N 1
ATOM 2282 C CA . GLY A 1 309 ? -47.185 25.638 31.169 1.00 34.73 313 GLY A CA 1
ATOM 2283 C C . GLY A 1 309 ? -46.622 24.255 30.911 1.00 34.65 313 GLY A C 1
ATOM 2284 O O . GLY A 1 309 ? -45.412 24.050 31.193 1.00 34.27 313 GLY A O 1
ATOM 2285 N N . ASP A 1 310 ? -47.456 23.336 30.409 1.00 34.35 314 ASP A N 1
ATOM 2286 C CA . ASP A 1 310 ? -47.022 22.037 29.835 1.00 34.87 314 ASP A CA 1
ATOM 2287 C C . ASP A 1 310 ? -47.230 22.087 28.320 1.00 34.74 314 ASP A C 1
ATOM 2288 O O . ASP A 1 310 ? -46.242 22.348 27.592 1.00 34.23 314 ASP A O 1
ATOM 2293 N N . ASP A 1 311 ? -48.450 21.833 27.840 1.00 38.49 315 ASP A N 1
ATOM 2294 C CA . ASP A 1 311 ? -48.782 21.984 26.390 1.00 37.00 315 ASP A CA 1
ATOM 2295 C C . ASP A 1 311 ? -48.526 23.433 25.956 1.00 33.36 315 ASP A C 1
ATOM 2296 O O . ASP A 1 311 ? -48.222 23.658 24.779 1.00 32.95 315 ASP A O 1
ATOM 2301 N N . LEU A 1 312 ? -48.612 24.387 26.879 1.00 33.57 316 LEU A N 1
ATOM 2302 C CA . LEU A 1 312 ? -48.329 25.822 26.581 1.00 35.99 316 LEU A CA 1
ATOM 2303 C C . LEU A 1 312 ? -46.919 25.989 26.012 1.00 36.97 316 LEU A C 1
ATOM 2304 O O . LEU A 1 312 ? -46.765 26.735 25.019 1.00 36.32 316 LEU A O 1
ATOM 2309 N N . PHE A 1 313 ? -45.909 25.354 26.624 1.00 37.05 317 PHE A N 1
ATOM 2310 C CA . PHE A 1 313 ? -44.475 25.545 26.272 1.00 36.28 317 PHE A CA 1
ATOM 2311 C C . PHE A 1 313 ? -43.819 24.341 25.585 1.00 34.50 317 PHE A C 1
ATOM 2312 O O . PHE A 1 313 ? -42.824 24.621 24.927 1.00 35.45 317 PHE A O 1
ATOM 2320 N N . VAL A 1 314 ? -44.294 23.097 25.781 1.00 37.23 318 VAL A N 1
ATOM 2321 C CA . VAL A 1 314 ? -43.699 21.810 25.269 1.00 38.10 318 VAL A CA 1
ATOM 2322 C C . VAL A 1 314 ? -42.157 21.842 25.358 1.00 33.18 318 VAL A C 1
ATOM 2323 O O . VAL A 1 314 ? -41.463 21.415 24.380 1.00 32.84 318 VAL A O 1
ATOM 2327 N N . THR A 1 315 ? -41.640 22.246 26.518 1.00 29.62 319 THR A N 1
ATOM 2328 C CA . THR A 1 315 ? -40.178 22.291 26.823 1.00 34.64 319 THR A CA 1
ATOM 2329 C C . THR A 1 315 ? -39.417 22.930 25.646 1.00 38.68 319 THR A C 1
ATOM 2330 O O . THR A 1 315 ? -38.330 22.417 25.245 1.00 37.39 319 THR A O 1
ATOM 2334 N N . ASN A 1 316 ? -39.987 23.979 25.059 1.00 35.69 320 ASN A N 1
ATOM 2335 C CA . ASN A 1 316 ? -39.411 24.636 23.864 1.00 36.70 320 ASN A CA 1
ATOM 2336 C C . ASN A 1 316 ? -38.925 26.035 24.241 1.00 33.52 320 ASN A C 1
ATOM 2337 O O . ASN A 1 316 ? -39.700 26.891 24.675 1.00 34.77 320 ASN A O 1
ATOM 2342 N N . PRO A 1 317 ? -37.611 26.300 24.105 1.00 32.85 321 PRO A N 1
ATOM 2343 C CA . PRO A 1 317 ? -37.034 27.562 24.562 1.00 36.26 321 PRO A CA 1
ATOM 2344 C C . PRO A 1 317 ? -37.612 28.809 23.868 1.00 37.51 321 PRO A C 1
ATOM 2345 O O . PRO A 1 317 ? -37.672 29.809 24.551 1.00 35.61 321 PRO A O 1
ATOM 2349 N N . ASP A 1 318 ? -38.035 28.732 22.593 1.00 35.83 322 ASP A N 1
ATOM 2350 C CA . ASP A 1 318 ? -38.730 29.849 21.896 1.00 40.36 322 ASP A CA 1
ATOM 2351 C C . ASP A 1 318 ? -40.111 30.128 22.507 1.00 37.88 322 ASP A C 1
ATOM 2352 O O . ASP A 1 318 ? -40.457 31.302 22.685 1.00 39.81 322 ASP A O 1
ATOM 2357 N N . ARG A 1 319 ? -40.926 29.108 22.739 1.00 33.29 323 ARG A N 1
ATOM 2358 C CA . ARG A 1 319 ? -42.245 29.324 23.366 1.00 35.32 323 ARG A CA 1
ATOM 2359 C C . ARG A 1 319 ? -42.021 29.847 24.781 1.00 35.41 323 ARG A C 1
ATOM 2360 O O . ARG A 1 319 ? -42.726 30.790 25.198 1.00 35.81 323 ARG A O 1
ATOM 2368 N N . LEU A 1 320 ? -41.024 29.337 25.476 1.00 31.55 324 LEU A N 1
ATOM 2369 C CA . LEU A 1 320 ? -40.820 29.754 26.898 1.00 31.60 324 LEU A CA 1
ATOM 2370 C C . LEU A 1 320 ? -40.382 31.210 26.898 1.00 30.36 324 LEU A C 1
ATOM 2371 O O . LEU A 1 320 ? -40.820 31.940 27.767 1.00 31.31 324 LEU A O 1
ATOM 2376 N N . GLN A 1 321 ? -39.496 31.569 25.967 1.00 35.36 325 GLN A N 1
ATOM 2377 C CA . GLN A 1 321 ? -38.945 32.942 25.834 1.00 41.99 325 GLN A CA 1
ATOM 2378 C C . GLN A 1 321 ? -40.121 33.867 25.513 1.00 43.33 325 GLN A C 1
ATOM 2379 O O . GLN A 1 321 ? -40.208 34.916 26.145 1.00 47.98 325 GLN A O 1
ATOM 2385 N N . SER A 1 322 ? -41.039 33.456 24.637 1.00 42.67 326 SER A N 1
ATOM 2386 C CA . SER A 1 322 ? -42.248 34.266 24.323 1.00 43.55 326 SER A CA 1
ATOM 2387 C C . SER A 1 322 ? -43.075 34.464 25.589 1.00 42.00 326 SER A C 1
ATOM 2388 O O . SER A 1 322 ? -43.480 35.609 25.857 1.00 40.40 326 SER A O 1
ATOM 2391 N N . GLY A 1 323 ? -43.309 33.382 26.328 1.00 39.12 327 GLY A N 1
ATOM 2392 C CA . GLY A 1 323 ? -44.071 33.409 27.589 1.00 40.64 327 GLY A CA 1
ATOM 2393 C C . GLY A 1 323 ? -43.468 34.418 28.535 1.00 35.87 327 GLY A C 1
ATOM 2394 O O . GLY A 1 323 ? -44.194 35.240 29.053 1.00 40.60 327 GLY A O 1
ATOM 2395 N N . ILE A 1 324 ? -42.149 34.387 28.670 1.00 37.29 328 ILE A N 1
ATOM 2396 C CA . ILE A 1 324 ? -41.385 35.250 29.610 1.00 38.84 328 ILE A CA 1
ATOM 2397 C C . ILE A 1 324 ? -41.603 36.711 29.222 1.00 39.86 328 ILE A C 1
ATOM 2398 O O . ILE A 1 324 ? -41.922 37.511 30.130 1.00 31.74 328 ILE A O 1
ATOM 2403 N N . GLU A 1 325 ? -41.473 37.012 27.927 1.00 37.08 329 GLU A N 1
ATOM 2404 C CA . GLU A 1 325 ? -41.685 38.362 27.333 1.00 42.97 329 GLU A CA 1
ATOM 2405 C C . GLU A 1 325 ? -43.108 38.844 27.609 1.00 40.20 329 GLU A C 1
ATOM 2406 O O . GLU A 1 325 ? -43.273 40.030 27.771 1.00 45.27 329 GLU A O 1
ATOM 2412 N N . GLN A 1 326 ? -44.106 37.966 27.601 1.00 39.23 330 GLN A N 1
ATOM 2413 C CA . GLN A 1 326 ? -45.523 38.403 27.604 1.00 42.29 330 GLN A CA 1
ATOM 2414 C C . GLN A 1 326 ? -46.137 38.292 29.004 1.00 39.39 330 GLN A C 1
ATOM 2415 O O . GLN A 1 326 ? -47.337 38.501 29.096 1.00 41.32 330 GLN A O 1
ATOM 2421 N N . GLY A 1 327 ? -45.363 37.970 30.047 1.00 36.86 331 GLY A N 1
ATOM 2422 C CA . GLY A 1 327 ? -45.900 37.692 31.396 1.00 37.19 331 GLY A CA 1
ATOM 2423 C C . GLY A 1 327 ? -46.906 36.542 31.406 1.00 38.62 331 GLY A C 1
ATOM 2424 O O . GLY A 1 327 ? -47.942 36.653 32.103 1.00 38.57 331 GLY A O 1
ATOM 2425 N N . VAL A 1 328 ? -46.598 35.442 30.708 1.00 35.03 332 VAL A N 1
ATOM 2426 C CA . VAL A 1 328 ? -47.474 34.237 30.618 1.00 37.05 332 VAL A CA 1
ATOM 2427 C C . VAL A 1 328 ? -46.849 33.084 31.432 1.00 35.14 332 VAL A C 1
ATOM 2428 O O . VAL A 1 328 ? -45.695 32.731 31.198 1.00 35.87 332 VAL A O 1
ATOM 2432 N N . GLY A 1 329 ? -47.624 32.529 32.359 1.00 34.91 333 GLY A N 1
ATOM 2433 C CA . GLY A 1 329 ? -47.188 31.532 33.351 1.00 34.96 333 GLY A CA 1
ATOM 2434 C C . GLY A 1 329 ? -46.140 32.069 34.300 1.00 33.80 333 GLY A C 1
ATOM 2435 O O . GLY A 1 329 ? -45.615 33.181 34.074 1.00 36.31 333 GLY A O 1
ATOM 2436 N N . ASN A 1 330 ? -45.796 31.279 35.307 1.00 34.47 334 ASN A N 1
ATOM 2437 C CA . ASN A 1 330 ? -44.542 31.490 36.073 1.00 34.00 334 ASN A CA 1
ATOM 2438 C C . ASN A 1 330 ? -43.790 30.168 36.292 1.00 32.49 334 ASN A C 1
ATOM 2439 O O . ASN A 1 330 ? -42.900 30.145 37.163 1.00 33.76 334 ASN A O 1
ATOM 2444 N N . ALA A 1 331 ? -44.182 29.093 35.610 1.00 35.05 335 ALA A N 1
ATOM 2445 C CA . ALA A 1 331 ? -43.570 27.750 35.766 1.00 36.50 335 ALA A CA 1
ATOM 2446 C C . ALA A 1 331 ? -43.692 26.980 34.452 1.00 34.65 335 ALA A C 1
ATOM 2447 O O . ALA A 1 331 ? -44.588 27.309 33.650 1.00 31.51 335 ALA A O 1
ATOM 2449 N N . VAL A 1 332 ? -42.777 26.031 34.228 1.00 32.35 336 VAL A N 1
ATOM 2450 C CA . VAL A 1 332 ? -42.698 25.238 32.962 1.00 33.26 336 VAL A CA 1
ATOM 2451 C C . VAL A 1 332 ? -42.371 23.770 33.314 1.00 33.86 336 VAL A C 1
ATOM 2452 O O . VAL A 1 332 ? -41.552 23.490 34.266 1.00 33.32 336 VAL A O 1
ATOM 2456 N N . LEU A 1 333 ? -43.098 22.857 32.686 1.00 30.65 337 LEU A N 1
ATOM 2457 C CA . LEU A 1 333 ? -42.854 21.414 32.819 1.00 33.75 337 LEU A CA 1
ATOM 2458 C C . LEU A 1 333 ? -41.632 21.131 31.943 1.00 36.51 337 LEU A C 1
ATOM 2459 O O . LEU A 1 333 ? -41.518 21.707 30.837 1.00 36.08 337 LEU A O 1
ATOM 2464 N N . ILE A 1 334 ? -40.699 20.330 32.439 1.00 33.79 338 ILE A N 1
ATOM 2465 C CA . ILE A 1 334 ? -39.490 19.985 31.649 1.00 30.20 338 ILE A CA 1
ATOM 2466 C C . ILE A 1 334 ? -39.536 18.500 31.325 1.00 32.11 338 ILE A C 1
ATOM 2467 O O . ILE A 1 334 ? -39.439 17.663 32.272 1.00 29.57 338 ILE A O 1
ATOM 2472 N N . LYS A 1 335 ? -39.657 18.211 30.035 1.00 29.83 339 LYS A N 1
ATOM 2473 C CA . LYS A 1 335 ? -39.668 16.850 29.491 1.00 29.77 339 LYS A CA 1
ATOM 2474 C C . LYS A 1 335 ? -38.471 16.718 28.556 1.00 32.03 339 LYS A C 1
ATOM 2475 O O . LYS A 1 335 ? -38.536 17.260 27.441 1.00 31.15 339 LYS A O 1
ATOM 2481 N N . LEU A 1 336 ? -37.450 15.973 29.004 1.00 28.69 340 LEU A N 1
ATOM 2482 C CA . LEU A 1 336 ? -36.241 15.605 28.228 1.00 25.52 340 LEU A CA 1
ATOM 2483 C C . LEU A 1 336 ? -36.616 15.208 26.781 1.00 26.75 340 LEU A C 1
ATOM 2484 O O . LEU A 1 336 ? -35.957 15.718 25.856 1.00 27.41 340 LEU A O 1
ATOM 2489 N N . ASN A 1 337 ? -37.552 14.286 26.569 1.00 26.40 341 ASN A N 1
ATOM 2490 C CA . ASN A 1 337 ? -37.786 13.683 25.231 1.00 29.10 341 ASN A CA 1
ATOM 2491 C C . ASN A 1 337 ? -38.707 14.567 24.397 1.00 32.04 341 ASN A C 1
ATOM 2492 O O . ASN A 1 337 ? -38.962 14.220 23.253 1.00 34.46 341 ASN A O 1
ATOM 2497 N N . GLN A 1 338 ? -39.198 15.662 24.967 1.00 33.01 342 GLN A N 1
ATOM 2498 C CA . GLN A 1 338 ? -39.938 16.696 24.207 1.00 36.14 342 GLN A CA 1
ATOM 2499 C C . GLN A 1 338 ? -38.938 17.600 23.459 1.00 40.48 342 GLN A C 1
ATOM 2500 O O . GLN A 1 338 ? -39.326 18.143 22.390 1.00 30.49 342 GLN A O 1
ATOM 2506 N N . ILE A 1 339 ? -37.703 17.759 23.967 1.00 35.24 343 ILE A N 1
ATOM 2507 C CA . ILE A 1 339 ? -36.661 18.593 23.296 1.00 35.16 343 ILE A CA 1
ATOM 2508 C C . ILE A 1 339 ? -35.582 17.704 22.670 1.00 36.08 343 ILE A C 1
ATOM 2509 O O . ILE A 1 339 ? -35.178 18.017 21.546 1.00 29.94 343 ILE A O 1
ATOM 2514 N N . GLY A 1 340 ? -35.147 16.630 23.340 1.00 35.42 344 GLY A N 1
ATOM 2515 C CA . GLY A 1 340 ? -34.402 15.534 22.675 1.00 35.57 344 GLY A CA 1
ATOM 2516 C C . GLY A 1 340 ? -32.909 15.463 22.964 1.00 31.30 344 GLY A C 1
ATOM 2517 O O . GLY A 1 340 ? -32.310 14.413 22.628 1.00 31.13 344 GLY A O 1
ATOM 2518 N N . THR A 1 341 ? -32.297 16.468 23.604 1.00 31.58 345 THR A N 1
ATOM 2519 C CA . THR A 1 341 ? -30.923 16.318 24.167 1.00 28.52 345 THR A CA 1
ATOM 2520 C C . THR A 1 341 ? -30.868 16.848 25.615 1.00 26.98 345 THR A C 1
ATOM 2521 O O . THR A 1 341 ? -31.706 17.646 26.006 1.00 28.19 345 THR A O 1
ATOM 2525 N N . LEU A 1 342 ? -29.900 16.376 26.371 1.00 27.51 346 LEU A N 1
ATOM 2526 C CA . LEU A 1 342 ? -29.636 16.809 27.764 1.00 31.86 346 LEU A CA 1
ATOM 2527 C C . LEU A 1 342 ? -29.194 18.276 27.749 1.00 32.43 346 LEU A C 1
ATOM 2528 O O . LEU A 1 342 ? -29.700 19.051 28.577 1.00 31.75 346 LEU A O 1
ATOM 2533 N N . THR A 1 343 ? -28.300 18.638 26.823 1.00 33.13 347 THR A N 1
ATOM 2534 C CA . THR A 1 343 ? -27.797 20.030 26.647 1.00 34.48 347 THR A CA 1
ATOM 2535 C C . THR A 1 343 ? -28.982 20.996 26.485 1.00 35.85 347 THR A C 1
ATOM 2536 O O . THR A 1 343 ? -29.058 22.009 27.252 1.00 29.64 347 THR A O 1
ATOM 2540 N N . GLU A 1 344 ? -29.869 20.715 25.533 1.00 36.09 348 GLU A N 1
ATOM 2541 C CA . GLU A 1 344 ? -30.970 21.655 25.209 1.00 34.25 348 GLU A CA 1
ATOM 2542 C C . GLU A 1 344 ? -31.932 21.714 26.408 1.00 31.13 348 GLU A C 1
ATOM 2543 O O . GLU A 1 344 ? -32.483 22.781 26.671 1.00 30.22 348 GLU A O 1
ATOM 2549 N N . THR A 1 345 ? -32.159 20.587 27.084 1.00 30.32 349 THR A N 1
ATOM 2550 C CA . THR A 1 345 ? -32.968 20.558 28.334 1.00 29.25 349 THR A CA 1
ATOM 2551 C C . THR A 1 345 ? -32.323 21.487 29.362 1.00 28.74 349 THR A C 1
ATOM 2552 O O . THR A 1 345 ? -33.039 22.333 29.981 1.00 29.78 349 THR A O 1
ATOM 2556 N N . LEU A 1 346 ? -31.023 21.337 29.599 1.00 30.85 350 LEU A N 1
ATOM 2557 C CA . LEU A 1 346 ? -30.332 22.186 30.612 1.00 32.29 350 LEU A CA 1
ATOM 2558 C C . LEU A 1 346 ? -30.410 23.679 30.201 1.00 35.81 350 LEU A C 1
ATOM 2559 O O . LEU A 1 346 ? -30.631 24.530 31.098 1.00 29.91 350 LEU A O 1
ATOM 2564 N N . ARG A 1 347 ? -30.281 24.010 28.907 1.00 31.37 351 ARG A N 1
ATOM 2565 C CA . ARG A 1 347 ? -30.407 25.409 28.399 1.00 32.35 351 ARG A CA 1
ATOM 2566 C C . ARG A 1 347 ? -31.787 25.971 28.744 1.00 30.75 351 ARG A C 1
ATOM 2567 O O . ARG A 1 347 ? -31.874 27.120 29.232 1.00 30.95 351 ARG A O 1
ATOM 2575 N N . THR A 1 348 ? -32.829 25.167 28.511 1.00 30.30 352 THR A N 1
ATOM 2576 C CA . THR A 1 348 ? -34.242 25.503 28.761 1.00 29.09 352 THR A CA 1
ATOM 2577 C C . THR A 1 348 ? -34.447 25.674 30.269 1.00 29.52 352 THR A C 1
ATOM 2578 O O . THR A 1 348 ? -35.137 26.620 30.655 1.00 34.52 352 THR A O 1
ATOM 2582 N N . ILE A 1 349 ? -33.881 24.828 31.109 1.00 29.02 353 ILE A N 1
ATOM 2583 C CA . ILE A 1 349 ? -34.032 25.029 32.589 1.00 29.07 353 ILE A CA 1
ATOM 2584 C C . ILE A 1 349 ? -33.320 26.331 33.007 1.00 33.66 353 ILE A C 1
ATOM 2585 O O . ILE A 1 349 ? -33.864 27.095 33.858 1.00 34.56 353 ILE A O 1
ATOM 2590 N N . ASP A 1 350 ? -32.113 26.555 32.495 1.00 34.17 354 ASP A N 1
ATOM 2591 C CA . ASP A 1 350 ? -31.341 27.798 32.777 1.00 35.90 354 ASP A CA 1
ATOM 2592 C C . ASP A 1 350 ? -32.186 29.022 32.363 1.00 31.70 354 ASP A C 1
ATOM 2593 O O . ASP A 1 350 ? -32.313 29.980 33.178 1.00 27.05 354 ASP A O 1
ATOM 2598 N N . LEU A 1 351 ? -32.782 28.991 31.170 1.00 31.26 355 LEU A N 1
ATOM 2599 C CA . LEU A 1 351 ? -33.631 30.111 30.671 1.00 31.72 355 LEU A CA 1
ATOM 2600 C C . LEU A 1 351 ? -34.793 30.363 31.645 1.00 31.79 355 LEU A C 1
ATOM 2601 O O . LEU A 1 351 ? -34.989 31.503 32.022 1.00 30.56 355 LEU A O 1
ATOM 2606 N N . ALA A 1 352 ? -35.530 29.323 32.049 1.00 31.34 356 ALA A N 1
ATOM 2607 C CA . ALA A 1 352 ? -36.606 29.438 33.060 1.00 35.41 356 ALA A CA 1
ATOM 2608 C C . ALA A 1 352 ? -36.047 30.065 34.345 1.00 33.64 356 ALA A C 1
ATOM 2609 O O . ALA A 1 352 ? -36.624 31.047 34.821 1.00 34.05 356 ALA A O 1
ATOM 2611 N N . THR A 1 353 ? -34.944 29.527 34.877 1.00 31.42 357 THR A N 1
ATOM 2612 C CA . THR A 1 353 ? -34.393 29.887 36.219 1.00 35.22 357 THR A CA 1
ATOM 2613 C C . THR A 1 353 ? -34.069 31.397 36.279 1.00 37.52 357 THR A C 1
ATOM 2614 O O . THR A 1 353 ? -34.470 32.073 37.275 1.00 34.54 357 THR A O 1
ATOM 2618 N N . ARG A 1 354 ? -33.355 31.880 35.249 1.00 33.46 358 ARG A N 1
ATOM 2619 C CA . ARG A 1 354 ? -32.788 33.248 35.110 1.00 36.25 358 ARG A CA 1
ATOM 2620 C C . ARG A 1 354 ? -33.945 34.250 35.041 1.00 37.79 358 ARG A C 1
ATOM 2621 O O . ARG A 1 354 ? -33.765 35.380 35.515 1.00 45.29 358 ARG A O 1
ATOM 2629 N N . SER A 1 355 ? -35.110 33.816 34.544 1.00 38.86 359 SER A N 1
ATOM 2630 C CA . SER A 1 355 ? -36.329 34.641 34.346 1.00 35.31 359 SER A CA 1
ATOM 2631 C C . SER A 1 355 ? -37.305 34.470 35.510 1.00 36.95 359 SER A C 1
ATOM 2632 O O . SER A 1 355 ? -38.396 34.990 35.425 1.00 33.63 359 SER A O 1
ATOM 2635 N N . GLY A 1 356 ? -36.936 33.766 36.580 1.00 39.72 360 GLY A N 1
ATOM 2636 C CA . GLY A 1 356 ? -37.806 33.658 37.772 1.00 37.47 360 GLY A CA 1
ATOM 2637 C C . GLY A 1 356 ? -38.938 32.657 37.595 1.00 36.13 360 GLY A C 1
ATOM 2638 O O . GLY A 1 356 ? -39.780 32.569 38.482 1.00 35.74 360 GLY A O 1
ATOM 2639 N N . TYR A 1 357 ? -38.957 31.891 36.507 1.00 35.80 361 TYR A N 1
ATOM 2640 C CA . TYR A 1 357 ? -39.882 30.741 36.338 1.00 37.16 361 TYR A CA 1
ATOM 2641 C C . TYR A 1 357 ? -39.322 29.528 37.097 1.00 38.54 361 TYR A C 1
ATOM 2642 O O . TYR A 1 357 ? -38.073 29.278 37.065 1.00 35.28 361 TYR A O 1
ATOM 2651 N N . ARG A 1 358 ? -40.231 28.772 37.718 1.00 34.31 362 ARG A N 1
ATOM 2652 C CA . ARG A 1 358 ? -39.936 27.465 38.346 1.00 34.50 362 ARG A CA 1
ATOM 2653 C C . ARG A 1 358 ? -39.888 26.398 37.253 1.00 34.16 362 ARG A C 1
ATOM 2654 O O . ARG A 1 358 ? -40.717 26.468 36.347 1.00 31.88 362 ARG A O 1
ATOM 2662 N N . SER A 1 359 ? -38.889 25.502 37.314 1.00 29.69 363 SER A N 1
ATOM 2663 C CA . SER A 1 359 ? -38.792 24.290 36.470 1.00 31.04 363 SER A CA 1
ATOM 2664 C C . SER A 1 359 ? -39.364 23.109 37.252 1.00 28.70 363 SER A C 1
ATOM 2665 O O . SER A 1 359 ? -38.987 22.927 38.429 1.00 33.58 363 SER A O 1
ATOM 2668 N N . VAL A 1 360 ? -40.317 22.413 36.645 1.00 28.14 364 VAL A N 1
ATOM 2669 C CA . VAL A 1 360 ? -40.917 21.167 37.194 1.00 28.17 364 VAL A CA 1
ATOM 2670 C C . VAL A 1 360 ? -40.466 20.007 36.307 1.00 30.48 364 VAL A C 1
ATOM 2671 O O . VAL A 1 360 ? -40.908 19.892 35.104 1.00 28.36 364 VAL A O 1
ATOM 2675 N N . ILE A 1 361 ? -39.572 19.203 36.849 1.00 29.19 365 ILE A N 1
ATOM 2676 C CA . ILE A 1 361 ? -38.979 18.092 36.050 1.00 30.39 365 ILE A CA 1
ATOM 2677 C C . ILE A 1 361 ? -40.058 17.016 35.953 1.00 27.97 365 ILE A C 1
ATOM 2678 O O . ILE A 1 361 ? -40.613 16.634 37.000 1.00 28.32 365 ILE A O 1
ATOM 2683 N N . SER A 1 362 ? -40.394 16.587 34.733 1.00 26.35 366 SER A N 1
ATOM 2684 C CA . SER A 1 362 ? -41.593 15.753 34.506 1.00 26.82 366 SER A CA 1
ATOM 2685 C C . SER A 1 362 ? -41.258 14.394 33.881 1.00 28.14 366 SER A C 1
ATOM 2686 O O . SER A 1 362 ? -40.492 14.335 32.889 1.00 29.05 366 SER A O 1
ATOM 2689 N N . HIS A 1 363 ? -41.940 13.373 34.387 1.00 26.45 367 HIS A N 1
ATOM 2690 C CA . HIS A 1 363 ? -42.122 12.046 33.750 1.00 27.96 367 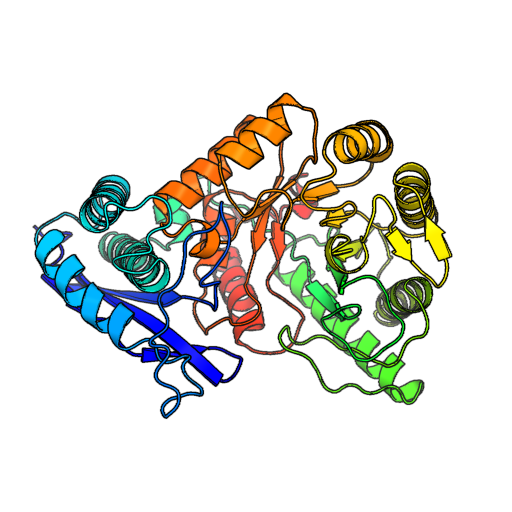HIS A CA 1
ATOM 2691 C C . HIS A 1 363 ? -42.945 12.185 32.460 1.00 29.83 367 HIS A C 1
ATOM 2692 O O . HIS A 1 363 ? -43.436 13.301 32.168 1.00 34.10 367 HIS A O 1
ATOM 2699 N N . ARG A 1 364 ? -43.076 11.079 31.728 1.00 29.91 368 ARG A N 1
ATOM 2700 C CA . ARG A 1 364 ? -44.081 10.851 30.662 1.00 29.98 368 ARG A CA 1
ATOM 2701 C C . ARG A 1 364 ? -44.999 9.716 31.129 1.00 32.57 368 ARG A C 1
ATOM 2702 O O . ARG A 1 364 ? -44.694 9.066 32.121 1.00 30.13 368 ARG A O 1
ATOM 2710 N N . SER A 1 365 ? -46.155 9.584 30.498 1.00 33.12 369 SER A N 1
ATOM 2711 C CA . SER A 1 365 ? -47.131 8.482 30.688 1.00 33.38 369 SER A CA 1
ATOM 2712 C C . SER A 1 365 ? -46.433 7.137 30.525 1.00 30.98 369 SER A C 1
ATOM 2713 O O . SER A 1 365 ? -46.676 6.227 31.364 1.00 30.87 369 SER A O 1
ATOM 2716 N N . GLY A 1 366 ? -45.692 6.982 29.432 1.00 28.44 370 GLY A N 1
ATOM 2717 C CA . GLY A 1 366 ? -44.882 5.778 29.187 1.00 31.19 370 GLY A CA 1
ATOM 2718 C C . GLY A 1 366 ? -43.497 6.001 29.756 1.00 33.16 370 GLY A C 1
ATOM 2719 O O . GLY A 1 366 ? -42.705 6.690 29.114 1.00 37.63 370 GLY A O 1
ATOM 2720 N N . GLU A 1 367 ? -43.260 5.532 30.971 1.00 32.71 371 GLU A N 1
ATOM 2721 C CA . GLU A 1 367 ? -41.981 5.697 31.695 1.00 29.75 371 GLU A CA 1
ATOM 2722 C C . GLU A 1 367 ? -41.227 4.369 31.697 1.00 26.82 371 GLU A C 1
ATOM 2723 O O . GLU A 1 367 ? -41.756 3.352 31.230 1.00 27.35 371 GLU A O 1
ATOM 2729 N N . THR A 1 368 ? -40.019 4.373 32.248 1.00 29.46 372 THR A N 1
ATOM 2730 C CA . THR A 1 368 ? -39.144 3.181 32.332 1.00 27.23 372 THR A CA 1
ATOM 2731 C C . THR A 1 368 ? -38.565 3.157 33.736 1.00 28.18 372 THR A C 1
ATOM 2732 O O . THR A 1 368 ? -38.874 4.120 34.487 1.00 29.39 372 THR A O 1
ATOM 2736 N N . GLU A 1 369 ? -37.704 2.163 34.010 1.00 27.62 373 GLU A N 1
ATOM 2737 C CA . GLU A 1 369 ? -36.935 1.994 35.276 1.00 31.41 373 GLU A CA 1
ATOM 2738 C C . GLU A 1 369 ? -35.820 3.049 35.344 1.00 30.58 373 GLU A C 1
ATOM 2739 O O . GLU A 1 369 ? -35.206 3.157 36.381 1.00 30.96 373 GLU A O 1
ATOM 2745 N N . ASP A 1 370 ? -35.600 3.848 34.299 1.00 31.13 374 ASP A N 1
ATOM 2746 C CA . ASP A 1 370 ? -34.584 4.956 34.304 1.00 30.84 374 ASP A CA 1
ATOM 2747 C C . ASP A 1 370 ? -34.878 5.975 35.422 1.00 30.36 374 ASP A C 1
ATOM 2748 O O . ASP A 1 370 ? -36.040 6.270 35.658 1.00 31.02 374 ASP A O 1
ATOM 2753 N N . THR A 1 371 ? -33.860 6.515 36.107 1.00 28.88 375 THR A N 1
ATOM 2754 C CA . THR A 1 371 ? -34.076 7.446 37.240 1.00 28.39 375 THR A CA 1
ATOM 2755 C C . THR A 1 371 ? -33.426 8.799 36.955 1.00 28.81 375 THR A C 1
ATOM 2756 O O . THR A 1 371 ? -33.381 9.604 37.884 1.00 26.44 375 THR A O 1
ATOM 2760 N N . THR A 1 372 ? -32.988 9.050 35.716 1.00 28.20 376 THR A N 1
ATOM 2761 C CA . THR A 1 372 ? -32.290 10.302 35.297 1.00 27.35 376 THR A CA 1
ATOM 2762 C C . THR A 1 372 ? -33.011 11.562 35.818 1.00 27.18 376 THR A C 1
ATOM 2763 O O . THR A 1 372 ? -32.307 12.518 36.260 1.00 29.81 376 THR A O 1
ATOM 2767 N N . ILE A 1 373 ? -34.344 11.624 35.777 1.00 27.28 377 ILE A N 1
ATOM 2768 C CA . ILE A 1 373 ? -35.053 12.907 36.095 1.00 26.68 377 ILE A CA 1
ATOM 2769 C C . ILE A 1 373 ? -34.874 13.260 37.581 1.00 28.36 377 ILE A C 1
ATOM 2770 O O . ILE A 1 373 ? -34.916 14.428 37.893 1.00 25.68 377 ILE A O 1
ATOM 2775 N N . ALA A 1 374 ? -34.633 12.284 38.452 1.00 27.50 378 ALA A N 1
ATOM 2776 C CA . ALA A 1 374 ? -34.328 12.526 39.873 1.00 28.76 378 ALA A CA 1
ATOM 2777 C C . ALA A 1 374 ? -33.013 13.306 39.969 1.00 29.39 378 ALA A C 1
ATOM 2778 O O . ALA A 1 374 ? -33.005 14.366 40.607 1.00 29.85 378 ALA A O 1
ATOM 2780 N N . ASP A 1 375 ? -31.956 12.814 39.324 1.00 28.13 379 ASP A N 1
ATOM 2781 C CA . ASP A 1 375 ? -30.626 13.473 39.300 1.00 30.46 379 ASP A CA 1
ATOM 2782 C C . ASP A 1 375 ? -30.790 14.820 38.596 1.00 29.72 379 ASP A C 1
ATOM 2783 O O . ASP A 1 375 ? -30.275 15.815 39.107 1.00 29.76 379 ASP A O 1
ATOM 2788 N N . LEU A 1 376 ? -31.508 14.864 37.470 1.00 29.87 380 LEU A N 1
ATOM 2789 C CA . LEU A 1 376 ? -31.757 16.143 36.750 1.00 30.27 380 LEU A CA 1
ATOM 2790 C C . LEU A 1 376 ? -32.373 17.179 37.694 1.00 29.68 380 LEU A C 1
ATOM 2791 O O . LEU A 1 376 ? -31.913 18.332 37.718 1.00 27.70 380 LEU A O 1
ATOM 2796 N N . ALA A 1 377 ? -33.364 16.798 38.477 1.00 28.21 381 ALA A N 1
ATOM 2797 C CA . ALA A 1 377 ? -34.006 17.733 39.434 1.00 28.51 381 ALA A CA 1
ATOM 2798 C C . ALA A 1 377 ? -32.991 18.268 40.447 1.00 27.79 381 ALA A C 1
ATOM 2799 O O . ALA A 1 377 ? -33.056 19.483 40.792 1.00 28.09 381 ALA A O 1
ATOM 2801 N N . VAL A 1 378 ? -32.102 17.415 40.953 1.00 28.85 382 VAL A N 1
ATOM 2802 C CA . VAL A 1 378 ? -31.181 17.856 42.038 1.00 26.41 382 VAL A CA 1
ATOM 2803 C C . VAL A 1 378 ? -30.070 18.677 41.393 1.00 26.22 382 VAL A C 1
ATOM 2804 O O . VAL A 1 378 ? -29.668 19.663 41.990 1.00 27.58 382 VAL A O 1
ATOM 2808 N N . ALA A 1 379 ? -29.586 18.263 40.213 1.00 27.64 383 ALA A N 1
ATOM 2809 C CA . ALA A 1 379 ? -28.486 18.928 39.499 1.00 28.34 383 ALA A CA 1
ATOM 2810 C C . ALA A 1 379 ? -28.852 20.399 39.291 1.00 31.12 383 ALA A C 1
ATOM 2811 O O . ALA A 1 379 ? -27.944 21.264 39.404 1.00 33.47 383 ALA A O 1
ATOM 2813 N N . THR A 1 380 ? -30.097 20.682 38.909 1.00 30.26 384 THR A N 1
ATOM 2814 C CA . THR A 1 380 ? -30.492 22.037 38.418 1.00 29.23 384 THR A CA 1
ATOM 2815 C C . THR A 1 380 ? -31.137 22.801 39.568 1.00 30.65 384 THR A C 1
ATOM 2816 O O . THR A 1 380 ? -31.509 23.950 39.383 1.00 27.95 384 THR A O 1
ATOM 2820 N N . ARG A 1 381 ? -31.263 22.181 40.741 1.00 31.04 385 ARG A N 1
ATOM 2821 C CA . ARG A 1 381 ? -31.966 22.802 41.893 1.00 35.27 385 ARG A CA 1
ATOM 2822 C C . ARG A 1 381 ? -33.368 23.251 41.433 1.00 33.81 385 ARG A C 1
ATOM 2823 O O . ARG A 1 381 ? -33.861 24.305 41.940 1.00 33.11 385 ARG A O 1
ATOM 2831 N N . ALA A 1 382 ? -34.014 22.476 40.552 1.00 31.18 386 ALA A N 1
ATOM 2832 C CA . ALA A 1 382 ? -35.360 22.736 39.980 1.00 29.81 386 ALA A CA 1
ATOM 2833 C C . ALA A 1 382 ? -36.391 22.972 41.091 1.00 29.83 386 ALA A C 1
ATOM 2834 O O . ALA A 1 382 ? -37.180 23.890 40.927 1.00 33.88 386 ALA A O 1
ATOM 2836 N N . GLY A 1 383 ? -36.327 22.207 42.190 1.00 29.24 387 GLY A N 1
ATOM 2837 C CA . GLY A 1 383 ? -37.142 22.377 43.409 1.00 28.94 387 GLY A CA 1
ATOM 2838 C C . GLY A 1 383 ? -38.458 21.614 43.346 1.00 28.53 387 GLY A C 1
ATOM 2839 O O . GLY A 1 383 ? -39.138 21.484 44.384 1.00 28.27 387 GLY A O 1
ATOM 2840 N N . GLN A 1 384 ? -38.850 21.145 42.167 1.00 27.84 388 GLN A N 1
ATOM 2841 C CA . GLN A 1 384 ? -40.088 20.349 41.978 1.00 28.52 388 GLN A CA 1
ATOM 2842 C C . GLN A 1 384 ? -39.834 19.194 40.995 1.00 30.19 388 GLN A C 1
ATOM 2843 O O . GLN A 1 384 ? -39.071 19.351 39.992 1.00 30.65 388 GLN A O 1
ATOM 2849 N N . ILE A 1 385 ? -40.524 18.081 41.214 1.00 28.21 389 ILE A N 1
ATOM 2850 C CA . ILE A 1 385 ? -40.531 16.943 40.259 1.00 30.98 389 ILE A CA 1
ATOM 2851 C C . ILE A 1 385 ? -41.971 16.395 40.154 1.00 30.66 389 ILE A C 1
ATOM 2852 O O . ILE A 1 385 ? -42.747 16.390 41.138 1.00 26.61 389 ILE A O 1
ATOM 2857 N N . LYS A 1 386 ? -42.343 15.963 38.965 1.00 30.07 390 LYS A N 1
ATOM 2858 C CA . LYS A 1 386 ? -43.677 15.394 38.722 1.00 30.17 390 LYS A CA 1
ATOM 2859 C C . LYS A 1 386 ? -43.423 14.028 38.134 1.00 28.14 390 LYS A C 1
ATOM 2860 O O . LYS A 1 386 ? -43.076 13.971 36.942 1.00 29.33 390 LYS A O 1
ATOM 2866 N N . THR A 1 387 ? -43.571 12.974 38.942 1.00 28.61 391 THR A N 1
ATOM 2867 C CA . THR A 1 387 ? -43.172 11.627 38.499 1.00 28.82 391 THR A CA 1
ATOM 2868 C C . THR A 1 387 ? -44.192 10.578 38.943 1.00 30.99 391 THR A C 1
ATOM 2869 O O . THR A 1 387 ? -43.772 9.409 39.104 1.00 30.84 391 THR A O 1
ATOM 2873 N N . GLY A 1 388 ? -45.472 10.976 39.026 1.00 32.07 392 GLY A N 1
ATOM 2874 C CA . GLY A 1 388 ? -46.640 10.086 39.229 1.00 32.96 392 GLY A CA 1
ATOM 2875 C C . GLY A 1 388 ? -47.047 9.876 40.690 1.00 30.88 392 GLY A C 1
ATOM 2876 O O . GLY A 1 388 ? -46.746 10.709 41.587 1.00 30.58 392 GLY A O 1
ATOM 2877 N N . SER A 1 389 ? -47.798 8.809 40.921 1.00 29.77 393 SER A N 1
ATOM 2878 C CA . SER A 1 389 ? -48.468 8.544 42.205 1.00 30.82 393 SER A CA 1
ATOM 2879 C C . SER A 1 389 ? -47.488 7.792 43.104 1.00 32.27 393 SER A C 1
ATOM 2880 O O . SER A 1 389 ? -46.264 7.887 42.837 1.00 34.15 393 SER A O 1
ATOM 2883 N N . LEU A 1 390 ? -48.026 7.079 44.097 1.00 30.10 394 LEU A N 1
ATOM 2884 C CA . LEU A 1 390 ? -47.289 6.294 45.110 1.00 30.36 394 LEU A CA 1
ATOM 2885 C C . LEU A 1 390 ? -47.428 4.791 44.806 1.00 27.96 394 LEU A C 1
ATOM 2886 O O . LEU A 1 390 ? -47.313 3.983 45.755 1.00 29.28 394 LEU A O 1
ATOM 2891 N N . SER A 1 391 ? -47.638 4.413 43.542 1.00 26.24 395 SER A N 1
ATOM 2892 C CA . SER A 1 391 ? -47.518 3.008 43.078 1.00 28.05 395 SER A CA 1
ATOM 2893 C C . SER A 1 391 ? -47.007 2.978 41.638 1.00 29.72 395 SER A C 1
ATOM 2894 O O . SER A 1 391 ? -47.154 3.973 40.933 1.00 27.33 395 SER A O 1
ATOM 2897 N N . ARG A 1 392 ? -46.432 1.831 41.274 1.00 27.54 396 ARG A N 1
ATOM 2898 C CA . ARG A 1 392 ? -45.785 1.490 39.994 1.00 29.81 396 ARG A CA 1
ATOM 2899 C C . ARG A 1 392 ? -44.329 1.947 40.068 1.00 27.56 396 ARG A C 1
ATOM 2900 O O . ARG A 1 392 ? -44.093 3.117 40.283 1.00 27.83 396 ARG A O 1
ATOM 2908 N N . SER A 1 393 ? -43.381 1.026 39.908 1.00 27.58 397 SER A N 1
ATOM 2909 C CA . SER A 1 393 ? -41.964 1.284 40.203 1.00 26.21 397 SER A CA 1
ATOM 2910 C C . SER A 1 393 ? -41.327 2.161 39.115 1.00 27.28 397 SER A C 1
ATOM 2911 O O . SER A 1 393 ? -40.280 2.761 39.391 1.00 24.53 397 SER A O 1
ATOM 2914 N N . GLU A 1 394 ? -41.923 2.308 37.935 1.00 28.29 398 GLU A N 1
ATOM 2915 C CA . GLU A 1 394 ? -41.419 3.365 37.008 1.00 30.00 398 GLU A CA 1
ATOM 2916 C C . GLU A 1 394 ? -41.632 4.771 37.607 1.00 29.11 398 GLU A C 1
ATOM 2917 O O . GLU A 1 394 ? -40.969 5.707 37.132 1.00 28.10 398 GLU A O 1
ATOM 2923 N N . ARG A 1 395 ? -42.498 4.901 38.609 1.00 26.56 399 ARG A N 1
ATOM 2924 C CA . ARG A 1 395 ? -42.732 6.155 39.368 1.00 29.12 399 ARG A CA 1
ATOM 2925 C C . ARG A 1 395 ? -41.907 6.088 40.640 1.00 27.31 399 ARG A C 1
ATOM 2926 O O . ARG A 1 395 ? -41.039 6.939 40.836 1.00 27.31 399 ARG A O 1
ATOM 2934 N N . ILE A 1 396 ? -42.106 5.038 41.419 1.00 28.79 400 ILE A N 1
ATOM 2935 C CA . ILE A 1 396 ? -41.420 4.818 42.726 1.00 29.44 400 ILE A CA 1
ATOM 2936 C C . ILE A 1 396 ? -39.881 4.811 42.598 1.00 29.88 400 ILE A C 1
ATOM 2937 O O . ILE A 1 396 ? -39.240 5.313 43.516 1.00 27.17 400 ILE A O 1
ATOM 2942 N N . ALA A 1 397 ? -39.293 4.307 41.508 1.00 29.32 401 ALA A N 1
ATOM 2943 C CA . ALA A 1 397 ? -37.824 4.238 41.336 1.00 27.67 401 ALA A CA 1
ATOM 2944 C C . ALA A 1 397 ? -37.215 5.654 41.375 1.00 30.34 401 ALA A C 1
ATOM 2945 O O . ALA A 1 397 ? -36.056 5.760 41.819 1.00 29.44 401 ALA A O 1
ATOM 2947 N N . LYS A 1 398 ? -37.924 6.692 40.894 1.00 27.24 402 LYS A N 1
ATOM 2948 C CA . LYS A 1 398 ? -37.437 8.102 40.964 1.00 25.73 402 LYS A CA 1
ATOM 2949 C C . LYS A 1 398 ? -37.386 8.499 42.447 1.00 27.19 402 LYS A C 1
ATOM 2950 O O . LYS A 1 398 ? -36.422 9.150 42.876 1.00 27.45 402 LYS A O 1
ATOM 2956 N N . TYR A 1 399 ? -38.394 8.164 43.229 1.00 27.07 403 TYR A N 1
ATOM 2957 C CA . TYR A 1 399 ? -38.381 8.550 44.674 1.00 27.63 403 TYR A CA 1
ATOM 2958 C C . TYR A 1 399 ? -37.267 7.799 45.417 1.00 24.67 403 TYR A C 1
ATOM 2959 O O . TYR A 1 399 ? -36.622 8.373 46.326 1.00 33.70 403 TYR A O 1
ATOM 2968 N N . ASN A 1 400 ? -37.070 6.517 45.115 1.00 25.62 404 ASN A N 1
ATOM 2969 C CA . ASN A 1 400 ? -35.961 5.716 45.701 1.00 26.50 404 ASN A CA 1
ATOM 2970 C C . ASN A 1 400 ? -34.621 6.342 45.313 1.00 28.07 404 ASN A C 1
ATOM 2971 O O . ASN A 1 400 ? -33.742 6.405 46.160 1.00 23.88 404 ASN A O 1
ATOM 2976 N N . ARG A 1 401 ? -34.483 6.832 44.078 1.00 25.53 405 ARG A N 1
ATOM 2977 C CA . ARG A 1 401 ? -33.228 7.514 43.696 1.00 25.82 405 ARG A CA 1
ATOM 2978 C C . ARG A 1 401 ? -33.080 8.781 44.547 1.00 25.66 405 ARG A C 1
ATOM 2979 O O . ARG A 1 401 ? -31.960 9.075 44.975 1.00 27.07 405 ARG A O 1
ATOM 2987 N N . LEU A 1 402 ? -34.157 9.558 44.709 1.00 26.40 406 LEU A N 1
ATOM 2988 C CA . LEU A 1 402 ? -34.094 10.793 45.501 1.00 25.83 406 LEU A CA 1
ATOM 2989 C C . LEU A 1 402 ? -33.707 10.423 46.950 1.00 25.97 406 LEU A C 1
ATOM 2990 O O . LEU A 1 402 ? -32.860 11.132 47.533 1.00 24.25 406 LEU A O 1
ATOM 2995 N N . LEU A 1 403 ? -34.215 9.325 47.492 1.00 25.03 407 LEU A N 1
ATOM 2996 C CA . LEU A 1 403 ? -33.800 8.887 48.864 1.00 28.24 407 LEU A CA 1
ATOM 2997 C C . LEU A 1 403 ? -32.294 8.614 48.900 1.00 28.99 407 LEU A C 1
ATOM 2998 O O . LEU A 1 403 ? -31.671 9.017 49.887 1.00 27.22 407 LEU A O 1
ATOM 3003 N N . ARG A 1 404 ? -31.721 7.963 47.860 1.00 31.47 408 ARG A N 1
ATOM 3004 C CA . ARG A 1 404 ? -30.259 7.651 47.800 1.00 32.55 408 ARG A CA 1
ATOM 3005 C C . ARG A 1 404 ? -29.476 8.962 47.732 1.00 33.11 408 ARG A C 1
ATOM 3006 O O . ARG A 1 404 ? -28.449 9.141 48.484 1.00 28.51 408 ARG A O 1
ATOM 3014 N N . ILE A 1 405 ? -29.967 9.878 46.902 1.00 28.86 409 ILE A N 1
ATOM 3015 C CA . ILE A 1 405 ? -29.320 11.206 46.752 1.00 28.74 409 ILE A CA 1
ATOM 3016 C C . ILE A 1 405 ? -29.349 11.940 48.101 1.00 27.36 409 ILE A C 1
ATOM 3017 O O . ILE A 1 405 ? -28.302 12.426 48.527 1.00 28.85 409 ILE A O 1
ATOM 3022 N N . GLU A 1 4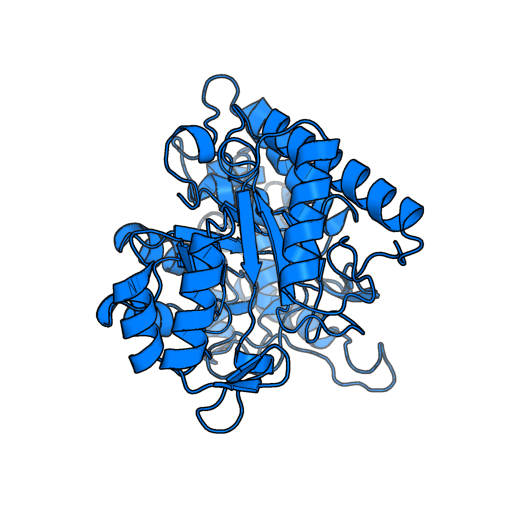06 ? -30.501 12.035 48.751 1.00 29.49 410 GLU A N 1
ATOM 3023 C CA . GLU A 1 406 ? -30.615 12.752 50.036 1.00 29.65 410 GLU A CA 1
ATOM 3024 C C . GLU A 1 406 ? -29.647 12.140 51.058 1.00 31.84 410 GLU A C 1
ATOM 3025 O O . GLU A 1 406 ? -28.987 12.934 51.799 1.00 33.31 410 GLU A O 1
ATOM 3031 N N . ALA A 1 407 ? -29.549 10.816 51.117 1.00 30.45 411 ALA A N 1
ATOM 3032 C CA . ALA A 1 407 ? -28.671 10.120 52.093 1.00 34.57 411 ALA A CA 1
ATOM 3033 C C . ALA A 1 407 ? -27.234 10.501 51.780 1.00 35.15 411 ALA A C 1
ATOM 3034 O O . ALA A 1 407 ? -26.530 10.830 52.720 1.00 31.48 411 ALA A O 1
ATOM 3036 N N . ALA A 1 408 ? -26.860 10.501 50.494 1.00 31.35 412 ALA A N 1
ATOM 3037 C CA . ALA A 1 408 ? -25.476 10.740 50.067 1.00 29.98 412 ALA A CA 1
ATOM 3038 C C . ALA A 1 408 ? -25.115 12.213 50.328 1.00 32.41 412 ALA A C 1
ATOM 3039 O O . ALA A 1 408 ? -24.005 12.468 50.715 1.00 31.34 412 ALA A O 1
ATOM 3041 N N . LEU A 1 409 ? -26.028 13.162 50.136 1.00 33.13 413 LEU A N 1
ATOM 3042 C CA . LEU A 1 409 ? -25.748 14.578 50.449 1.00 30.55 413 LEU A CA 1
ATOM 3043 C C . LEU A 1 409 ? -25.616 14.752 51.964 1.00 33.23 413 LEU A C 1
ATOM 3044 O O . LEU A 1 409 ? -24.983 15.711 52.369 1.00 29.64 413 LEU A O 1
ATOM 3049 N N . GLY A 1 410 ? -26.230 13.905 52.791 1.00 32.02 414 GLY A N 1
ATOM 3050 C CA . GLY A 1 410 ? -25.987 13.984 54.252 1.00 33.67 414 GLY A CA 1
ATOM 3051 C C . GLY A 1 410 ? -26.406 15.312 54.848 1.00 32.11 414 GLY A C 1
ATOM 3052 O O . GLY A 1 410 ? -27.531 15.728 54.579 1.00 33.04 414 GLY A O 1
ATOM 3053 N N . GLU A 1 411 ? -25.547 15.943 55.651 1.00 37.59 415 GLU A N 1
ATOM 3054 C CA . GLU A 1 411 ? -25.801 17.255 56.301 1.00 38.39 415 GLU A CA 1
ATOM 3055 C C . GLU A 1 411 ? -25.928 18.375 55.267 1.00 34.92 415 GLU A C 1
ATOM 3056 O O . GLU A 1 411 ? -26.352 19.438 55.649 1.00 38.94 415 GLU A O 1
ATOM 3062 N N . ASN A 1 412 ? -25.598 18.167 54.003 1.00 34.04 416 ASN A N 1
ATOM 3063 C CA . ASN A 1 412 ? -25.705 19.226 52.953 1.00 34.00 416 ASN A CA 1
ATOM 3064 C C . ASN A 1 412 ? -27.052 19.194 52.241 1.00 31.89 416 ASN A C 1
ATOM 3065 O O . ASN A 1 412 ? -27.282 20.112 51.446 1.00 38.34 416 ASN A O 1
ATOM 3070 N N . ALA A 1 413 ? -27.861 18.153 52.472 1.00 31.75 417 ALA A N 1
ATOM 3071 C CA . ALA A 1 413 ? -29.209 17.929 51.894 1.00 33.71 417 ALA A CA 1
ATOM 3072 C C . ALA A 1 413 ? -30.136 19.078 52.291 1.00 36.68 417 ALA A C 1
ATOM 3073 O O . ALA A 1 413 ? -30.182 19.419 53.475 1.00 35.63 417 ALA A O 1
ATOM 3075 N N . LEU A 1 414 ? -30.793 19.693 51.313 1.00 32.19 418 LEU A N 1
ATOM 3076 C CA . LEU A 1 414 ? -31.821 20.719 51.544 1.00 33.15 418 LEU A CA 1
ATOM 3077 C C . LEU A 1 414 ? -33.074 20.226 50.848 1.00 31.27 418 LEU A C 1
ATOM 3078 O O . LEU A 1 414 ? -32.954 19.590 49.776 1.00 38.68 418 LEU A O 1
ATOM 3083 N N . TYR A 1 415 ? -34.227 20.456 51.468 1.00 32.04 419 TYR A N 1
ATOM 3084 C CA . TYR A 1 415 ? -35.565 20.220 50.879 1.00 31.69 419 TYR A CA 1
ATOM 3085 C C . TYR A 1 415 ? -36.151 21.534 50.371 1.00 31.95 419 TYR A C 1
ATOM 3086 O O . TYR A 1 415 ? -36.279 22.501 51.147 1.00 31.87 419 TYR A O 1
ATOM 3095 N N . ALA A 1 416 ? -36.554 21.541 49.106 1.00 32.82 420 ALA A N 1
ATOM 3096 C CA . ALA A 1 416 ? -37.037 22.742 48.395 1.00 31.41 420 ALA A CA 1
ATOM 3097 C C . ALA A 1 416 ? -38.186 23.379 49.193 1.00 31.82 420 ALA A C 1
ATOM 3098 O O . ALA A 1 416 ? -38.231 24.619 49.293 1.00 35.57 420 ALA A O 1
ATOM 3100 N N . GLY A 1 417 ? -39.089 22.548 49.712 1.00 32.24 421 GLY A N 1
ATOM 3101 C CA . GLY A 1 417 ? -40.286 22.973 50.449 1.00 33.21 421 GLY A CA 1
ATOM 3102 C C . GLY A 1 417 ? -39.927 23.757 51.692 1.00 34.77 421 GLY A C 1
ATOM 3103 O O . GLY A 1 417 ? -40.755 24.546 52.115 1.00 35.57 421 GLY A O 1
ATOM 3104 N N . ALA A 1 418 ? -38.733 23.564 52.262 1.00 35.28 422 ALA A N 1
ATOM 3105 C CA . ALA A 1 418 ? -38.324 24.197 53.542 1.00 37.78 422 ALA A CA 1
ATOM 3106 C C . ALA A 1 418 ? -37.491 25.448 53.272 1.00 38.05 422 ALA A C 1
ATOM 3107 O O . ALA A 1 418 ? -37.231 26.189 54.205 1.00 42.14 422 ALA A O 1
ATOM 3109 N N . ILE A 1 419 ? -37.017 25.660 52.043 1.00 40.75 423 ILE A N 1
ATOM 3110 C CA . ILE A 1 419 ? -36.043 26.760 51.780 1.00 37.89 423 ILE A CA 1
ATOM 3111 C C . ILE A 1 419 ? -36.610 27.695 50.710 1.00 35.65 423 ILE A C 1
ATOM 3112 O O . ILE A 1 419 ? -35.857 28.494 50.203 1.00 37.41 423 ILE A O 1
ATOM 3117 N N . GLY A 1 420 ? -37.868 27.545 50.342 1.00 36.96 424 GLY A N 1
ATOM 3118 C CA . GLY A 1 420 ? -38.550 28.517 49.475 1.00 39.15 424 GLY A CA 1
ATOM 3119 C C . GLY A 1 420 ? -38.334 28.233 48.004 1.00 41.34 424 GLY A C 1
ATOM 3120 O O . GLY A 1 420 ? -38.657 29.145 47.201 1.00 35.26 424 GLY A O 1
ATOM 3121 N N . LEU A 1 421 ? -37.858 27.024 47.635 1.00 40.87 425 LEU A N 1
ATOM 3122 C CA . LEU A 1 421 ? -37.689 26.633 46.205 1.00 40.07 425 LEU A CA 1
ATOM 3123 C C . LEU A 1 421 ? -38.834 25.722 45.737 1.00 42.24 425 LEU A C 1
ATOM 3124 O O . LEU A 1 421 ? -38.712 25.087 44.634 1.00 37.38 425 LEU A O 1
ATOM 3129 N N . GLY A 1 422 ? -39.919 25.645 46.506 1.00 40.93 426 GLY A N 1
ATOM 3130 C CA . GLY A 1 422 ? -41.082 24.818 46.130 1.00 42.92 426 GLY A CA 1
ATOM 3131 C C . GLY A 1 422 ? -42.034 25.577 45.210 1.00 46.58 426 GLY A C 1
ATOM 3132 O O . GLY A 1 422 ? -41.647 26.584 44.621 1.00 40.90 426 GLY A O 1
ATOM 3133 N N . PRO A 1 423 ? -43.302 25.114 45.073 1.00 44.22 427 PRO A N 1
ATOM 3134 C CA . PRO A 1 423 ? -44.310 25.820 44.275 1.00 45.86 427 PRO A CA 1
ATOM 3135 C C . PRO A 1 423 ? -44.691 27.196 44.860 1.00 49.25 427 PRO A C 1
ATOM 3136 O O . PRO A 1 423 ? -44.851 28.135 44.069 1.00 51.70 427 PRO A O 1
ATOM 3140 N N . LYS A 1 424 ? -44.725 27.299 46.199 1.00 47.98 428 LYS A N 1
ATOM 3141 C CA . LYS A 1 424 ? -45.185 28.478 46.994 1.00 58.56 428 LYS A CA 1
ATOM 3142 C C . LYS A 1 424 ? -44.039 28.980 47.886 1.00 62.72 428 LYS A C 1
ATOM 3143 O O . LYS A 1 424 ? -43.017 29.521 47.435 1.00 66.55 428 LYS A O 1
#

Secondary structure (DSSP, 8-state):
-TTBEEEEEEEEEE-TTS-EEEEEEEEETTS-EEEEE-----S--TTSPPPP----TTSGGGT--HHHHHHHHHHHHHHTTSBTT-HHHHHHHHHHHH-STT-TTT-HHHHHHHHHHHHHHHHHHHT--HHHHHHGGG--EEPEEEEEEEE-GGG-SSS--SSEEEEE-TT-SSHHHHHHHHHHHHHHHHHHHHHTT----B-TTS-B----S-HHHHHHHHHHHHHHTT--BTTTBEEEEE--GGGGBSSS-EEETTEEE-HHHHHHHHHHHHHHS-EEEEES-S-TT-HHHHHHHHHHHTTTSEEEESTTTTT-HHHHHHHHHTT--SEEEE-HHHH--HHHHHHHHHHHHHTTPEEEEE--SS--S--HHHHHHHHTT-EEEEEE-SSSHHHHHHHHHHHHHHHHHGGG-EEHHHHT-S--

GO terms:
  GO:0004634 phosphopyruvate hydratase activity (F, EXP)

Organism: Synechococcus elongatus (strain ATCC 33912 / PCC 7942 / FACHB-805) (NCBI:txid1140)

Nearest PDB structures (foldseek):
  5j04-assembly1_A  TM=9.977E-01  e=1.233E-77  Synechococcus elongatus PCC 7942 = FACHB-805
  7dlr-assembly1_A  TM=9.760E-01  e=2.049E-59  Mycobacterium tuberculosis
  2fym-assembly3_D-2  TM=9.879E-01  e=2.816E-57  Escherichia coli
  2fym-assembly3_C  TM=9.870E-01  e=3.483E-56  Escherichia coli
  1e9i-assembly2_C  TM=9.835E-01  e=5.345E-56  Escherichia coli